Protein 5MAW (pdb70)

Solvent-accessible surface area: 17876 Å² total; per-residue (Å²): 88,137,68,128,69,107,144,72,141,46,89,28,127,18,41,45,106,2,6,81,39,0,2,38,2,0,0,10,0,13,27,0,34,45,17,0,64,82,1,30,46,7,0,89,86,0,80,97,3,0,78,91,0,30,86,47,83,100,46,73,90,83,82,57,0,76,71,12,19,84,70,2,46,61,28,7,93,77,0,36,14,13,4,79,154,18,75,24,109,59,94,85,0,0,47,4,50,20,85,74,22,116,100,53,98,103,95,54,119,62,6,91,18,63,22,12,66,100,86,119,75,79,11,70,6,38,0,59,39,7,3,0,93,24,0,0,26,95,79,122,117,45,55,42,38,88,75,28,5,2,81,50,11,40,0,15,57,7,44,100,43,69,47,119,43,78,56,39,0,41,78,20,6,31,110,1,0,43,56,0,22,90,27,0,43,51,9,71,68,130,1,19,63,28,28,84,135,0,30,125,23,0,64,101,23,14,46,50,17,19,125,46,43,88,23,92,33,119,0,145,72,60,117,73,0,92,111,31,0,88,104,0,58,70,26,0,70,88,77,26,83,60,0,46,98,0,0,16,66,18,110,48,110,56,0,29,106,27,37,170,204,87,94,95,61,2,93,109,21,69,82,7,75,7,0,27,47,0,1,61,6,0,1,98,4,2,114,84,0,26,98,5,19,117,97,122,50,20,32,109,0,4,63,9,0,15,58,0,4,65,0,2,32,27,0,16,85,27,13,54,138,140,26,154,12,0,68,18,0,3,3,0,0,6,8,1,24,34,54,0,3,54,0,0,4,106,47,49,43,48,23,1,61,28,0,45,29,6,0,30,27,0,48,69,2,0,114,124,5,45,87,129

Nearest PDB structures (foldseek):
  5maw-assembly1_D  TM=1.004E+00  e=8.189E-40  Bacillus subtilis
  6gow-assembly1_D  TM=9.187E-01  e=3.419E-33  Bacillus subtilis
  5wjv-assembly1_A  TM=7.417E-01  e=8.433E-28  Bacillus subtilis
  5wju-assembly1_A  TM=7.381E-01  e=2.405E-27  Bacillus subtilis
  5wjw-assembly1_A  TM=7.424E-01  e=2.814E-27  Bacillus subtilis

Structure (mmCIF, N/CA/C/O backbone):
data_5MAW
#
_entry.id   5MAW
#
_cell.length_a   52.138
_cell.length_b   62.353
_cell.length_c   65.078
_cell.angle_alpha   90.00
_cell.angle_beta   111.33
_cell.angle_gamma   90.00
#
_symmetry.space_group_name_H-M   'P 1 21 1'
#
loop_
_entity.id
_entity.type
_entity.pdbx_description
1 polymer Flagellin
2 polymer 'Flagellar protein FliS'
3 water water
#
loop_
_atom_site.group_PDB
_atom_site.id
_atom_site.type_symbol
_atom_site.label_atom_id
_atom_site.label_alt_id
_atom_site.label_comp_id
_atom_site.label_asym_id
_atom_site.label_entity_id
_atom_site.label_seq_id
_atom_site.pdbx_PDB_ins_code
_atom_site.Cartn_x
_atom_site.Cartn_y
_atom_site.Cartn_z
_atom_site.occupancy
_atom_site.B_iso_or_equiv
_atom_site.auth_seq_id
_atom_site.auth_comp_id
_atom_site.auth_asym_id
_atom_site.auth_atom_id
_atom_site.pdbx_PDB_model_num
ATOM 1 N N . GLY A 1 52 ? -20.447 -0.857 12.638 1.00 50.68 45 GLY D N 1
ATOM 2 C CA . GLY A 1 52 ? -19.687 -1.090 13.854 1.00 59.31 45 GLY D CA 1
ATOM 3 C C . GLY A 1 52 ? -18.954 -2.415 13.808 1.00 75.57 45 GLY D C 1
ATOM 4 O O . GLY A 1 52 ? -17.763 -2.500 14.117 1.00 66.27 45 GLY D O 1
ATOM 5 N N . LEU A 1 53 ? -19.687 -3.463 13.421 1.00 77.40 46 LEU D N 1
ATOM 6 C CA . LEU A 1 53 ? -19.066 -4.765 13.198 1.00 71.87 46 LEU D CA 1
ATOM 7 C C . LEU A 1 53 ? -18.106 -4.718 12.014 1.00 64.23 46 LEU D C 1
ATOM 8 O O . LEU A 1 53 ? -17.027 -5.322 12.057 1.00 53.21 46 LEU D O 1
ATOM 13 N N . ALA A 1 54 ? -18.468 -3.986 10.956 1.00 51.06 47 ALA D N 1
ATOM 14 C CA . ALA A 1 54 ? -17.598 -3.896 9.789 1.00 61.13 47 ALA D CA 1
ATOM 15 C C . ALA A 1 54 ? -16.307 -3.151 10.104 1.00 75.03 47 ALA D C 1
ATOM 16 O O . ALA A 1 54 ? -15.253 -3.475 9.542 1.00 54.66 47 ALA D O 1
ATOM 18 N N . ILE A 1 55 ? -16.369 -2.157 10.993 1.00 71.77 48 ILE D N 1
ATOM 19 C CA . ILE A 1 55 ? -15.167 -1.416 11.368 1.00 69.93 48 ILE D CA 1
ATOM 20 C C . ILE A 1 55 ? -14.263 -2.276 12.246 1.00 60.43 48 ILE D C 1
ATOM 21 O O . ILE A 1 55 ? -13.042 -2.322 12.044 1.00 41.22 48 ILE D O 1
ATOM 26 N N . SER A 1 56 ? -14.843 -2.983 13.222 1.00 56.89 49 SER D N 1
ATOM 27 C CA . SER A 1 56 ? -14.031 -3.813 14.105 1.00 45.76 49 SER D CA 1
ATOM 28 C C . SER A 1 56 ? -13.408 -4.978 13.348 1.00 56.32 49 SER D C 1
ATOM 29 O O . SER A 1 56 ? -12.253 -5.341 13.602 1.00 38.62 49 SER D O 1
ATOM 32 N N . GLU A 1 57 ? -14.154 -5.574 12.414 1.00 46.98 50 GLU D N 1
ATOM 33 C CA . GLU A 1 57 ? -13.596 -6.647 11.596 1.00 39.51 50 GLU D CA 1
ATOM 34 C C . GLU A 1 57 ? -12.477 -6.143 10.703 1.00 44.98 50 GLU D C 1
ATOM 35 O O . GLU A 1 57 ? -11.461 -6.827 10.534 1.00 29.46 50 GLU D O 1
ATOM 41 N N . LYS A 1 58 ? -12.665 -4.977 10.080 1.00 35.10 51 LYS D N 1
ATOM 42 C CA . LYS A 1 58 ? -11.602 -4.439 9.244 1.00 44.42 51 LYS D CA 1
ATOM 43 C C . LYS A 1 58 ? -10.368 -4.153 10.078 1.00 37.61 51 LYS D C 1
ATOM 44 O O . LYS A 1 58 ? -9.248 -4.474 9.663 1.00 30.42 51 LYS D O 1
ATOM 50 N N . MET A 1 59 ? -10.557 -3.589 11.277 1.00 30.33 52 MET D N 1
ATOM 51 C CA . MET A 1 59 ? -9.414 -3.253 12.126 1.00 42.69 52 MET D CA 1
ATOM 52 C C . MET A 1 59 ? -8.715 -4.503 12.645 1.00 37.67 52 MET D C 1
ATOM 53 O O . MET A 1 59 ? -7.482 -4.571 12.676 1.00 25.51 52 MET D O 1
ATOM 58 N N . ARG A 1 60 ? -9.468 -5.504 13.073 1.00 29.04 53 ARG D N 1
ATOM 59 C CA . ARG A 1 60 ? -8.801 -6.704 13.552 1.00 38.03 53 ARG D CA 1
ATOM 60 C C . ARG A 1 60 ? -8.020 -7.374 12.428 1.00 29.63 53 ARG D C 1
ATOM 61 O O . ARG A 1 60 ? -6.895 -7.832 12.650 1.00 25.23 53 ARG D O 1
ATOM 69 N N . GLY A 1 61 ? -8.554 -7.372 11.205 1.00 23.43 54 GLY D N 1
ATOM 70 C CA . GLY A 1 61 ? -7.829 -7.966 10.092 1.00 21.83 54 GLY D CA 1
ATOM 71 C C . GLY A 1 61 ? -6.572 -7.197 9.733 1.00 35.29 54 GLY D C 1
ATOM 72 O O . GLY A 1 61 ? -5.551 -7.794 9.363 1.00 24.87 54 GLY D O 1
ATOM 73 N N . GLN A 1 62 ? -6.628 -5.861 9.822 1.00 31.46 55 GLN D N 1
ATOM 74 C CA . GLN A 1 62 ? -5.441 -5.041 9.579 1.00 39.55 55 GLN D CA 1
ATOM 75 C C . GLN A 1 62 ? -4.359 -5.324 10.611 1.00 20.36 55 GLN D C 1
ATOM 76 O O . GLN A 1 62 ? -3.184 -5.517 10.254 1.00 22.76 55 GLN D O 1
ATOM 82 N N . ILE A 1 63 ? -4.736 -5.341 11.894 1.00 22.47 56 ILE D N 1
ATOM 83 C CA . ILE A 1 63 ? -3.784 -5.554 12.986 1.00 28.27 56 ILE D CA 1
ATOM 84 C C . ILE A 1 63 ? -3.115 -6.909 12.840 1.00 26.73 56 ILE D C 1
ATOM 85 O O . ILE A 1 63 ? -1.889 -7.039 12.940 1.00 20.82 56 ILE D O 1
ATOM 90 N N . ARG A 1 64 ? -3.913 -7.940 12.603 1.00 21.27 57 ARG D N 1
ATOM 91 C CA . ARG A 1 64 ? -3.356 -9.281 12.512 1.00 19.86 57 ARG D CA 1
ATOM 92 C C . ARG A 1 64 ? -2.483 -9.457 11.287 1.00 19.17 57 ARG D C 1
ATOM 93 O O . ARG A 1 64 ? -1.514 -10.238 11.326 1.00 21.48 57 ARG D O 1
ATOM 101 N N . GLY A 1 65 ? -2.819 -8.782 10.192 1.00 20.35 58 GLY D N 1
ATOM 102 C CA . GLY A 1 65 ? -1.952 -8.777 9.026 1.00 21.94 58 GLY D CA 1
ATOM 103 C C . GLY A 1 65 ? -0.617 -8.137 9.320 1.00 20.97 58 GLY D C 1
ATOM 104 O O . GLY A 1 65 ? 0.422 -8.668 8.903 1.00 20.80 58 GLY D O 1
ATOM 105 N N . LEU A 1 66 ? -0.626 -6.992 10.027 1.00 18.62 59 LEU D N 1
ATOM 106 C CA . LEU A 1 66 ? 0.624 -6.332 10.404 1.00 16.71 59 LEU D CA 1
ATOM 107 C C . LEU A 1 66 ? 1.421 -7.227 11.330 1.00 17.17 59 LEU D C 1
ATOM 108 O O . LEU A 1 66 ? 2.654 -7.343 11.177 1.00 16.16 59 LEU D O 1
ATOM 113 N N . GLU A 1 67 ? 0.747 -7.885 12.280 1.00 16.96 60 GLU D N 1
ATOM 114 C CA . GLU A 1 67 ? 1.451 -8.750 13.225 1.00 18.00 60 GLU D CA 1
ATOM 115 C C . GLU A 1 67 ? 2.110 -9.923 12.511 1.00 14.80 60 GLU D C 1
ATOM 116 O O . GLU A 1 67 ? 3.259 -10.260 12.810 1.00 16.25 60 GLU D O 1
ATOM 122 N N . MET A 1 68 ? 1.435 -10.521 11.527 1.00 16.05 61 MET D N 1
ATOM 123 C CA . MET A 1 68 ? 2.062 -11.657 10.848 1.00 14.54 61 MET D CA 1
ATOM 124 C C . MET A 1 68 ? 3.208 -11.223 9.950 1.00 15.59 61 MET D C 1
ATOM 125 O O . MET A 1 68 ? 4.216 -11.928 9.870 1.00 15.95 61 MET D O 1
ATOM 130 N N . ALA A 1 69 ? 3.051 -10.094 9.250 1.00 13.07 62 ALA D N 1
ATOM 131 C CA . ALA A 1 69 ? 4.142 -9.525 8.458 1.00 12.82 62 ALA D CA 1
ATOM 132 C C . ALA A 1 69 ? 5.345 -9.230 9.339 1.00 13.32 62 ALA D C 1
ATOM 133 O O . ALA A 1 69 ? 6.493 -9.448 8.922 1.00 12.78 62 ALA D O 1
ATOM 135 N N . SER A 1 70 ? 5.120 -8.731 10.553 1.00 13.55 63 SER D N 1
ATOM 136 C CA . SER A 1 70 ? 6.229 -8.436 11.455 1.00 13.21 63 SER D CA 1
ATOM 137 C C . SER A 1 70 ? 6.901 -9.705 11.954 1.00 12.93 63 SER D C 1
ATOM 138 O O . SER A 1 70 ? 8.138 -9.774 11.981 1.00 14.11 63 SER D O 1
ATOM 141 N N . LYS A 1 71 ? 6.113 -10.727 12.328 1.00 14.82 64 LYS D N 1
ATOM 142 C CA . LYS A 1 71 ? 6.683 -12.032 12.672 1.00 12.72 64 LYS D CA 1
ATOM 143 C C . LYS A 1 71 ? 7.502 -12.568 11.512 1.00 13.83 64 LYS D C 1
ATOM 144 O O . LYS A 1 71 ? 8.658 -12.990 11.704 1.00 12.98 64 LYS D O 1
ATOM 150 N N . ASN A 1 72 ? 6.958 -12.520 10.296 1.00 13.33 65 ASN D N 1
ATOM 151 C CA . ASN A 1 72 ? 7.693 -13.032 9.123 1.00 13.91 65 ASN D CA 1
ATOM 152 C C . ASN A 1 72 ? 9.011 -12.300 8.938 1.00 12.94 65 ASN D C 1
ATOM 153 O O . ASN A 1 72 ? 10.040 -12.915 8.624 1.00 13.94 65 ASN D O 1
ATOM 158 N N . SER A 1 73 ? 8.979 -10.976 9.090 1.00 12.04 66 SER D N 1
ATOM 159 C CA . SER A 1 73 ? 10.174 -10.188 8.846 1.00 12.52 66 SER D CA 1
ATOM 160 C C . SER A 1 73 ? 11.204 -10.388 9.941 1.00 12.28 66 SER D C 1
ATOM 161 O O . SER A 1 73 ? 12.414 -10.323 9.661 1.00 12.33 66 SER D O 1
ATOM 164 N N . GLN A 1 74 ? 10.776 -10.523 11.193 1.00 14.10 67 GLN D N 1
ATOM 165 C CA . GLN A 1 74 ? 11.713 -10.821 12.275 1.00 11.76 67 GLN D CA 1
ATOM 166 C C . GLN A 1 74 ? 12.273 -12.218 12.117 1.00 13.07 67 GLN D C 1
ATOM 167 O O . GLN A 1 74 ? 13.481 -12.418 12.308 1.00 13.29 67 GLN D O 1
ATOM 173 N N . ASP A 1 75 ? 11.457 -13.197 11.732 1.00 15.58 68 ASP D N 1
ATOM 174 C CA . ASP A 1 75 ? 12.004 -14.521 11.419 1.00 16.63 68 ASP D CA 1
ATOM 175 C C . ASP A 1 75 ? 13.054 -14.405 10.326 1.00 13.91 68 ASP D C 1
ATOM 176 O O . ASP A 1 75 ? 14.141 -15.002 10.424 1.00 14.74 68 ASP D O 1
ATOM 181 N N . GLY A 1 76 ? 12.771 -13.642 9.278 1.00 14.21 69 GLY D N 1
ATOM 182 C CA . GLY A 1 76 ? 13.748 -13.473 8.208 1.00 14.80 69 GLY D CA 1
ATOM 183 C C . GLY A 1 76 ? 15.019 -12.796 8.669 1.00 15.50 69 GLY D C 1
ATOM 184 O O . GLY A 1 76 ? 16.119 -13.196 8.259 1.00 15.25 69 GLY D O 1
ATOM 185 N N . ILE A 1 77 ? 14.905 -11.787 9.538 1.00 12.84 70 ILE D N 1
ATOM 186 C CA . ILE A 1 77 ? 16.126 -11.113 9.958 1.00 13.01 70 ILE D CA 1
ATOM 187 C C . ILE A 1 77 ? 16.946 -12.075 10.823 1.00 15.53 70 ILE D C 1
ATOM 188 O O . ILE A 1 77 ? 18.189 -12.037 10.777 1.00 16.13 70 ILE D O 1
ATOM 193 N N A SER A 1 78 ? 16.311 -13.011 11.534 0.66 14.45 71 SER D N 1
ATOM 194 N N B SER A 1 78 ? 16.274 -12.927 11.605 0.34 14.37 71 SER D N 1
ATOM 195 C CA A SER A 1 78 ? 17.036 -13.945 12.389 0.66 14.27 71 SER D CA 1
ATOM 196 C CA B SER A 1 78 ? 16.940 -13.969 12.372 0.34 14.21 71 SER D CA 1
ATOM 197 C C A SER A 1 78 ? 17.714 -15.046 11.563 0.66 14.72 71 SER D C 1
ATOM 198 C C B SER A 1 78 ? 17.770 -14.856 11.456 0.34 15.02 71 SER D C 1
ATOM 199 O O A SER A 1 78 ? 18.807 -15.562 11.947 0.66 13.65 71 SER D O 1
ATOM 200 O O B SER A 1 78 ? 18.960 -15.087 11.704 0.34 9.93 71 SER D O 1
ATOM 205 N N . LEU A 1 79 ? 17.167 -15.358 10.380 1.00 13.77 72 LEU D N 1
ATOM 206 C CA . LEU A 1 79 ? 17.887 -16.207 9.436 1.00 16.20 72 LEU D CA 1
ATOM 207 C C . LEU A 1 79 ? 19.086 -15.469 8.868 1.00 15.22 72 LEU D C 1
ATOM 208 O O . LEU A 1 79 ? 20.184 -16.041 8.788 1.00 14.65 72 LEU D O 1
ATOM 213 N N . ILE A 1 80 ? 18.898 -14.214 8.438 1.00 13.79 73 ILE D N 1
ATOM 214 C CA . ILE A 1 80 ? 20.028 -13.447 7.902 1.00 14.45 73 ILE D CA 1
ATOM 215 C C . ILE A 1 80 ? 21.126 -13.302 8.944 1.00 16.28 73 ILE D C 1
ATOM 216 O O . ILE A 1 80 ? 22.331 -13.419 8.612 1.00 15.87 73 ILE D O 1
ATOM 221 N N . GLN A 1 81 ? 20.767 -13.025 10.207 1.00 15.74 74 GLN D N 1
ATOM 222 C CA . GLN A 1 81 ? 21.774 -12.914 11.274 1.00 14.61 74 GLN D CA 1
ATOM 223 C C . GLN A 1 81 ? 22.523 -14.225 11.461 1.00 17.07 74 GLN D C 1
ATOM 224 O O . GLN A 1 81 ? 23.733 -14.208 11.748 1.00 17.58 74 GLN D O 1
ATOM 230 N N . THR A 1 82 ? 21.857 -15.371 11.278 1.00 14.94 75 THR D N 1
ATOM 231 C CA . THR A 1 82 ? 22.506 -16.665 11.401 1.00 16.44 75 THR D CA 1
ATOM 232 C C . THR A 1 82 ? 23.583 -16.800 10.336 1.00 16.46 75 THR D C 1
ATOM 233 O O . THR A 1 82 ? 24.741 -17.180 10.631 1.00 16.78 75 THR D O 1
ATOM 237 N N . ALA A 1 83 ? 23.247 -16.420 9.104 1.00 14.44 76 ALA D N 1
ATOM 238 C CA . ALA A 1 83 ? 24.236 -16.470 8.017 1.00 15.55 76 ALA D CA 1
ATOM 239 C C . ALA A 1 83 ? 25.360 -15.473 8.261 1.00 15.23 76 ALA D C 1
ATOM 240 O O . ALA A 1 83 ? 26.546 -15.779 8.010 1.00 16.32 76 ALA D O 1
ATOM 242 N N . GLU A 1 84 ? 25.020 -14.278 8.736 1.00 14.95 77 GLU D N 1
ATOM 243 C CA . GLU A 1 84 ? 26.043 -13.250 8.945 1.00 15.19 77 GLU D CA 1
ATOM 244 C C . GLU A 1 84 ? 27.030 -13.680 10.010 1.00 18.10 77 GLU D C 1
ATOM 245 O O . GLU A 1 84 ? 28.252 -13.446 9.868 1.00 18.09 77 GLU D O 1
ATOM 251 N N . GLY A 1 85 ? 26.545 -14.283 11.087 1.00 17.16 78 GLY D N 1
ATOM 252 C CA . GLY A 1 85 ? 27.431 -14.686 12.170 1.00 18.28 78 GLY D CA 1
ATOM 253 C C . GLY A 1 85 ? 28.380 -15.777 11.724 1.00 18.39 78 GLY D C 1
ATOM 254 O O . GLY A 1 85 ? 29.579 -15.752 12.043 1.00 18.64 78 GLY D O 1
ATOM 255 N N . ALA A 1 86 ? 27.891 -16.701 10.917 1.00 14.57 79 ALA D N 1
ATOM 256 C CA . ALA A 1 86 ? 28.714 -17.789 10.410 1.00 16.89 79 ALA D CA 1
ATOM 257 C C . ALA A 1 86 ? 29.776 -17.241 9.471 1.00 16.88 79 ALA D C 1
ATOM 258 O O . ALA A 1 86 ? 30.951 -17.669 9.531 1.00 16.71 79 ALA D O 1
ATOM 260 N N . LEU A 1 87 ? 29.421 -16.280 8.620 1.00 16.88 80 LEU D N 1
ATOM 261 C CA . LEU A 1 87 ? 30.391 -15.722 7.675 1.00 16.40 80 LEU D CA 1
ATOM 262 C C . LEU A 1 87 ? 31.421 -14.857 8.378 1.00 18.42 80 LEU D C 1
ATOM 263 O O . LEU A 1 87 ? 32.570 -14.738 7.890 1.00 16.24 80 LEU D O 1
ATOM 268 N N . THR A 1 88 ? 31.062 -14.233 9.495 1.00 16.83 81 THR D N 1
ATOM 269 C CA . THR A 1 88 ? 32.074 -13.548 10.307 1.00 14.92 81 THR D CA 1
ATOM 270 C C . THR A 1 88 ? 33.139 -14.534 10.780 1.00 16.63 81 THR D C 1
ATOM 271 O O . THR A 1 88 ? 34.353 -14.214 10.762 1.00 17.12 81 THR D O 1
ATOM 275 N N . GLU A 1 89 ? 32.744 -15.749 11.165 1.00 15.18 82 GLU D N 1
ATOM 276 C CA . GLU A 1 89 ? 33.704 -16.778 11.555 1.00 19.29 82 GLU D CA 1
ATOM 277 C C . GLU A 1 89 ? 34.538 -17.239 10.362 1.00 17.80 82 GLU D C 1
ATOM 278 O O . GLU A 1 89 ? 35.782 -17.338 10.456 1.00 16.42 82 GLU D O 1
ATOM 284 N N . THR A 1 90 ? 33.911 -17.460 9.214 1.00 14.38 83 THR D N 1
ATOM 285 C CA . THR A 1 90 ? 34.668 -17.827 8.010 1.00 14.57 83 THR D CA 1
ATOM 286 C C . THR A 1 90 ? 35.689 -16.755 7.690 1.00 15.44 83 THR D C 1
ATOM 287 O O . THR A 1 90 ? 36.853 -17.058 7.341 1.00 14.98 83 THR D O 1
ATOM 291 N N . HIS A 1 91 ? 35.296 -15.493 7.786 1.00 14.44 84 HIS D N 1
ATOM 292 C CA . HIS A 1 91 ? 36.216 -14.394 7.486 1.00 13.95 84 HIS D CA 1
ATOM 293 C C . HIS A 1 91 ? 37.403 -14.412 8.438 1.00 15.97 84 HIS D C 1
ATOM 294 O O . HIS A 1 91 ? 38.559 -14.247 8.012 1.00 15.92 84 HIS D O 1
ATOM 301 N N . ALA A 1 92 ? 37.156 -14.657 9.720 1.00 15.34 85 ALA D N 1
ATOM 302 C CA . ALA A 1 92 ? 38.235 -14.698 10.702 1.00 16.43 85 ALA D CA 1
ATOM 303 C C . ALA A 1 92 ? 39.178 -15.865 10.429 1.00 16.10 85 ALA D C 1
ATOM 304 O O . ALA A 1 92 ? 40.419 -15.728 10.564 1.00 15.39 85 ALA D O 1
ATOM 306 N N . ILE A 1 93 ? 38.633 -17.02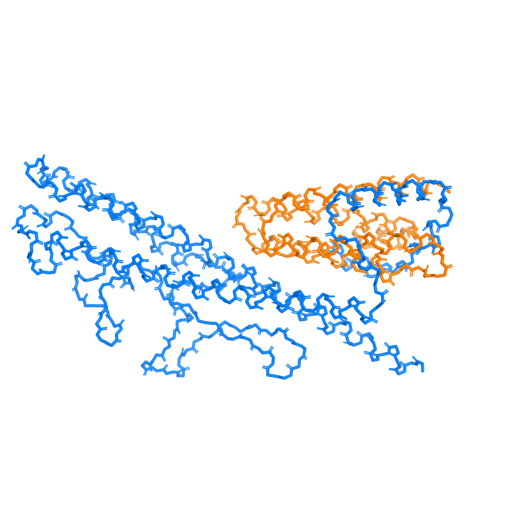3 10.062 1.00 15.86 86 ILE D N 1
ATOM 307 C CA . ILE A 1 93 ? 39.468 -18.172 9.691 1.00 14.11 86 ILE D CA 1
ATOM 308 C C . ILE A 1 93 ? 40.331 -17.829 8.487 1.00 12.67 86 ILE D C 1
ATOM 309 O O . ILE A 1 93 ? 41.544 -18.135 8.460 1.00 13.39 86 ILE D O 1
ATOM 314 N N . LEU A 1 94 ? 39.741 -17.199 7.474 1.00 15.29 87 LEU D N 1
ATOM 315 C CA . LEU A 1 94 ? 40.514 -16.817 6.290 1.00 13.02 87 LEU D CA 1
ATOM 316 C C . LEU A 1 94 ? 41.630 -15.840 6.648 1.00 14.38 87 LEU D C 1
ATOM 317 O O . LEU A 1 94 ? 42.717 -15.900 6.059 1.00 14.55 87 LEU D O 1
ATOM 322 N N . GLN A 1 95 ? 41.390 -14.926 7.586 1.00 13.92 88 GLN D N 1
ATOM 323 C CA . GLN A 1 95 ? 42.460 -14.011 7.992 1.00 14.75 88 GLN D CA 1
ATOM 324 C C . GLN A 1 95 ? 43.603 -14.764 8.660 1.00 14.62 88 GLN D C 1
ATOM 325 O O . GLN A 1 95 ? 44.786 -14.404 8.451 1.00 14.87 88 GLN D O 1
ATOM 331 N N . ARG A 1 96 ? 43.296 -15.795 9.447 1.00 14.29 89 ARG D N 1
ATOM 332 C CA . ARG A 1 96 ? 44.315 -16.634 10.053 1.00 14.44 89 ARG D CA 1
ATOM 333 C C . ARG A 1 96 ? 45.076 -17.419 8.984 1.00 13.52 89 ARG D C 1
ATOM 334 O O . ARG A 1 96 ? 46.332 -17.496 9.020 1.00 13.97 89 ARG D O 1
ATOM 342 N N . VAL A 1 97 ? 44.365 -17.993 8.013 1.00 14.28 90 VAL D N 1
ATOM 343 C CA . VAL A 1 97 ? 45.027 -18.650 6.884 1.00 11.62 90 VAL D CA 1
ATOM 344 C C . VAL A 1 97 ? 45.981 -17.698 6.206 1.00 14.11 90 VAL D C 1
ATOM 345 O O . VAL A 1 97 ? 47.100 -18.087 5.838 1.00 14.14 90 VAL D O 1
ATOM 349 N N . ARG A 1 98 ? 45.559 -16.447 5.995 1.00 13.16 91 ARG D N 1
ATOM 350 C CA . ARG A 1 98 ? 46.418 -15.458 5.369 1.00 11.86 91 ARG D CA 1
ATOM 351 C C . ARG A 1 98 ? 47.709 -15.272 6.159 1.00 12.76 91 ARG D C 1
ATOM 352 O O . ARG A 1 98 ? 48.794 -15.236 5.558 1.00 12.55 91 ARG D O 1
ATOM 360 N N . GLU A 1 99 ? 47.616 -15.177 7.492 1.00 13.22 92 GLU D N 1
ATOM 361 C CA . GLU A 1 99 ? 48.819 -15.023 8.333 1.00 13.62 92 GLU D CA 1
ATOM 362 C C . GLU A 1 99 ? 49.749 -16.200 8.132 1.00 13.94 92 GLU D C 1
ATOM 363 O O . GLU A 1 99 ? 50.983 -16.032 8.063 1.00 13.10 92 GLU D O 1
ATOM 369 N N . LEU A 1 100 ? 49.173 -17.401 8.037 1.00 13.67 93 LEU D N 1
ATOM 370 C CA . LEU A 1 100 ? 49.976 -18.611 7.903 1.00 12.01 93 LEU D CA 1
ATOM 371 C C . LEU A 1 100 ? 50.641 -18.659 6.545 1.00 13.44 93 LEU D C 1
ATOM 372 O O . LEU A 1 100 ? 51.774 -19.145 6.434 1.00 12.84 93 LEU D O 1
ATOM 377 N N . VAL A 1 101 ? 49.982 -18.170 5.503 1.00 13.02 94 VAL D N 1
ATOM 378 C CA . VAL A 1 101 ? 50.599 -18.103 4.195 1.00 11.57 94 VAL D CA 1
ATOM 379 C C . VAL A 1 101 ? 51.779 -17.125 4.225 1.00 11.64 94 VAL D C 1
ATOM 380 O O . VAL A 1 101 ? 52.876 -17.431 3.728 1.00 12.11 94 VAL D O 1
ATOM 384 N N . VAL A 1 102 ? 51.603 -15.957 4.849 1.00 13.21 95 VAL D N 1
ATOM 385 C CA . VAL A 1 102 ? 52.712 -15.002 4.991 1.00 11.93 95 VAL D CA 1
ATOM 386 C C . VAL A 1 102 ? 53.879 -15.644 5.730 1.00 10.96 95 VAL D C 1
ATOM 387 O O . VAL A 1 102 ? 55.053 -15.470 5.334 1.00 12.20 95 VAL D O 1
ATOM 391 N N . GLN A 1 103 ? 53.588 -16.373 6.808 1.00 12.64 96 GLN D N 1
ATOM 392 C CA . GLN A 1 103 ? 54.638 -17.069 7.564 1.00 12.31 96 GLN D CA 1
ATOM 393 C C . GLN A 1 103 ? 55.370 -18.059 6.671 1.00 12.63 96 GLN D C 1
ATOM 394 O O . GLN A 1 103 ? 56.616 -18.149 6.708 1.00 13.34 96 GLN D O 1
ATOM 400 N N . ALA A 1 104 ? 54.622 -18.866 5.897 1.00 12.51 97 ALA D N 1
ATOM 401 C CA . ALA A 1 104 ? 55.242 -19.885 5.062 1.00 11.55 97 ALA D CA 1
ATOM 402 C C . ALA A 1 104 ?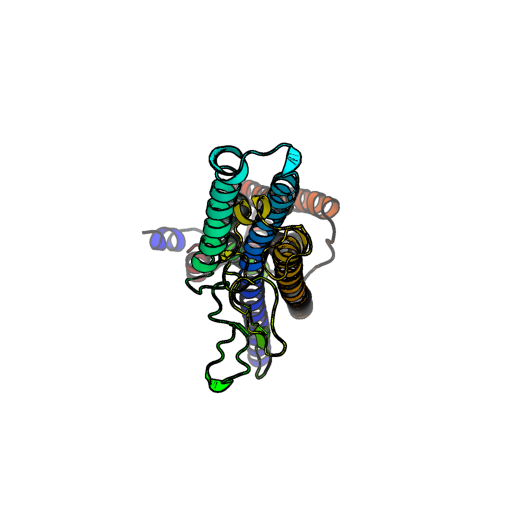 56.058 -19.282 3.925 1.00 12.62 97 ALA D C 1
ATOM 403 O O . ALA A 1 104 ? 56.957 -19.941 3.388 1.00 14.55 97 ALA D O 1
ATOM 405 N N . GLY A 1 105 ? 55.788 -18.024 3.557 1.00 12.56 98 GLY D N 1
ATOM 406 C CA . GLY A 1 105 ? 56.524 -17.377 2.496 1.00 13.08 98 GLY D CA 1
ATOM 407 C C . GLY A 1 105 ? 57.972 -17.134 2.843 1.00 13.44 98 GLY D C 1
ATOM 408 O O . GLY A 1 105 ? 58.773 -16.867 1.940 1.00 14.12 98 GLY D O 1
ATOM 409 N N . ASN A 1 106 ? 58.319 -17.196 4.133 1.00 13.53 99 ASN D N 1
ATOM 410 C CA . ASN A 1 106 ? 59.740 -17.010 4.540 1.00 12.58 99 ASN D CA 1
ATOM 411 C C . ASN A 1 106 ? 60.523 -18.305 4.348 1.00 16.01 99 ASN D C 1
ATOM 412 O O . ASN A 1 106 ? 61.036 -18.909 5.302 1.00 15.80 99 ASN D O 1
ATOM 417 N N . THR A 1 107 ? 60.610 -18.739 3.085 1.00 13.87 100 THR D N 1
ATOM 418 C CA . THR A 1 107 ? 61.188 -20.060 2.871 1.00 14.87 100 THR D CA 1
ATOM 419 C C . THR A 1 107 ? 62.680 -20.094 3.181 1.00 15.31 100 THR D C 1
ATOM 420 O O . THR A 1 107 ? 63.184 -21.165 3.502 1.00 15.97 100 THR D O 1
ATOM 424 N N . GLY A 1 108 ? 63.338 -18.944 3.228 1.00 13.48 101 GLY D N 1
ATOM 425 C CA . GLY A 1 108 ? 64.758 -18.964 3.571 1.00 15.16 101 GLY D CA 1
ATOM 426 C C . GLY A 1 108 ? 65.025 -19.464 4.980 1.00 17.15 101 GLY D C 1
ATOM 427 O O . GLY A 1 108 ? 66.115 -19.972 5.269 1.00 19.11 101 GLY D O 1
ATOM 428 N N . THR A 1 109 ? 64.075 -19.334 5.882 1.00 15.49 102 THR D N 1
ATOM 429 C CA . THR A 1 109 ? 64.269 -19.768 7.251 1.00 14.71 102 THR D CA 1
ATOM 430 C C . THR A 1 109 ? 63.436 -20.979 7.613 1.00 26.39 102 THR D C 1
ATOM 431 O O . THR A 1 109 ? 63.607 -21.507 8.717 1.00 24.30 102 THR D O 1
ATOM 435 N N . GLN A 1 110 ? 62.513 -21.384 6.738 1.00 23.20 103 GLN D N 1
ATOM 436 C CA . GLN A 1 110 ? 61.590 -22.487 7.001 1.00 25.89 103 GLN D CA 1
ATOM 437 C C . GLN A 1 110 ? 62.050 -23.760 6.300 1.00 19.12 103 GLN D C 1
ATOM 438 O O . GLN A 1 110 ? 62.482 -23.746 5.145 1.00 26.94 103 GLN D O 1
ATOM 444 N N . ASP A 1 111 ? 61.969 -24.876 7.018 1.00 24.07 104 ASP D N 1
ATOM 445 C CA . ASP A 1 111 ? 62.233 -26.187 6.452 1.00 18.43 104 ASP D CA 1
ATOM 446 C C . ASP A 1 111 ? 60.947 -26.794 5.876 1.00 20.40 104 ASP D C 1
ATOM 447 O O . ASP A 1 111 ? 59.920 -26.810 6.554 1.00 23.83 104 ASP D O 1
ATOM 452 N N . LYS A 1 112 ? 61.014 -27.302 4.644 1.00 18.62 105 LYS D N 1
ATOM 453 C CA . LYS A 1 112 ? 59.786 -27.800 3.985 1.00 19.96 105 LYS D CA 1
ATOM 454 C C . LYS A 1 112 ? 59.130 -28.952 4.742 1.00 20.17 105 LYS D C 1
ATOM 455 O O . LYS A 1 112 ? 57.912 -28.942 4.985 1.00 19.92 105 LYS D O 1
ATOM 461 N N . ALA A 1 113 ? 59.892 -29.990 5.071 1.00 23.65 106 ALA D N 1
ATOM 462 C CA . ALA A 1 113 ? 59.255 -31.201 5.583 1.00 22.14 106 ALA D CA 1
ATOM 463 C C . ALA A 1 113 ? 58.806 -31.087 7.026 1.00 20.15 106 ALA D C 1
ATOM 464 O O . ALA A 1 113 ? 57.994 -31.916 7.467 1.00 25.74 106 ALA D O 1
ATOM 466 N N . THR A 1 114 ? 59.297 -30.116 7.781 1.00 19.87 107 THR D N 1
ATOM 467 C CA . THR A 1 114 ? 58.874 -29.879 9.153 1.00 19.98 107 THR D CA 1
ATOM 468 C C . THR A 1 114 ? 58.050 -28.607 9.233 1.00 28.94 107 THR D C 1
ATOM 469 O O . THR A 1 114 ? 56.827 -28.675 9.341 1.00 23.70 107 THR D O 1
ATOM 473 N N . ASP A 1 115 ? 58.672 -27.440 9.104 1.00 22.29 108 ASP D N 1
ATOM 474 C CA . ASP A 1 115 ? 57.981 -26.172 9.291 1.00 19.51 108 ASP D CA 1
ATOM 475 C C . ASP A 1 115 ? 56.862 -25.970 8.274 1.00 17.96 108 ASP D C 1
ATOM 476 O O . ASP A 1 115 ? 55.718 -25.650 8.655 1.00 17.44 108 ASP D O 1
ATOM 481 N N . LEU A 1 116 ? 57.162 -26.113 6.980 1.00 17.44 109 LEU D N 1
ATOM 482 C CA . LEU A 1 116 ? 56.111 -25.812 5.993 1.00 15.47 109 LEU D CA 1
ATOM 483 C C . LEU A 1 116 ? 55.015 -26.858 6.040 1.00 16.58 109 LEU D C 1
ATOM 484 O O . LEU A 1 116 ? 53.833 -26.519 5.898 1.00 17.05 109 LEU D O 1
ATOM 489 N N . GLN A 1 117 ? 55.361 -28.112 6.300 1.00 16.07 110 GLN D N 1
ATOM 490 C CA . GLN A 1 117 ? 54.296 -29.109 6.402 1.00 16.36 110 GLN D CA 1
ATOM 491 C C . GLN A 1 117 ? 53.419 -28.854 7.624 1.00 18.84 110 GLN D C 1
ATOM 492 O O . GLN A 1 117 ? 52.195 -29.077 7.577 1.00 17.99 110 GLN D O 1
ATOM 498 N N A SER A 1 118 ? 54.009 -28.411 8.737 0.49 16.95 111 SER D N 1
ATOM 499 N N B SER A 1 118 ? 54.016 -28.405 8.723 0.51 16.95 111 SER D N 1
ATOM 500 C CA A SER A 1 118 ? 53.243 -28.099 9.936 0.49 17.00 111 SER D CA 1
ATOM 501 C CA B SER A 1 118 ? 53.283 -28.089 9.936 0.51 16.93 111 SER D CA 1
ATOM 502 C C A SER A 1 118 ? 52.309 -26.927 9.693 0.49 19.68 111 SER D C 1
ATOM 503 C C B SER A 1 118 ? 52.330 -26.926 9.708 0.51 19.70 111 SER D C 1
ATOM 504 O O A SER A 1 118 ? 51.143 -26.959 10.108 0.49 19.41 111 SER D O 1
ATOM 505 O O B SER A 1 118 ? 51.169 -26.971 10.139 0.51 19.47 111 SER D O 1
ATOM 510 N N . ILE A 1 119 ? 52.799 -25.887 9.020 1.00 15.49 112 ILE D N 1
ATOM 511 C CA . ILE A 1 119 ? 51.917 -24.775 8.643 1.00 15.81 112 ILE D CA 1
ATOM 512 C C . ILE A 1 119 ? 50.804 -25.276 7.743 1.00 15.84 112 ILE D C 1
ATOM 513 O O . ILE A 1 119 ? 49.634 -24.904 7.927 1.00 15.55 112 ILE D O 1
ATOM 518 N N . GLN A 1 120 ? 51.134 -26.110 6.758 1.00 16.01 113 GLN D N 1
ATOM 519 C CA . GLN A 1 120 ? 50.111 -26.610 5.848 1.00 13.77 113 GLN D CA 1
ATOM 520 C C . GLN A 1 120 ? 49.084 -27.447 6.589 1.00 16.76 113 GLN D C 1
ATOM 521 O O . GLN A 1 120 ? 47.880 -27.356 6.300 1.00 16.76 113 GLN D O 1
ATOM 527 N N . ASP A 1 121 ? 49.523 -28.247 7.569 1.00 18.92 114 ASP D N 1
ATOM 528 C CA . ASP A 1 121 ? 48.581 -29.038 8.358 1.00 17.58 114 ASP D CA 1
ATOM 529 C C . ASP A 1 121 ? 47.602 -28.137 9.098 1.00 18.68 114 ASP D C 1
ATOM 530 O O . ASP A 1 121 ? 46.400 -28.448 9.179 1.00 19.54 114 ASP D O 1
ATOM 535 N N . GLU A 1 122 ? 48.076 -27.007 9.627 1.00 16.51 115 GLU D N 1
ATOM 536 C CA . GLU A 1 122 ? 47.182 -26.053 10.279 1.00 17.28 115 GLU D CA 1
ATOM 537 C C . GLU A 1 122 ? 46.241 -25.386 9.274 1.00 17.85 115 GLU D C 1
ATOM 538 O O . GLU A 1 122 ? 45.032 -25.229 9.557 1.00 16.31 115 GLU D O 1
ATOM 544 N N . ILE A 1 123 ? 46.746 -25.030 8.088 1.00 15.69 116 ILE D N 1
ATOM 545 C CA . ILE A 1 123 ? 45.881 -24.438 7.070 1.00 14.23 116 ILE D CA 1
ATOM 546 C C . ILE A 1 123 ? 44.801 -25.417 6.668 1.00 16.95 116 ILE D C 1
ATOM 547 O O . ILE A 1 123 ? 43.628 -25.024 6.539 1.00 16.09 116 ILE D O 1
ATOM 552 N N . SER A 1 124 ? 45.163 -26.697 6.480 1.00 15.80 117 SER D N 1
ATOM 553 C CA . SER A 1 124 ? 44.169 -27.702 6.081 1.00 15.07 117 SER D CA 1
ATOM 554 C C . SER A 1 124 ? 43.119 -27.892 7.156 1.00 18.37 117 SER D C 1
ATOM 555 O O . SER A 1 124 ? 41.927 -28.037 6.840 1.00 17.52 117 SER D O 1
ATOM 558 N N . ALA A 1 125 ? 43.503 -27.819 8.431 1.00 16.67 118 ALA D N 1
ATOM 559 C CA . ALA A 1 125 ? 42.485 -27.914 9.488 1.00 17.22 118 ALA D CA 1
ATOM 560 C C . ALA A 1 125 ? 41.560 -26.706 9.469 1.00 17.15 118 ALA D C 1
ATOM 561 O O . ALA A 1 125 ? 40.337 -26.827 9.733 1.00 17.91 118 ALA D O 1
ATOM 563 N N . LEU A 1 126 ? 42.094 -25.535 9.168 1.00 15.37 119 LEU D N 1
ATOM 564 C CA . LEU A 1 126 ? 41.284 -24.320 9.106 1.00 15.56 119 LEU D CA 1
ATOM 565 C C . LEU A 1 126 ? 40.349 -24.352 7.912 1.00 15.89 119 LEU D C 1
ATOM 566 O O . LEU A 1 126 ? 39.178 -23.942 8.024 1.00 14.40 119 LEU D O 1
ATOM 571 N N . THR A 1 127 ? 40.821 -24.837 6.752 1.00 16.22 120 THR D N 1
ATOM 572 C CA . THR A 1 127 ? 39.896 -24.897 5.626 1.00 16.07 120 THR D CA 1
ATOM 573 C C . THR A 1 127 ? 38.874 -26.004 5.815 1.00 17.96 120 THR D C 1
ATOM 574 O O . THR A 1 127 ? 37.736 -25.870 5.332 1.00 16.68 120 THR D O 1
ATOM 578 N N . ASP A 1 128 ? 39.196 -27.055 6.573 1.00 16.95 121 ASP D N 1
ATOM 579 C CA . ASP A 1 128 ? 38.164 -28.028 6.946 1.00 17.29 121 ASP D CA 1
ATOM 580 C C . ASP A 1 128 ? 37.080 -27.351 7.778 1.00 18.25 121 ASP D C 1
ATOM 581 O O . ASP A 1 128 ? 35.890 -27.675 7.640 1.00 20.36 121 ASP D O 1
ATOM 586 N N . GLU A 1 129 ? 37.474 -26.410 8.643 1.00 16.99 122 GLU D N 1
ATOM 587 C CA . GLU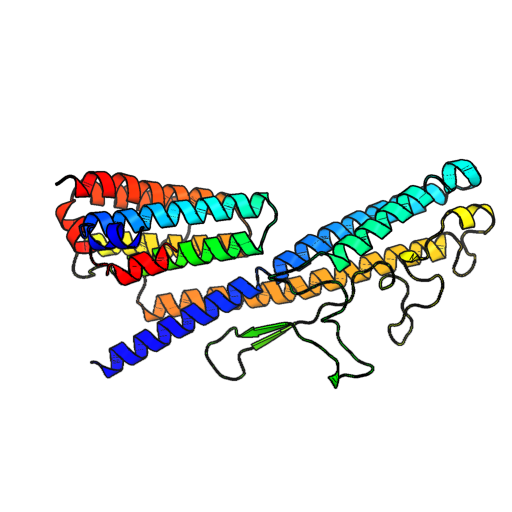 A 1 129 ? 36.511 -25.676 9.457 1.00 17.59 122 GLU D CA 1
ATOM 588 C C . GLU A 1 129 ? 35.662 -24.765 8.584 1.00 17.51 122 GLU D C 1
ATOM 589 O O . GLU A 1 129 ? 34.454 -24.620 8.826 1.00 17.81 122 GLU D O 1
ATOM 595 N N . ILE A 1 130 ? 36.250 -24.160 7.547 1.00 15.92 123 ILE D N 1
ATOM 596 C CA . ILE A 1 130 ? 35.445 -23.378 6.606 1.00 14.41 123 ILE D CA 1
ATOM 597 C C . ILE A 1 130 ? 34.383 -24.267 5.963 1.00 16.09 123 ILE D C 1
ATOM 598 O O . ILE A 1 130 ? 33.202 -23.881 5.857 1.00 14.88 123 ILE D O 1
ATOM 603 N N . ASP A 1 131 ? 34.776 -25.458 5.532 1.00 17.06 124 ASP D N 1
ATOM 604 C CA . ASP A 1 131 ? 33.849 -26.411 4.941 1.00 16.55 124 ASP D CA 1
ATOM 605 C C . ASP A 1 131 ? 32.785 -26.796 5.951 1.00 16.59 124 ASP D C 1
ATOM 606 O O . ASP A 1 131 ? 31.593 -26.875 5.611 1.00 17.70 124 ASP D O 1
ATOM 611 N N . GLY A 1 132 ? 33.184 -26.979 7.208 1.00 15.61 125 GLY D N 1
ATOM 612 C CA . GLY A 1 132 ? 32.236 -27.344 8.259 1.00 14.72 125 GLY D CA 1
ATOM 613 C C . GLY A 1 132 ? 31.180 -26.280 8.466 1.00 15.66 125 GLY D C 1
ATOM 614 O O . GLY A 1 132 ? 29.978 -26.583 8.580 1.00 18.39 125 GLY D O 1
ATOM 615 N N . ILE A 1 133 ? 31.603 -25.014 8.507 1.00 16.47 126 ILE D N 1
ATOM 616 C CA . ILE A 1 133 ? 30.666 -23.903 8.638 1.00 14.25 126 ILE D CA 1
ATOM 617 C C . ILE A 1 133 ? 29.724 -23.884 7.455 1.00 17.51 126 ILE D C 1
ATOM 618 O O . ILE A 1 133 ? 28.506 -23.712 7.623 1.00 15.69 126 ILE D O 1
ATOM 623 N N . SER A 1 134 ? 30.230 -24.134 6.256 1.00 15.37 127 SER D N 1
ATOM 624 C CA . SER A 1 134 ? 29.390 -24.038 5.066 1.00 14.95 127 SER D CA 1
ATOM 625 C C . SER A 1 134 ? 28.365 -25.158 5.046 1.00 15.84 127 SER D C 1
ATOM 626 O O . SER A 1 134 ? 27.263 -24.971 4.482 1.00 17.10 127 SER D O 1
ATOM 629 N N . ASN A 1 135 ? 28.698 -26.297 5.659 1.00 17.02 128 ASN D N 1
ATOM 630 C CA . ASN A 1 135 ? 27.805 -27.449 5.621 1.00 19.07 128 ASN D CA 1
ATOM 631 C C . ASN A 1 135 ? 26.862 -27.499 6.793 1.00 18.82 128 ASN D C 1
ATOM 632 O O . ASN A 1 135 ? 25.742 -28.010 6.628 1.00 24.73 128 ASN D O 1
ATOM 637 N N . ARG A 1 136 ? 27.241 -26.968 7.949 1.00 17.72 129 ARG D N 1
ATOM 638 C CA . ARG A 1 136 ? 26.428 -27.088 9.160 1.00 16.86 129 ARG D CA 1
ATOM 639 C C . ARG A 1 136 ? 25.535 -25.887 9.429 1.00 21.71 129 ARG D C 1
ATOM 640 O O . ARG A 1 136 ? 24.538 -26.039 10.150 1.00 21.07 129 ARG D O 1
ATOM 648 N N . THR A 1 137 ? 25.834 -24.712 8.898 1.00 17.95 130 THR D N 1
ATOM 649 C CA . THR A 1 137 ? 25.062 -23.525 9.251 1.00 14.41 130 THR D CA 1
ATOM 650 C C . THR A 1 137 ? 23.623 -23.677 8.741 1.00 16.39 130 THR D C 1
ATOM 651 O O . THR A 1 137 ? 23.400 -23.845 7.540 1.00 16.42 130 THR D O 1
ATOM 655 N N . GLU A 1 138 ? 22.660 -23.593 9.644 1.00 19.08 131 GLU D N 1
ATOM 656 C CA . GLU A 1 138 ? 21.285 -23.829 9.240 1.00 18.91 131 GLU D CA 1
ATOM 657 C C . GLU A 1 138 ? 20.358 -22.925 10.015 1.00 18.32 131 GLU D C 1
ATOM 658 O O . GLU A 1 138 ? 20.640 -22.524 11.145 1.00 18.93 131 GLU D O 1
ATOM 664 N N . PHE A 1 139 ? 19.191 -22.683 9.407 1.00 19.12 132 PHE D N 1
ATOM 665 C CA . PHE A 1 139 ? 18.079 -22.041 10.076 1.00 16.63 132 PHE D CA 1
ATOM 666 C C . PHE A 1 139 ? 16.870 -22.921 9.813 1.00 17.91 132 PHE D C 1
ATOM 667 O O . PHE A 1 139 ? 16.486 -23.091 8.654 1.00 19.23 132 PHE D O 1
ATOM 675 N N . ASN A 1 140 ? 16.295 -23.469 10.887 1.00 19.46 133 ASN D N 1
ATOM 676 C CA . ASN A 1 140 ? 15.137 -24.370 10.788 1.00 20.38 133 ASN D CA 1
ATOM 677 C C . ASN A 1 140 ? 15.364 -25.429 9.713 1.00 27.76 133 ASN D C 1
ATOM 678 O O . ASN A 1 140 ? 14.500 -25.698 8.873 1.00 24.51 133 ASN D O 1
ATOM 683 N N . GLY A 1 141 ? 16.595 -25.975 9.689 1.00 23.83 134 GLY D N 1
ATOM 684 C CA . GLY A 1 141 ? 16.956 -27.070 8.811 1.00 33.91 134 GLY D CA 1
ATOM 685 C C . GLY A 1 141 ? 17.426 -26.693 7.419 1.00 25.82 134 GLY D C 1
ATOM 686 O O . GLY A 1 141 ? 17.869 -27.579 6.675 1.00 34.51 134 GLY D O 1
ATOM 687 N N . LYS A 1 142 ? 17.313 -25.436 7.024 1.00 21.42 135 LYS D N 1
ATOM 688 C CA . LYS A 1 142 ? 17.732 -25.005 5.703 1.00 25.80 135 LYS D CA 1
ATOM 689 C C . LYS A 1 142 ? 19.218 -24.696 5.773 1.00 23.42 135 LYS D C 1
ATOM 690 O O . LYS A 1 142 ? 19.649 -23.908 6.619 1.00 22.24 135 LYS D O 1
ATOM 696 N N . LYS A 1 143 ? 19.989 -25.361 4.911 1.00 23.68 136 LYS D N 1
ATOM 697 C CA . LYS A 1 143 ? 21.427 -25.119 4.793 1.00 20.29 136 LYS D CA 1
ATOM 698 C C . LYS A 1 143 ? 21.650 -23.805 4.072 1.00 23.71 136 LYS D C 1
ATOM 699 O O . LYS A 1 143 ? 21.420 -23.694 2.865 1.00 33.59 136 LYS D O 1
ATOM 705 N N . LEU A 1 144 ? 22.163 -22.815 4.784 1.00 16.92 137 LEU D N 1
ATOM 706 C CA . LEU A 1 144 ? 22.207 -21.483 4.226 1.00 18.78 137 LEU D CA 1
ATOM 707 C C . LEU A 1 144 ? 23.434 -21.247 3.382 1.00 16.71 137 LEU D C 1
ATOM 708 O O . LEU A 1 144 ? 23.400 -20.402 2.481 1.00 18.90 137 LEU D O 1
ATOM 713 N N . LEU A 1 145 ? 24.542 -21.943 3.702 1.00 16.65 138 LEU D N 1
ATOM 714 C CA . LEU A 1 145 ? 25.844 -21.520 3.188 1.00 17.71 138 LEU D CA 1
ATOM 715 C C . LEU A 1 145 ? 26.480 -22.545 2.264 1.00 16.16 138 LEU D C 1
ATOM 716 O O . LEU A 1 145 ? 27.688 -22.401 1.935 1.00 16.61 138 LEU D O 1
ATOM 721 N N . ASP A 1 146 ? 25.773 -23.598 1.871 1.00 16.21 139 ASP D N 1
ATOM 722 C CA . ASP A 1 146 ? 26.439 -24.636 1.086 1.00 18.10 139 ASP D CA 1
ATOM 723 C C . ASP A 1 146 ? 26.159 -24.536 -0.397 1.00 17.58 139 ASP D C 1
ATOM 724 O O . ASP A 1 146 ? 26.568 -25.445 -1.151 1.00 20.03 139 ASP D O 1
ATOM 729 N N . GLY A 1 147 ? 25.518 -23.455 -0.841 1.00 17.47 140 GLY D N 1
ATOM 730 C CA . GLY A 1 147 ? 25.210 -23.234 -2.230 1.00 18.36 140 GLY D CA 1
ATOM 731 C C . GLY A 1 147 ? 23.797 -23.625 -2.623 1.00 17.87 140 GLY D C 1
ATOM 732 O O . GLY A 1 147 ? 23.401 -23.365 -3.769 1.00 18.83 140 GLY D O 1
ATOM 733 N N . THR A 1 148 ? 23.052 -24.235 -1.706 1.00 16.81 141 THR D N 1
ATOM 734 C CA . THR A 1 148 ? 21.656 -24.560 -1.982 1.00 14.74 141 THR D CA 1
ATOM 735 C C . THR A 1 148 ? 20.914 -23.378 -2.558 1.00 20.65 141 THR D C 1
ATOM 736 O O . THR A 1 148 ? 20.131 -23.530 -3.508 1.00 19.65 141 THR D O 1
ATOM 740 N N . TYR A 1 149 ? 21.146 -22.183 -2.001 1.00 19.37 142 TYR D N 1
ATOM 741 C CA . TYR A 1 149 ? 20.414 -20.985 -2.353 1.00 17.38 142 TYR D CA 1
ATOM 742 C C . TYR A 1 149 ? 21.226 -20.032 -3.220 1.00 16.08 142 TYR D C 1
ATOM 743 O O . TYR A 1 149 ? 20.968 -18.835 -3.270 1.00 17.51 142 TYR D O 1
ATOM 752 N N . LYS A 1 150 ? 22.238 -20.554 -3.934 1.00 18.12 143 LYS D N 1
ATOM 753 C CA . LYS A 1 150 ? 23.042 -19.677 -4.764 1.00 19.52 143 LYS D CA 1
ATOM 754 C C . LYS A 1 150 ? 22.271 -19.226 -6.000 1.00 20.90 143 LYS D C 1
ATOM 755 O O . LYS A 1 150 ? 21.259 -19.817 -6.394 1.00 22.48 143 LYS D O 1
ATOM 761 N N . VAL A 1 151 ? 22.761 -18.153 -6.618 1.00 22.88 144 VAL D N 1
ATOM 762 C CA . VAL A 1 151 ? 22.214 -17.752 -7.907 1.00 27.54 144 VAL D CA 1
ATOM 763 C C . VAL A 1 151 ? 22.640 -18.782 -8.941 1.00 32.52 144 VAL D C 1
ATOM 764 O O . VAL A 1 151 ? 23.784 -19.250 -8.934 1.00 30.48 144 VAL D O 1
ATOM 768 N N . ASP A 1 152 ? 21.706 -19.201 -9.786 1.00 31.49 145 ASP D N 1
ATOM 769 C CA . ASP A 1 152 ? 22.008 -20.205 -10.804 1.00 38.63 145 ASP D CA 1
ATOM 770 C C . ASP A 1 152 ? 21.920 -19.537 -12.174 1.00 45.68 145 ASP D C 1
ATOM 771 O O . ASP A 1 152 ? 20.847 -19.440 -12.773 1.00 52.59 145 ASP D O 1
ATOM 776 N N . THR A 1 153 ? 23.075 -19.081 -12.661 1.00 58.17 146 THR D N 1
ATOM 777 C CA . THR A 1 153 ? 23.176 -18.550 -14.015 1.00 52.68 146 THR D CA 1
ATOM 778 C C . THR A 1 153 ? 22.965 -19.645 -15.053 1.00 61.36 146 THR D C 1
ATOM 779 O O . THR A 1 153 ? 22.105 -19.523 -15.933 1.00 58.75 146 THR D O 1
ATOM 783 N N . ALA A 1 154 ? 23.743 -20.730 -14.956 1.00 58.02 147 ALA D N 1
ATOM 784 C CA . ALA A 1 154 ? 23.780 -21.730 -16.021 1.00 58.06 147 ALA D CA 1
ATOM 785 C C . ALA A 1 154 ? 22.427 -22.394 -16.248 1.00 65.95 147 ALA D C 1
ATOM 786 O O . ALA A 1 154 ? 22.100 -22.754 -17.384 1.00 77.63 147 ALA D O 1
ATOM 788 N N . THR A 1 155 ? 21.630 -22.571 -15.197 1.00 61.93 148 THR D N 1
ATOM 789 C CA . THR A 1 155 ? 20.308 -23.184 -15.326 1.00 64.23 148 THR D CA 1
ATOM 790 C C . THR A 1 155 ? 19.353 -22.522 -14.341 1.00 63.24 148 THR D C 1
ATOM 791 O O . THR A 1 155 ? 19.181 -22.983 -13.206 1.00 57.32 148 THR D O 1
ATOM 795 N N . PRO A 1 156 ? 18.703 -21.429 -14.755 1.00 61.68 149 PRO D N 1
ATOM 796 C CA . PRO A 1 156 ? 17.946 -20.616 -13.789 1.00 58.07 149 PRO D CA 1
ATOM 797 C C . PRO A 1 156 ? 16.737 -21.312 -13.201 1.00 52.18 149 PRO D C 1
ATOM 798 O O . PRO A 1 156 ? 16.294 -20.926 -12.112 1.00 53.48 149 PRO D O 1
ATOM 802 N N . ALA A 1 157 ? 16.176 -22.313 -13.878 1.00 48.73 150 ALA D N 1
ATOM 803 C CA . ALA A 1 157 ? 15.049 -23.028 -13.293 1.00 56.00 150 ALA D CA 1
ATOM 804 C C . ALA A 1 157 ? 15.451 -23.813 -12.052 1.00 49.24 150 ALA D C 1
ATOM 805 O O . ALA A 1 157 ? 14.593 -24.104 -11.213 1.00 56.07 150 ALA D O 1
ATOM 807 N N . ASN A 1 158 ? 16.732 -24.143 -11.909 1.00 47.06 151 ASN D N 1
ATOM 808 C CA . ASN A 1 158 ? 17.235 -24.878 -10.756 1.00 52.63 151 ASN D CA 1
ATOM 809 C C . ASN A 1 158 ? 17.476 -23.998 -9.540 1.00 35.86 151 ASN D C 1
ATOM 810 O O . ASN A 1 158 ? 17.841 -24.523 -8.484 1.00 39.92 151 ASN D O 1
ATOM 815 N N . GLN A 1 159 ? 17.323 -22.689 -9.672 1.00 34.30 152 GLN D N 1
ATOM 816 C CA . GLN A 1 159 ? 17.675 -21.785 -8.590 1.00 27.59 152 GLN D CA 1
ATOM 817 C C . GLN A 1 159 ? 16.667 -21.897 -7.452 1.00 26.45 152 GLN D C 1
ATOM 818 O O . GLN A 1 159 ? 15.447 -21.870 -7.683 1.00 30.79 152 GLN D O 1
ATOM 824 N N . LYS A 1 160 ? 17.179 -22.039 -6.226 1.00 23.15 153 LYS D N 1
ATOM 825 C CA . LYS A 1 160 ? 16.370 -21.990 -5.017 1.00 20.04 153 LYS D CA 1
ATOM 826 C C . LYS A 1 160 ? 16.599 -20.662 -4.320 1.00 22.70 153 LYS D C 1
ATOM 827 O O . LYS A 1 160 ? 17.728 -20.202 -4.189 1.00 21.16 153 LYS D O 1
ATOM 833 N N . ASN A 1 161 ? 15.514 -20.056 -3.856 1.00 18.67 154 ASN D N 1
ATOM 834 C CA . ASN A 1 161 ? 15.524 -18.760 -3.211 1.00 17.53 154 ASN D CA 1
ATOM 835 C C . ASN A 1 161 ? 14.979 -18.861 -1.798 1.00 17.63 154 ASN D C 1
ATOM 836 O O . ASN A 1 161 ? 14.094 -19.681 -1.507 1.00 19.69 154 ASN D O 1
ATOM 841 N N . LEU A 1 162 ? 15.497 -17.987 -0.932 1.00 15.72 155 LEU D N 1
ATOM 842 C CA . LEU A 1 162 ? 14.974 -17.788 0.414 1.00 15.48 155 LEU D CA 1
ATOM 843 C C . LEU A 1 162 ? 13.972 -16.640 0.340 1.00 14.14 155 LEU D C 1
ATOM 844 O O . LEU A 1 162 ? 14.345 -15.504 0.045 1.00 17.22 155 LEU D O 1
ATOM 849 N N . VAL A 1 163 ? 12.676 -16.941 0.570 1.00 13.95 156 VAL D N 1
ATOM 850 C CA . VAL A 1 163 ? 11.612 -15.957 0.333 1.00 14.57 156 VAL D CA 1
ATOM 851 C C . VAL A 1 163 ? 11.030 -15.507 1.659 1.00 14.24 156 VAL D C 1
ATOM 852 O O . VAL A 1 163 ? 10.646 -16.334 2.494 1.00 14.98 156 VAL D O 1
ATOM 856 N N . PHE A 1 164 ? 10.982 -14.187 1.861 1.00 14.30 157 PHE D N 1
ATOM 857 C CA . PHE A 1 164 ? 10.335 -13.609 3.033 1.00 13.23 157 PHE D CA 1
ATOM 858 C C . PHE A 1 164 ? 9.092 -12.846 2.579 1.00 14.28 157 PHE D C 1
ATOM 859 O O . PHE A 1 164 ? 9.170 -11.999 1.678 1.00 14.12 157 PHE D O 1
ATOM 867 N N . GLN A 1 165 ? 7.960 -13.155 3.204 1.00 12.53 158 GLN D N 1
ATOM 868 C CA . GLN A 1 165 ? 6.678 -12.509 2.938 1.00 12.10 158 GLN D CA 1
ATOM 869 C C . GLN A 1 165 ? 6.546 -11.364 3.929 1.00 11.30 158 GLN D C 1
ATOM 870 O O . GLN A 1 165 ? 6.132 -11.543 5.074 1.00 13.09 158 GLN D O 1
ATOM 876 N N . ILE A 1 166 ? 7.002 -10.166 3.513 1.00 13.35 159 ILE D N 1
ATOM 877 C CA . ILE A 1 166 ? 7.227 -9.056 4.451 1.00 12.99 159 ILE D CA 1
ATOM 878 C C . ILE A 1 166 ? 6.050 -8.113 4.549 1.00 14.12 159 ILE D C 1
ATOM 879 O O . ILE A 1 166 ? 6.073 -7.173 5.367 1.00 14.08 159 ILE D O 1
ATOM 884 N N . GLY A 1 167 ? 5.013 -8.346 3.753 1.00 13.73 160 GLY D N 1
ATOM 885 C CA . GLY A 1 167 ? 3.751 -7.655 3.885 1.00 11.68 160 GLY D CA 1
ATOM 886 C C . GLY A 1 167 ? 2.619 -8.659 3.842 1.00 13.04 160 GLY D C 1
ATOM 887 O O . GLY A 1 167 ? 2.833 -9.835 3.584 1.00 15.77 160 GLY D O 1
ATOM 888 N N . ALA A 1 168 ? 1.404 -8.166 4.082 1.00 13.57 161 ALA D N 1
ATOM 889 C CA . ALA A 1 168 ? 0.268 -9.071 4.090 1.00 13.54 161 ALA D CA 1
ATOM 890 C C . ALA A 1 168 ? -0.376 -9.234 2.730 1.00 14.80 161 ALA D C 1
ATOM 891 O O . ALA A 1 168 ? -1.375 -9.933 2.649 1.00 17.27 161 ALA D O 1
ATOM 893 N N . ASN A 1 169 ? 0.164 -8.678 1.660 1.00 13.36 162 ASN D N 1
ATOM 894 C CA . ASN A 1 169 ? -0.513 -8.655 0.376 1.00 15.98 162 ASN D CA 1
ATOM 895 C C . ASN A 1 169 ? 0.342 -9.252 -0.727 1.00 12.61 162 ASN D C 1
ATOM 896 O O . ASN A 1 169 ? 1.549 -9.516 -0.568 1.00 14.01 162 ASN D O 1
ATOM 901 N N . ALA A 1 170 ? -0.287 -9.430 -1.893 1.00 14.57 163 ALA D N 1
ATOM 902 C CA . ALA A 1 170 ? 0.380 -9.982 -3.063 1.00 14.34 163 ALA D CA 1
ATOM 903 C C . ALA A 1 170 ? 1.599 -9.155 -3.429 1.00 15.19 163 ALA D C 1
ATOM 904 O O . ALA A 1 170 ? 1.603 -7.924 -3.314 1.00 15.94 163 ALA D O 1
ATOM 906 N N . THR A 1 171 ? 2.632 -9.854 -3.865 1.00 14.96 164 THR D N 1
ATOM 907 C CA . THR A 1 171 ? 3.906 -9.332 -4.373 1.00 17.93 164 THR D CA 1
ATOM 908 C C . THR A 1 171 ? 4.797 -8.787 -3.275 1.00 15.63 164 THR D C 1
ATOM 909 O O . THR A 1 171 ? 5.929 -8.380 -3.584 1.00 18.31 164 THR D O 1
ATOM 913 N N . GLN A 1 172 ? 4.371 -8.825 -2.009 1.00 15.07 165 GLN D N 1
ATOM 914 C CA . GLN A 1 172 ? 5.146 -8.190 -0.932 1.00 14.89 165 GLN D CA 1
ATOM 915 C C . GLN A 1 172 ? 6.158 -9.180 -0.354 1.00 13.58 165 GLN D C 1
ATOM 916 O O . GLN A 1 172 ? 6.109 -9.566 0.818 1.00 14.16 165 GLN D O 1
ATOM 922 N N . GLN A 1 173 ? 7.108 -9.579 -1.214 1.00 15.79 166 GLN D N 1
ATOM 923 C CA . GLN A 1 173 ? 8.163 -10.520 -0.846 1.00 13.73 166 GLN D CA 1
ATOM 924 C C . GLN A 1 173 ? 9.533 -9.907 -1.085 1.00 15.32 166 GLN D C 1
ATOM 925 O O . GLN A 1 173 ? 9.688 -9.033 -1.930 1.00 18.83 166 GLN D O 1
ATOM 931 N N . ILE A 1 174 ? 10.514 -10.438 -0.361 1.00 16.39 167 ILE D N 1
ATOM 932 C CA . ILE A 1 174 ? 11.929 -10.279 -0.661 1.00 17.54 167 ILE D CA 1
ATOM 933 C C . ILE A 1 174 ? 12.451 -11.667 -0.964 1.00 16.73 167 ILE D C 1
ATOM 934 O O . ILE A 1 174 ? 12.127 -12.624 -0.250 1.00 17.95 167 ILE D O 1
ATOM 939 N N . SER A 1 175 ? 13.254 -11.781 -2.020 1.00 16.17 168 SER D N 1
ATOM 940 C CA . SER A 1 175 ? 13.884 -13.040 -2.415 1.00 17.37 168 SER D CA 1
ATOM 941 C C . SER A 1 175 ? 15.392 -12.924 -2.242 1.00 17.93 168 SER D C 1
ATOM 942 O O . SER A 1 175 ? 16.007 -12.002 -2.791 1.00 22.77 168 SER D O 1
ATOM 945 N N . VAL A 1 176 ? 15.961 -13.850 -1.475 1.00 15.36 169 VAL D N 1
ATOM 946 C CA . VAL A 1 176 ? 17.376 -13.801 -1.085 1.00 17.16 169 VAL D CA 1
ATOM 947 C C . VAL A 1 176 ? 18.116 -15.027 -1.608 1.00 17.28 169 VAL D C 1
ATOM 948 O O . VAL A 1 176 ? 17.639 -16.165 -1.527 1.00 16.51 169 VAL D O 1
ATOM 952 N N . ASN A 1 177 ? 19.323 -14.777 -2.140 1.00 17.24 170 ASN D N 1
ATOM 953 C CA . ASN A 1 177 ? 20.231 -15.852 -2.495 1.00 17.59 170 ASN D CA 1
ATOM 954 C C . ASN A 1 177 ? 21.516 -15.730 -1.688 1.00 16.00 170 ASN D C 1
ATOM 955 O O . ASN A 1 177 ? 21.905 -14.638 -1.276 1.00 18.15 170 ASN D O 1
ATOM 960 N N . ILE A 1 178 ? 22.129 -16.883 -1.414 1.00 16.24 171 ILE D N 1
ATOM 961 C CA . ILE A 1 178 ? 23.426 -16.905 -0.743 1.00 17.91 171 ILE D CA 1
ATOM 962 C C . ILE A 1 178 ? 24.327 -17.847 -1.514 1.00 17.01 171 ILE D C 1
ATOM 963 O O . ILE A 1 178 ? 23.938 -18.987 -1.798 1.00 17.66 171 ILE D O 1
ATOM 968 N N . GLU A 1 179 ? 25.557 -17.396 -1.762 1.00 17.65 172 GLU D N 1
ATOM 969 C CA . GLU A 1 179 ? 26.469 -18.227 -2.532 1.00 19.35 172 GLU D CA 1
ATOM 970 C C . GLU A 1 179 ? 27.089 -19.305 -1.658 1.00 16.06 172 GLU D C 1
ATOM 971 O O . GLU A 1 179 ? 27.060 -19.247 -0.427 1.00 16.85 172 GLU D O 1
ATOM 977 N N . ASP A 1 180 ? 27.691 -20.300 -2.319 1.00 17.93 173 ASP D N 1
ATOM 978 C CA . ASP A 1 180 ? 28.429 -21.342 -1.623 1.00 17.27 173 ASP D CA 1
ATOM 979 C C . ASP A 1 180 ? 29.665 -20.747 -0.954 1.00 17.73 173 ASP D C 1
ATOM 980 O O . ASP A 1 180 ? 30.467 -20.068 -1.610 1.00 17.57 173 ASP D O 1
ATOM 985 N N . MET A 1 181 ? 29.776 -20.972 0.351 1.00 14.87 174 MET D N 1
ATOM 986 C CA . MET A 1 181 ? 30.874 -20.426 1.142 1.00 15.94 174 MET D CA 1
ATOM 987 C C . MET A 1 181 ? 31.825 -21.523 1.579 1.00 16.52 174 MET D C 1
ATOM 988 O O . MET A 1 181 ? 32.602 -21.334 2.518 1.00 19.81 174 MET D O 1
ATOM 993 N N . GLY A 1 182 ? 31.769 -22.681 0.919 1.00 16.00 175 GLY D N 1
ATOM 994 C CA . GLY A 1 182 ? 32.755 -23.729 1.156 1.00 15.17 175 GLY D CA 1
ATOM 995 C C . GLY A 1 182 ? 34.118 -23.384 0.576 1.00 13.18 175 GLY D C 1
ATOM 996 O O . GLY A 1 182 ? 34.252 -22.560 -0.312 1.00 15.48 175 GLY D O 1
ATOM 997 N N . ALA A 1 183 ? 35.121 -24.118 1.064 1.00 15.16 176 ALA D N 1
ATOM 998 C CA . ALA A 1 183 ? 36.491 -23.777 0.678 1.00 13.56 176 ALA D CA 1
ATOM 999 C C . ALA A 1 183 ? 36.747 -24.019 -0.810 1.00 17.72 176 ALA D C 1
ATOM 1000 O O . ALA A 1 183 ? 37.620 -23.353 -1.404 1.00 17.24 176 ALA D O 1
ATOM 1002 N N . ASP A 1 184 ? 36.032 -24.968 -1.429 1.00 17.01 177 ASP D N 1
ATOM 1003 C CA . ASP A 1 184 ? 36.230 -25.190 -2.853 1.00 18.44 177 ASP D CA 1
ATOM 1004 C C . ASP A 1 184 ? 35.514 -24.159 -3.708 1.00 17.14 177 ASP D C 1
ATOM 1005 O O . ASP A 1 184 ? 35.762 -24.091 -4.918 1.00 18.61 177 ASP D O 1
ATOM 1010 N N . ALA A 1 185 ? 34.699 -23.292 -3.096 1.00 14.54 178 ALA D N 1
ATOM 1011 C CA . ALA A 1 185 ? 33.982 -22.267 -3.828 1.00 12.79 178 ALA D CA 1
ATOM 1012 C C . ALA A 1 185 ? 34.513 -20.865 -3.616 1.00 15.33 178 ALA D C 1
ATOM 1013 O O . ALA A 1 185 ? 33.949 -19.915 -4.153 1.00 17.56 178 ALA D O 1
ATOM 1015 N N . LEU A 1 186 ? 35.668 -20.720 -2.957 1.00 14.93 179 LEU D N 1
ATOM 1016 C CA . LEU A 1 186 ? 36.246 -19.4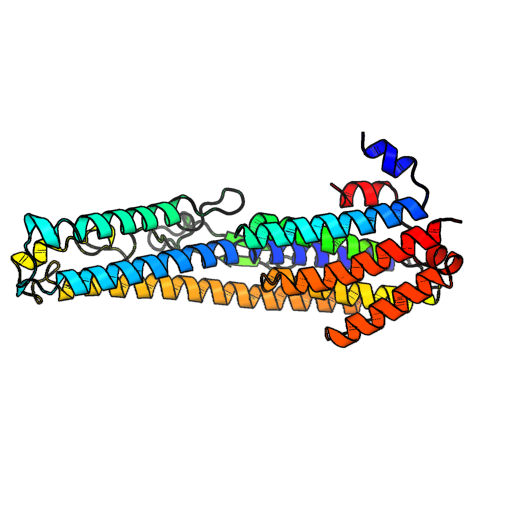24 -2.636 1.00 14.69 179 LEU D CA 1
ATOM 1017 C C . LEU A 1 186 ? 37.640 -19.392 -3.225 1.00 15.00 179 LEU D C 1
ATOM 1018 O O . LEU A 1 186 ? 38.367 -20.379 -3.088 1.00 17.22 179 LEU D O 1
ATOM 1023 N N . GLY A 1 187 ? 37.994 -18.319 -3.887 1.00 14.46 180 GLY D N 1
ATOM 1024 C CA . GLY A 1 187 ? 39.330 -18.192 -4.488 1.00 14.05 180 GLY D CA 1
ATOM 1025 C C . GLY A 1 187 ? 39.257 -17.449 -5.816 1.00 16.85 180 GLY D C 1
ATOM 1026 O O . GLY A 1 187 ? 38.373 -16.614 -6.035 1.00 18.77 180 GLY D O 1
ATOM 1027 N N . ILE A 1 188 ? 40.222 -17.721 -6.689 1.00 17.00 181 ILE D N 1
ATOM 1028 C CA . ILE A 1 188 ? 40.309 -16.990 -7.946 1.00 20.10 181 ILE D CA 1
ATOM 1029 C C . ILE A 1 188 ? 39.258 -17.518 -8.908 1.00 23.19 181 ILE D C 1
ATOM 1030 O O . ILE A 1 188 ? 39.278 -18.696 -9.277 1.00 20.21 181 ILE D O 1
ATOM 1035 N N . LYS A 1 189 ? 38.352 -16.641 -9.341 1.00 23.65 182 LYS D N 1
ATOM 1036 C CA . LYS A 1 189 ? 37.247 -17.052 -10.194 1.00 25.09 182 LYS D CA 1
ATOM 1037 C C . LYS A 1 189 ? 37.538 -16.751 -11.651 1.00 26.62 182 LYS D C 1
ATOM 1038 O O . LYS A 1 189 ? 38.213 -15.776 -11.989 1.00 29.33 182 LYS D O 1
ATOM 1044 N N . GLU A 1 190 ? 37.040 -17.633 -12.514 1.00 34.00 183 GLU D N 1
ATOM 1045 C CA . GLU A 1 190 ? 37.136 -17.431 -13.948 1.00 34.31 183 GLU D CA 1
ATOM 1046 C C . GLU A 1 190 ? 36.076 -16.430 -14.391 1.00 41.92 183 GLU D C 1
ATOM 1047 O O . GLU A 1 190 ? 35.213 -16.020 -13.611 1.00 36.25 183 GLU D O 1
ATOM 1053 N N . ALA A 1 191 ? 36.138 -16.045 -15.669 1.00 45.53 184 ALA D N 1
ATOM 1054 C CA . ALA A 1 191 ? 35.150 -15.101 -16.184 1.00 47.21 184 ALA D CA 1
ATOM 1055 C C . ALA A 1 191 ? 33.726 -15.625 -16.018 1.00 41.68 184 ALA D C 1
ATOM 1056 O O . ALA A 1 191 ? 32.798 -14.833 -15.817 1.00 53.13 184 ALA D O 1
ATOM 1058 N N . ASP A 1 192 ? 33.533 -16.946 -16.064 1.00 44.12 185 ASP D N 1
ATOM 1059 C CA . ASP A 1 192 ? 32.219 -17.559 -15.933 1.00 37.07 185 ASP D CA 1
ATOM 1060 C C . ASP A 1 192 ? 31.856 -17.886 -14.495 1.00 43.13 185 ASP D C 1
ATOM 1061 O O . ASP A 1 192 ? 30.862 -18.583 -14.264 1.00 44.32 185 ASP D O 1
ATOM 1066 N N . GLY A 1 193 ? 32.641 -17.411 -13.522 1.00 40.46 186 GLY D N 1
ATOM 1067 C CA . GLY A 1 193 ? 32.340 -17.628 -12.123 1.00 40.37 186 GLY D CA 1
ATOM 1068 C C . GLY A 1 193 ? 32.803 -18.954 -11.554 1.00 47.06 186 GLY D C 1
ATOM 1069 O O . GLY A 1 193 ? 32.630 -19.188 -10.349 1.00 35.21 186 GLY D O 1
ATOM 1070 N N . SER A 1 194 ? 33.364 -19.838 -12.373 1.00 35.99 187 SER D N 1
ATOM 1071 C CA . SER A 1 194 ? 33.915 -21.069 -11.832 1.00 32.57 187 SER D CA 1
ATOM 1072 C C . SER A 1 194 ? 35.315 -20.814 -11.285 1.00 24.70 187 SER D C 1
ATOM 1073 O O . SER A 1 194 ? 35.937 -19.780 -11.546 1.00 31.91 187 SER D O 1
ATOM 1076 N N . ILE A 1 195 ? 35.817 -21.794 -10.547 1.00 21.91 188 ILE D N 1
ATOM 1077 C CA . ILE A 1 195 ? 37.187 -21.759 -10.021 1.00 17.33 188 ILE D CA 1
ATOM 1078 C C . ILE A 1 195 ? 37.993 -22.892 -10.648 1.00 18.40 188 ILE D C 1
ATOM 1079 O O . ILE A 1 195 ? 37.613 -24.062 -10.528 1.00 22.51 188 ILE D O 1
ATOM 1084 N N . ALA A 1 196 ? 39.118 -22.533 -11.266 1.00 18.70 189 ALA D N 1
ATOM 1085 C CA . ALA A 1 196 ? 39.989 -23.487 -11.960 1.00 17.31 189 ALA D CA 1
ATOM 1086 C C . ALA A 1 196 ? 40.796 -24.340 -10.964 1.00 17.05 189 ALA D C 1
ATOM 1087 O O . ALA A 1 196 ? 40.892 -24.059 -9.762 1.00 15.82 189 ALA D O 1
ATOM 1089 N N . ALA A 1 197 ? 41.382 -25.433 -11.468 1.00 16.07 190 ALA D N 1
ATOM 1090 C CA . ALA A 1 197 ? 42.290 -26.205 -10.635 1.00 15.42 190 ALA D CA 1
ATOM 1091 C C . ALA A 1 197 ? 43.345 -25.307 -9.992 1.00 14.60 190 ALA D C 1
ATOM 1092 O O . ALA A 1 197 ? 43.830 -24.349 -10.600 1.00 14.94 190 ALA D O 1
ATOM 1094 N N . LEU A 1 198 ? 43.674 -25.634 -8.746 1.00 14.84 191 LEU D N 1
ATOM 1095 C CA . LEU A 1 198 ? 44.703 -24.978 -7.937 1.00 15.25 191 LEU D CA 1
ATOM 1096 C C . LEU A 1 198 ? 44.303 -23.588 -7.471 1.00 15.46 191 LEU D C 1
ATOM 1097 O O . LEU A 1 198 ? 45.121 -22.914 -6.831 1.00 16.50 191 LEU D O 1
ATOM 1102 N N . HIS A 1 199 ? 43.061 -23.134 -7.733 1.00 13.62 192 HIS D N 1
ATOM 1103 C CA . HIS A 1 199 ? 42.718 -21.744 -7.488 1.00 14.59 192 HIS D CA 1
ATOM 1104 C C . HIS A 1 199 ? 41.703 -21.555 -6.365 1.00 12.71 192 HIS D C 1
ATOM 1105 O O . HIS A 1 199 ? 41.286 -20.400 -6.145 1.00 14.51 192 HIS D O 1
ATOM 1112 N N . SER A 1 200 ? 41.371 -22.591 -5.621 1.00 13.38 193 SER D N 1
ATOM 1113 C CA . SER A 1 200 ? 40.470 -22.413 -4.481 1.00 13.34 193 SER D CA 1
ATOM 1114 C C . SER A 1 200 ? 41.219 -22.547 -3.162 1.00 16.34 193 SER D C 1
ATOM 1115 O O . SER A 1 200 ? 42.354 -23.030 -3.097 1.00 14.13 193 SER D O 1
ATOM 1118 N N . VAL A 1 201 ? 40.602 -22.060 -2.089 1.00 13.75 194 VAL D N 1
ATOM 1119 C CA . VAL A 1 201 ? 41.205 -22.178 -0.767 1.00 12.37 194 VAL D CA 1
ATOM 1120 C C . VAL A 1 201 ? 41.478 -23.636 -0.406 1.00 14.76 194 VAL D C 1
ATOM 1121 O O . VAL A 1 201 ? 42.459 -23.948 0.282 1.00 15.47 194 VAL D O 1
ATOM 1125 N N . ASN A 1 202 ? 40.627 -24.558 -0.878 1.00 14.46 195 ASN D N 1
ATOM 1126 C CA . ASN A 1 202 ? 40.832 -25.982 -0.677 1.00 16.03 195 ASN D CA 1
ATOM 1127 C C . ASN A 1 202 ? 42.089 -26.507 -1.360 1.00 16.34 195 ASN D C 1
ATOM 1128 O O . ASN A 1 202 ? 42.568 -27.574 -0.963 1.00 18.41 195 ASN D O 1
ATOM 1133 N N . ASP A 1 203 ? 42.635 -25.779 -2.339 1.00 13.56 196 ASP D N 1
ATOM 1134 C CA . ASP A 1 203 ? 43.832 -26.235 -3.062 1.00 13.81 196 ASP D CA 1
ATOM 1135 C C . ASP A 1 203 ? 45.126 -25.693 -2.486 1.00 16.09 196 ASP D C 1
ATOM 1136 O O . ASP A 1 203 ? 46.198 -26.052 -3.008 1.00 16.00 196 ASP D O 1
ATOM 1141 N N . LEU A 1 204 ? 45.078 -24.839 -1.464 1.00 13.19 197 LEU D N 1
ATOM 1142 C CA . LEU A 1 204 ? 46.319 -24.226 -0.956 1.00 14.48 197 LEU D CA 1
ATOM 1143 C C . LEU A 1 204 ? 47.282 -25.314 -0.521 1.00 14.25 197 LEU D C 1
ATOM 1144 O O . LEU A 1 204 ? 46.877 -26.323 0.074 1.00 17.05 197 LEU D O 1
ATOM 1149 N N . ASP A 1 205 ? 48.587 -25.099 -0.809 1.00 13.90 198 ASP D N 1
ATOM 1150 C CA . ASP A 1 205 ? 49.653 -26.011 -0.360 1.00 13.44 198 ASP D CA 1
ATOM 1151 C C . ASP A 1 205 ? 50.939 -25.182 -0.250 1.00 13.60 198 ASP D C 1
ATOM 1152 O O . ASP A 1 205 ? 51.700 -25.047 -1.213 1.00 15.15 198 ASP D O 1
ATOM 1157 N N . VAL A 1 206 ? 51.193 -24.702 0.962 1.00 13.90 199 VAL D N 1
ATOM 1158 C CA . VAL A 1 206 ? 52.346 -23.812 1.153 1.00 13.23 199 VAL D CA 1
ATOM 1159 C C . VAL A 1 206 ? 53.655 -24.577 1.116 1.00 13.95 199 VAL D C 1
ATOM 1160 O O . VAL A 1 206 ? 54.716 -23.937 1.029 1.00 15.72 199 VAL D O 1
ATOM 1164 N N . THR A 1 207 ? 53.635 -25.913 1.122 1.00 13.37 200 THR D N 1
ATOM 1165 C CA . THR A 1 207 ? 54.922 -26.608 0.943 1.00 14.16 200 THR D CA 1
ATOM 1166 C C . THR A 1 207 ? 55.496 -26.380 -0.447 1.00 15.33 200 THR D C 1
ATOM 1167 O O . THR A 1 207 ? 56.728 -26.539 -0.646 1.00 15.07 200 THR D O 1
ATOM 1171 N N . LYS A 1 208 ? 54.682 -25.995 -1.411 1.00 14.32 201 LYS D N 1
ATOM 1172 C CA . LYS A 1 208 ? 55.111 -25.702 -2.757 1.00 13.13 201 LYS D CA 1
ATOM 1173 C C . LYS A 1 208 ? 56.022 -24.476 -2.803 1.00 14.88 201 LYS D C 1
ATOM 1174 O O . LYS A 1 208 ? 56.772 -24.305 -3.764 1.00 17.82 201 LYS D O 1
ATOM 1180 N N . PHE A 1 209 ? 55.973 -23.634 -1.766 1.00 14.85 202 PHE D N 1
ATOM 1181 C CA . PHE A 1 209 ? 56.822 -22.437 -1.761 1.00 12.41 202 PHE D CA 1
ATOM 1182 C C . PHE A 1 209 ? 58.298 -22.799 -1.699 1.00 16.34 202 PHE D C 1
ATOM 1183 O O . PHE A 1 209 ? 59.132 -22.003 -2.141 1.00 16.55 202 PHE D O 1
ATOM 1191 N N . ALA A 1 210 ? 58.616 -23.969 -1.117 1.00 15.02 203 ALA D N 1
ATOM 1192 C CA . ALA A 1 210 ? 60.025 -24.330 -0.911 1.00 17.26 203 ALA D CA 1
ATOM 1193 C C . ALA A 1 210 ? 60.763 -24.431 -2.229 1.00 22.38 203 ALA D C 1
ATOM 1194 O O . ALA A 1 210 ? 61.976 -24.137 -2.291 1.00 24.70 203 ALA D O 1
ATOM 1196 N N . ASP A 1 211 ? 60.073 -24.859 -3.282 1.00 20.34 204 ASP D N 1
ATOM 1197 C CA . ASP A 1 211 ? 60.702 -25.189 -4.559 1.00 28.48 204 ASP D CA 1
ATOM 1198 C C . ASP A 1 211 ? 60.299 -24.263 -5.686 1.00 26.06 204 ASP D C 1
ATOM 1199 O O . ASP A 1 211 ? 60.648 -24.524 -6.833 1.00 28.91 204 ASP D O 1
ATOM 1204 N N . ASN A 1 212 ? 59.535 -23.210 -5.407 1.00 16.56 205 ASN D N 1
ATOM 1205 C CA . ASN A 1 212 ? 59.022 -22.335 -6.444 1.00 16.69 205 ASN D CA 1
ATOM 1206 C C . ASN A 1 212 ? 59.164 -20.892 -6.000 1.00 17.40 205 ASN D C 1
ATOM 1207 O O . ASN A 1 212 ? 58.796 -20.554 -4.867 1.00 17.64 205 ASN D O 1
ATOM 1212 N N . ALA A 1 213 ? 59.687 -20.057 -6.888 1.00 17.05 206 ALA D N 1
ATOM 1213 C CA . ALA A 1 213 ? 59.769 -18.634 -6.636 1.00 14.95 206 ALA D CA 1
ATOM 1214 C C . ALA A 1 213 ? 58.377 -18.042 -6.433 1.00 13.55 206 ALA D C 1
ATOM 1215 O O . ALA A 1 213 ? 57.341 -18.582 -6.881 1.00 16.55 206 ALA D O 1
ATOM 1217 N N . ALA A 1 214 ? 58.365 -16.885 -5.781 1.00 15.85 207 ALA D N 1
ATOM 1218 C CA . ALA A 1 214 ? 57.079 -16.312 -5.376 1.00 14.55 207 ALA D CA 1
ATOM 1219 C C . ALA A 1 214 ? 56.213 -15.926 -6.558 1.00 16.55 207 ALA D C 1
ATOM 1220 O O . ALA A 1 214 ? 54.979 -15.926 -6.428 1.00 17.43 207 ALA D O 1
ATOM 1222 N N . ASP A 1 215 ? 56.790 -15.653 -7.724 1.00 16.78 208 ASP D N 1
ATOM 1223 C CA . ASP A 1 215 ? 56.027 -15.274 -8.899 1.00 18.80 208 ASP D CA 1
ATOM 1224 C C . ASP A 1 215 ? 55.649 -16.463 -9.782 1.00 17.48 208 ASP D C 1
ATOM 1225 O O . ASP A 1 215 ? 55.108 -16.248 -10.872 1.00 22.03 208 ASP D O 1
ATOM 1230 N N . THR A 1 216 ? 55.847 -17.690 -9.298 1.00 15.77 209 THR D N 1
ATOM 1231 C CA . THR A 1 216 ? 55.507 -18.880 -10.079 1.00 17.57 209 THR D CA 1
ATOM 1232 C C . THR A 1 216 ? 54.006 -18.974 -10.278 1.00 19.37 209 THR D C 1
ATOM 1233 O O . THR A 1 216 ? 53.236 -18.873 -9.319 1.00 18.70 209 THR D O 1
ATOM 1237 N N . ALA A 1 217 ? 53.600 -19.198 -11.520 1.00 20.90 210 ALA D N 1
ATOM 1238 C CA . ALA A 1 217 ? 52.174 -19.264 -11.813 1.00 21.88 210 ALA D CA 1
ATOM 1239 C C . ALA A 1 217 ? 51.492 -20.312 -10.953 1.00 18.67 210 ALA D C 1
ATOM 1240 O O . ALA A 1 217 ? 52.020 -21.404 -10.731 1.00 20.15 210 ALA D O 1
ATOM 1242 N N . ASP A 1 218 ? 50.316 -19.932 -10.437 1.00 19.01 211 ASP D N 1
ATOM 1243 C CA . ASP A 1 218 ? 49.365 -20.774 -9.703 1.00 18.65 211 ASP D CA 1
ATOM 1244 C C . ASP A 1 218 ? 49.817 -21.205 -8.308 1.00 18.45 211 ASP D C 1
ATOM 1245 O O . ASP A 1 218 ? 48.989 -21.194 -7.381 1.00 17.42 211 ASP D O 1
ATOM 1250 N N . ILE A 1 219 ? 51.088 -21.580 -8.128 1.00 16.20 212 ILE D N 1
ATOM 1251 C CA . ILE A 1 219 ? 51.541 -22.196 -6.883 1.00 14.84 212 ILE D CA 1
ATOM 1252 C C . ILE A 1 219 ? 52.609 -21.405 -6.139 1.00 12.73 212 ILE D C 1
ATOM 1253 O O . ILE A 1 219 ? 52.897 -21.737 -4.981 1.00 13.92 212 ILE D O 1
ATOM 1258 N N . GLY A 1 220 ? 53.177 -20.373 -6.749 1.00 15.17 213 GLY D N 1
ATOM 1259 C CA . GLY A 1 220 ? 54.058 -19.491 -6.016 1.00 14.31 213 GLY D CA 1
ATOM 1260 C C . GLY A 1 220 ? 53.345 -18.732 -4.920 1.00 14.80 213 GLY D C 1
ATOM 1261 O O . GLY A 1 220 ? 52.113 -18.625 -4.912 1.00 13.73 213 GLY D O 1
ATOM 1262 N N . PHE A 1 221 ? 54.128 -18.186 -3.988 1.00 13.71 214 PHE D N 1
ATOM 1263 C CA . PHE A 1 221 ? 53.568 -17.399 -2.879 1.00 11.82 214 PHE D CA 1
ATOM 1264 C C . PHE A 1 221 ? 52.566 -16.360 -3.355 1.00 13.33 214 PHE D C 1
ATOM 1265 O O . PHE A 1 221 ? 51.458 -16.264 -2.794 1.00 12.26 214 PHE D O 1
ATOM 1273 N N . ASP A 1 222 ? 52.903 -15.589 -4.378 1.00 12.95 215 ASP D N 1
ATOM 1274 C CA . ASP A 1 222 ? 52.019 -14.494 -4.786 1.00 14.64 215 ASP D CA 1
ATOM 1275 C C . ASP A 1 222 ? 50.669 -15.041 -5.232 1.00 14.31 215 ASP D C 1
ATOM 1276 O O . ASP A 1 222 ? 49.622 -14.511 -4.841 1.00 13.52 215 ASP D O 1
ATOM 1281 N N . ALA A 1 223 ? 50.683 -16.160 -5.975 1.00 13.37 216 ALA D N 1
ATOM 1282 C CA . ALA A 1 223 ? 49.442 -16.726 -6.503 1.00 11.93 216 ALA D CA 1
ATOM 1283 C C . ALA A 1 223 ? 48.609 -17.359 -5.400 1.00 15.18 216 ALA D C 1
ATOM 1284 O O . ALA A 1 223 ? 47.367 -17.233 -5.395 1.00 14.24 216 ALA D O 1
ATOM 1286 N N . GLN A 1 224 ? 49.247 -18.053 -4.453 1.00 13.77 217 GLN D N 1
ATOM 1287 C CA . GLN A 1 224 ? 48.448 -18.648 -3.375 1.00 12.40 217 GLN D CA 1
ATOM 1288 C C . GLN A 1 224 ? 47.905 -17.572 -2.442 1.00 13.62 217 GLN D C 1
ATOM 1289 O O . GLN A 1 224 ? 46.756 -17.691 -1.965 1.00 12.07 217 GLN D O 1
ATOM 1295 N N . LEU A 1 225 ? 48.678 -16.499 -2.185 1.00 12.59 218 LEU D N 1
ATOM 1296 C CA . LEU A 1 225 ? 48.142 -15.380 -1.402 1.00 12.83 218 LEU D CA 1
ATOM 1297 C C . LEU A 1 225 ? 46.949 -14.763 -2.102 1.00 12.76 218 LEU D C 1
ATOM 1298 O O . LEU A 1 225 ? 45.966 -14.408 -1.446 1.00 14.34 218 LEU D O 1
ATOM 1303 N N . LYS A 1 226 ? 46.999 -14.677 -3.435 1.00 12.02 219 LYS D N 1
ATOM 1304 C CA . LYS A 1 226 ? 45.881 -14.107 -4.184 1.00 12.69 219 LYS D CA 1
ATOM 1305 C C . LYS A 1 226 ? 44.632 -14.949 -4.011 1.00 15.21 219 LYS D C 1
ATOM 1306 O O . LYS A 1 226 ? 43.525 -14.406 -3.913 1.00 14.16 219 LYS D O 1
ATOM 1312 N N . VAL A 1 227 ? 44.782 -16.277 -3.939 1.00 11.72 220 VAL D N 1
ATOM 1313 C CA . VAL A 1 227 ? 43.619 -17.139 -3.670 1.00 12.81 220 VAL D CA 1
ATOM 1314 C C . VAL A 1 227 ? 42.963 -16.739 -2.348 1.00 13.42 220 VAL D C 1
ATOM 1315 O O . VAL A 1 227 ? 41.727 -16.621 -2.247 1.00 13.22 220 VAL D O 1
ATOM 1319 N N . VAL A 1 228 ? 43.770 -16.551 -1.306 1.00 11.97 221 VAL D N 1
ATOM 1320 C CA . VAL A 1 228 ? 43.238 -16.202 0.005 1.00 12.70 221 VAL D CA 1
ATOM 1321 C C . VAL A 1 228 ? 42.587 -14.834 -0.040 1.00 13.92 221 VAL D C 1
ATOM 1322 O O . VAL A 1 228 ? 41.494 -14.653 0.502 1.00 14.19 221 VAL D O 1
ATOM 1326 N N . ASP A 1 229 ? 43.250 -13.842 -0.645 1.00 12.92 222 ASP D N 1
ATOM 1327 C CA . ASP A 1 229 ? 42.673 -12.499 -0.697 1.00 13.66 222 ASP D CA 1
ATOM 1328 C C . ASP A 1 229 ? 41.383 -12.463 -1.512 1.00 16.92 222 ASP D C 1
ATOM 1329 O O . ASP A 1 229 ? 40.450 -11.743 -1.142 1.00 14.74 222 ASP D O 1
ATOM 1334 N N . GLU A 1 230 ? 41.298 -13.228 -2.604 1.00 13.66 223 GLU D N 1
ATOM 1335 C CA . GLU A 1 230 ? 40.031 -13.258 -3.351 1.00 12.71 223 GLU D CA 1
ATOM 1336 C C . GLU A 1 230 ? 38.951 -13.894 -2.506 1.00 16.04 223 GLU D C 1
ATOM 1337 O O . GLU A 1 230 ? 37.787 -13.440 -2.528 1.00 13.94 223 GLU D O 1
ATOM 1343 N N . ALA A 1 231 ? 39.297 -14.946 -1.764 1.00 13.55 224 ALA D N 1
ATOM 1344 C CA . ALA A 1 231 ? 38.317 -15.594 -0.872 1.00 13.57 224 ALA D CA 1
ATOM 1345 C C . ALA A 1 231 ? 37.835 -14.628 0.192 1.00 15.27 224 ALA D C 1
ATOM 1346 O O . ALA A 1 231 ? 36.632 -14.553 0.470 1.00 13.86 224 ALA D O 1
ATOM 1348 N N . ILE A 1 232 ? 38.746 -13.853 0.778 1.00 14.50 225 ILE D N 1
ATOM 1349 C CA . ILE A 1 232 ? 38.353 -12.871 1.780 1.00 13.53 225 ILE D CA 1
ATOM 1350 C C . ILE A 1 232 ? 37.403 -11.850 1.177 1.00 16.41 225 ILE D C 1
ATOM 1351 O O . ILE A 1 232 ? 36.360 -11.534 1.778 1.00 15.84 225 ILE D O 1
ATOM 1356 N N . ASN A 1 233 ? 37.683 -11.400 -0.046 1.00 14.59 226 ASN D N 1
ATOM 1357 C CA . ASN A 1 233 ? 36.800 -10.425 -0.690 1.00 15.97 226 ASN D CA 1
ATOM 1358 C C . ASN A 1 233 ? 35.453 -11.044 -0.971 1.00 17.58 226 ASN D C 1
ATOM 1359 O O . ASN A 1 233 ? 34.425 -10.368 -0.828 1.00 18.01 226 ASN D O 1
ATOM 1364 N N . GLN A 1 234 ? 35.420 -12.328 -1.339 1.00 14.39 227 GLN D N 1
ATOM 1365 C CA . GLN A 1 234 ? 34.128 -12.951 -1.652 1.00 16.92 227 GLN D CA 1
ATOM 1366 C C . GLN A 1 234 ? 33.270 -13.117 -0.405 1.00 14.92 227 GLN D C 1
ATOM 1367 O O . GLN A 1 234 ? 32.028 -12.918 -0.450 1.00 14.93 227 GLN D O 1
ATOM 1373 N N . VAL A 1 235 ? 33.870 -13.525 0.712 1.00 14.55 228 VAL D N 1
ATOM 1374 C CA . VAL A 1 235 ? 33.140 -13.628 1.973 1.00 13.29 228 VAL D CA 1
ATOM 1375 C C . VAL A 1 235 ? 32.709 -12.247 2.422 1.00 16.04 228 VAL D C 1
ATOM 1376 O O . VAL A 1 235 ? 31.568 -12.074 2.848 1.00 16.07 228 VAL D O 1
ATOM 1380 N N . SER A 1 236 ? 33.587 -11.241 2.331 1.00 15.97 229 SER D N 1
ATOM 1381 C CA . SER A 1 236 ? 33.179 -9.872 2.685 1.00 15.27 229 SER D CA 1
ATOM 1382 C C . SER A 1 236 ? 32.013 -9.400 1.834 1.00 18.08 229 SER D C 1
ATOM 1383 O O . SER A 1 236 ? 31.075 -8.764 2.348 1.00 19.45 229 SER D O 1
ATOM 1386 N N . SER A 1 237 ? 32.053 -9.672 0.536 1.00 15.42 230 SER D N 1
ATOM 1387 C CA . SER A 1 237 ? 30.965 -9.251 -0.345 1.00 16.76 230 SER D CA 1
ATOM 1388 C C . SER A 1 237 ? 29.665 -9.926 0.044 1.00 16.67 230 SER D C 1
ATOM 1389 O O . SER A 1 237 ? 28.604 -9.269 0.099 1.00 16.27 230 SER D O 1
ATOM 1392 N N . GLN A 1 238 ? 29.723 -11.214 0.354 1.00 15.11 231 GLN D N 1
ATOM 1393 C CA . GLN A 1 238 ? 28.513 -11.939 0.736 1.00 15.41 231 GLN D CA 1
ATOM 1394 C C . GLN A 1 238 ? 27.958 -11.396 2.045 1.00 17.50 231 GLN D C 1
ATOM 1395 O O . GLN A 1 238 ? 26.724 -11.227 2.186 1.00 15.59 231 GLN D O 1
ATOM 1401 N N . ARG A 1 239 ? 28.827 -11.070 3.001 1.00 16.52 232 ARG D N 1
ATOM 1402 C CA . ARG A 1 239 ? 28.386 -10.484 4.269 1.00 17.69 232 ARG D CA 1
ATOM 1403 C C . ARG A 1 239 ? 27.719 -9.145 4.028 1.00 18.97 232 ARG D C 1
ATOM 1404 O O . ARG A 1 239 ? 26.683 -8.839 4.645 1.00 19.41 232 ARG D O 1
ATOM 1412 N N . ALA A 1 240 ? 28.280 -8.340 3.131 1.00 17.39 233 ALA D N 1
ATOM 1413 C CA . ALA A 1 240 ? 27.728 -7.009 2.873 1.00 19.32 233 ALA D CA 1
ATOM 1414 C C . ALA A 1 240 ? 26.366 -7.126 2.217 1.00 20.40 233 ALA D C 1
ATOM 1415 O O . ALA A 1 240 ? 25.421 -6.403 2.584 1.00 20.86 233 ALA D O 1
ATOM 1417 N N . LYS A 1 241 ? 26.222 -8.057 1.278 1.00 16.97 234 LYS D N 1
ATOM 1418 C CA . LYS A 1 241 ? 24.925 -8.270 0.632 1.00 17.50 234 LYS D CA 1
ATOM 1419 C C . LYS A 1 241 ? 23.875 -8.687 1.650 1.00 19.23 234 LYS D C 1
ATOM 1420 O O . LYS A 1 241 ? 22.714 -8.213 1.596 1.00 18.18 234 LYS D O 1
ATOM 1426 N N . LEU A 1 242 ? 24.235 -9.573 2.581 1.00 17.26 235 LEU D N 1
ATOM 1427 C CA . LEU A 1 242 ? 23.271 -9.967 3.617 1.00 17.15 235 LEU D CA 1
ATOM 1428 C C . LEU A 1 242 ? 22.971 -8.801 4.540 1.00 18.13 235 LEU D C 1
ATOM 1429 O O . LEU A 1 242 ? 21.826 -8.646 4.988 1.00 17.35 235 LEU D O 1
ATOM 1434 N N . GLY A 1 243 ? 23.965 -7.953 4.813 1.00 18.88 236 GLY D N 1
ATOM 1435 C CA . GLY A 1 243 ? 23.718 -6.789 5.646 1.00 19.63 236 GLY D CA 1
ATOM 1436 C C . GLY A 1 243 ? 22.731 -5.832 5.012 1.00 18.69 236 GLY D C 1
ATOM 1437 O O . GLY A 1 243 ? 21.933 -5.203 5.715 1.00 18.93 236 GLY D O 1
ATOM 1438 N N . ALA A 1 244 ? 22.772 -5.705 3.689 1.00 19.07 237 ALA D N 1
ATOM 1439 C CA . ALA A 1 244 ? 21.815 -4.855 2.993 1.00 17.99 237 ALA D CA 1
ATOM 1440 C C . ALA A 1 244 ? 20.409 -5.428 3.142 1.00 15.16 237 ALA D C 1
ATOM 1441 O O . ALA A 1 244 ? 19.438 -4.671 3.324 1.00 19.18 237 ALA D O 1
ATOM 1443 N N . VAL A 1 245 ? 20.277 -6.750 3.095 1.00 15.64 238 VAL D N 1
ATOM 1444 C CA . VAL A 1 245 ? 18.966 -7.368 3.310 1.00 17.05 238 VAL D CA 1
ATOM 1445 C C . VAL A 1 245 ? 18.517 -7.113 4.737 1.00 15.41 238 VAL D C 1
ATOM 1446 O O . VAL A 1 245 ? 17.343 -6.782 4.990 1.00 15.21 238 VAL D O 1
ATOM 1450 N N . GLN A 1 246 ? 19.430 -7.250 5.695 1.00 18.20 239 GLN D N 1
ATOM 1451 C CA . GLN A 1 246 ? 19.061 -7.019 7.088 1.00 15.11 239 GLN D CA 1
ATOM 1452 C C . GLN A 1 246 ? 18.592 -5.586 7.278 1.00 16.24 239 GLN D C 1
ATOM 1453 O O . GLN A 1 246 ? 17.569 -5.354 7.940 1.00 16.74 239 GLN D O 1
ATOM 1459 N N . ASN A 1 247 ? 19.252 -4.624 6.619 1.00 17.56 240 ASN D N 1
ATOM 1460 C CA . ASN A 1 247 ? 18.854 -3.224 6.743 1.00 18.74 240 ASN D CA 1
ATOM 1461 C C . ASN A 1 247 ? 17.455 -3.013 6.165 1.00 18.32 240 ASN D C 1
ATOM 1462 O O . ASN A 1 247 ? 16.624 -2.296 6.758 1.00 17.17 240 ASN D O 1
ATOM 1467 N N . ARG A 1 248 ? 17.148 -3.661 5.039 1.00 18.15 241 ARG D N 1
ATOM 1468 C CA . ARG A 1 248 ? 15.809 -3.531 4.456 1.00 16.39 241 ARG D CA 1
ATOM 1469 C C . ARG A 1 248 ? 14.757 -4.129 5.387 1.00 16.94 241 ARG D C 1
ATOM 1470 O O . ARG A 1 248 ? 13.657 -3.559 5.569 1.00 17.33 241 ARG D O 1
ATOM 1478 N N . LEU A 1 249 ? 15.061 -5.277 5.989 1.00 14.99 242 LEU D N 1
ATOM 1479 C CA . LEU A 1 249 ? 14.119 -5.897 6.912 1.00 15.09 242 LEU D CA 1
ATOM 1480 C C . LEU A 1 249 ? 13.916 -5.029 8.156 1.00 15.67 242 LEU D C 1
ATOM 1481 O O . LEU A 1 249 ? 12.791 -4.942 8.678 1.00 14.58 242 LEU D O 1
ATOM 1486 N N . GLU A 1 250 ? 14.989 -4.445 8.687 1.00 15.92 243 GLU D N 1
ATOM 1487 C CA . GLU A 1 250 ? 14.878 -3.555 9.831 1.00 13.91 243 GLU D CA 1
ATOM 1488 C C . GLU A 1 250 ? 13.920 -2.417 9.507 1.00 14.68 243 GLU D C 1
ATOM 1489 O O . GLU A 1 250 ? 13.010 -2.123 10.297 1.00 16.38 243 GLU D O 1
ATOM 1495 N N . HIS A 1 251 ? 14.075 -1.793 8.332 1.00 15.44 244 HIS D N 1
ATOM 1496 C CA . HIS A 1 251 ? 13.193 -0.676 7.983 1.00 15.89 244 HIS D CA 1
ATOM 1497 C C . HIS A 1 251 ? 11.752 -1.165 7.866 1.00 13.88 244 HIS D C 1
ATOM 1498 O O . HIS A 1 251 ? 10.806 -0.488 8.310 1.00 14.18 244 HIS D O 1
ATOM 1505 N N . THR A 1 252 ? 11.569 -2.346 7.280 1.00 13.71 245 THR D N 1
ATOM 1506 C CA . THR A 1 252 ? 10.235 -2.944 7.137 1.00 12.06 245 THR D CA 1
ATOM 1507 C C . THR A 1 252 ? 9.587 -3.170 8.500 1.00 13.22 245 THR D C 1
ATOM 1508 O O . THR A 1 252 ? 8.411 -2.811 8.723 1.00 12.41 245 THR D O 1
ATOM 1512 N N . ILE A 1 253 ? 10.326 -3.762 9.426 1.00 12.72 246 ILE D N 1
ATOM 1513 C CA . ILE A 1 253 ? 9.804 -4.058 10.749 1.00 12.59 246 ILE D CA 1
ATOM 1514 C C . ILE A 1 253 ? 9.435 -2.772 11.478 1.00 13.56 246 ILE D C 1
ATOM 1515 O O . ILE A 1 253 ? 8.345 -2.662 12.070 1.00 13.63 246 ILE D O 1
ATOM 1520 N N . ASN A 1 254 ? 10.330 -1.762 11.425 1.00 13.23 247 ASN D N 1
ATOM 1521 C CA . ASN A 1 254 ? 10.027 -0.509 12.115 1.00 12.27 247 ASN D CA 1
ATOM 1522 C C . ASN A 1 254 ? 8.809 0.180 11.513 1.00 14.14 247 ASN D C 1
ATOM 1523 O O . ASN A 1 254 ? 7.993 0.735 12.254 1.00 14.71 247 ASN D O 1
ATOM 1528 N N . ASN A 1 255 ? 8.649 0.124 10.187 1.00 12.56 248 ASN D N 1
ATOM 1529 C CA . ASN A 1 255 ? 7.433 0.667 9.572 1.00 13.15 248 ASN D CA 1
ATOM 1530 C C . ASN A 1 255 ? 6.180 -0.087 10.024 1.00 14.15 248 ASN D C 1
ATOM 1531 O O . ASN A 1 255 ? 5.131 0.535 10.236 1.00 15.67 248 ASN D O 1
ATOM 1536 N N . LEU A 1 256 ? 6.258 -1.425 10.123 1.00 13.19 249 LEU D N 1
ATOM 1537 C CA . LEU A 1 256 ? 5.108 -2.199 10.596 1.00 12.80 249 LEU D CA 1
ATOM 1538 C C . LEU A 1 256 ? 4.750 -1.840 12.029 1.00 13.95 249 LEU D C 1
ATOM 1539 O O . LEU A 1 256 ? 3.558 -1.692 12.356 1.00 14.59 249 LEU D O 1
ATOM 1544 N N . SER A 1 257 ? 5.753 -1.692 12.896 1.00 15.15 250 SER D N 1
ATOM 1545 C CA . SER A 1 257 ? 5.482 -1.298 14.280 1.00 15.41 250 SER D CA 1
ATOM 1546 C C . SER A 1 257 ? 4.802 0.047 14.324 1.00 16.29 250 SER D C 1
ATOM 1547 O O . SER A 1 257 ? 3.761 0.206 14.982 1.00 17.10 250 SER D O 1
ATOM 1550 N N . ALA A 1 258 ? 5.342 1.010 13.584 1.00 14.84 251 ALA D N 1
ATOM 1551 C CA . ALA A 1 258 ? 4.735 2.340 13.536 1.00 18.47 251 ALA D CA 1
ATOM 1552 C C . ALA A 1 258 ? 3.330 2.301 12.976 1.00 16.82 251 ALA D C 1
ATOM 1553 O O . ALA A 1 258 ? 2.459 3.063 13.435 1.00 19.94 251 ALA D O 1
ATOM 1555 N N . SER A 1 259 ? 3.070 1.438 11.997 1.00 16.75 252 SER D N 1
ATOM 1556 C CA . SER A 1 259 ? 1.718 1.368 11.428 1.00 14.01 252 SER D CA 1
ATOM 1557 C C . SER A 1 259 ? 0.730 0.816 12.431 1.00 19.42 252 SER D C 1
ATOM 1558 O O . SER A 1 259 ? -0.418 1.291 12.511 1.00 19.95 252 SER D O 1
ATOM 1561 N N . GLY A 1 260 ? 1.143 -0.178 13.207 1.00 19.36 253 GLY D N 1
ATOM 1562 C CA . GLY A 1 260 ? 0.216 -0.725 14.188 1.00 19.47 253 GLY D CA 1
ATOM 1563 C C . GLY A 1 260 ? -0.048 0.271 15.295 1.00 23.75 253 GLY D C 1
ATOM 1564 O O . GLY A 1 260 ? -1.172 0.370 15.789 1.00 23.70 253 GLY D O 1
ATOM 1565 N N . GLU A 1 261 ? 0.972 1.042 15.672 1.00 21.40 254 GLU D N 1
ATOM 1566 C CA . GLU A 1 261 ? 0.821 2.076 16.686 1.00 27.36 254 GLU D CA 1
ATOM 1567 C C . GLU A 1 261 ? -0.151 3.146 16.230 1.00 36.80 254 GLU D C 1
ATOM 1568 O O . GLU A 1 261 ? -1.008 3.584 17.002 1.00 26.39 254 GLU D O 1
ATOM 1574 N N . ASN A 1 262 ? -0.044 3.577 14.980 1.00 24.98 255 ASN D N 1
ATOM 1575 C CA . ASN A 1 262 ? -0.993 4.582 14.512 1.00 32.64 255 ASN D CA 1
ATOM 1576 C C . ASN A 1 262 ? -2.401 4.003 14.428 1.00 36.76 255 ASN D C 1
ATOM 1577 O O . ASN A 1 262 ? -3.370 4.651 14.847 1.00 31.80 255 ASN D O 1
ATOM 1582 N N . LEU A 1 263 ? -2.522 2.764 13.946 1.00 24.14 256 LEU D N 1
ATOM 1583 C CA . LEU A 1 263 ? -3.830 2.126 13.804 1.00 23.21 256 LEU D CA 1
ATOM 1584 C C . LEU A 1 263 ? -4.540 2.010 15.148 1.00 25.43 256 LEU D C 1
ATOM 1585 O O . LEU A 1 263 ? -5.751 2.280 15.250 1.00 29.35 256 LEU D O 1
ATOM 1590 N N . THR A 1 264 ? -3.804 1.639 16.195 1.00 24.05 257 THR D N 1
ATOM 1591 C CA . THR A 1 264 ? -4.383 1.388 17.519 1.00 26.61 257 THR D CA 1
ATOM 1592 C C . THR A 1 264 ? -4.343 2.598 18.433 1.00 27.96 257 THR D C 1
ATOM 1593 O O . THR A 1 264 ? -4.748 2.485 19.600 1.00 30.99 257 THR D O 1
ATOM 1597 N N . ALA A 1 265 ? -3.873 3.740 17.940 1.00 33.73 258 ALA D N 1
ATOM 1598 C CA . ALA A 1 265 ? -3.685 4.939 18.753 1.00 27.16 258 ALA D CA 1
ATOM 1599 C C . ALA A 1 265 ? -2.870 4.613 19.995 1.00 34.89 258 ALA D C 1
ATOM 1600 O O . ALA A 1 265 ? -3.262 4.903 21.129 1.00 33.07 258 ALA D O 1
ATOM 1602 N N . ALA A 1 266 ? -1.729 3.964 19.774 1.00 25.21 259 ALA D N 1
ATOM 1603 C CA . ALA A 1 266 ? -0.845 3.662 20.881 1.00 31.63 259 ALA D CA 1
ATOM 1604 C C . ALA A 1 266 ? -0.233 4.953 21.401 1.00 34.31 259 ALA D C 1
ATOM 1605 O O . ALA A 1 266 ? -0.111 5.941 20.679 1.00 33.61 259 ALA D O 1
ATOM 1607 N N . GLU A 1 267 ? 0.102 4.965 22.681 1.00 37.71 260 GLU D N 1
ATOM 1608 C CA . GLU A 1 267 ? 0.876 6.072 23.224 1.00 38.50 260 GLU D CA 1
ATOM 1609 C C . GLU A 1 267 ? 2.331 5.677 23.065 1.00 37.86 260 GLU D C 1
ATOM 1610 O O . GLU A 1 267 ? 2.841 4.834 23.806 1.00 31.00 260 GLU D O 1
ATOM 1616 N N . SER A 1 268 ? 2.991 6.254 22.067 1.00 36.74 261 SER D N 1
ATOM 1617 C CA . SER A 1 268 ? 4.344 5.858 21.719 1.00 36.52 261 SER D CA 1
ATOM 1618 C C . SER A 1 268 ? 5.355 6.930 22.095 1.00 36.01 261 SER D C 1
ATOM 1619 O O . SER A 1 268 ? 6.442 6.989 21.517 1.00 32.03 261 SER D O 1
ATOM 1622 N N . ARG A 1 269 ? 5.014 7.778 23.069 1.00 29.58 262 ARG D N 1
ATOM 1623 C CA . ARG A 1 269 ? 5.879 8.911 23.361 1.00 31.43 262 ARG D CA 1
ATOM 1624 C C . ARG A 1 269 ? 7.109 8.528 24.166 1.00 31.02 262 ARG D C 1
ATOM 1625 O O . ARG A 1 269 ? 8.088 9.285 24.167 1.00 34.57 262 ARG D O 1
ATOM 1633 N N . ILE A 1 270 ? 7.110 7.381 24.843 1.00 27.85 263 ILE D N 1
ATOM 1634 C CA . ILE A 1 270 ? 8.327 7.014 25.564 1.00 23.56 263 ILE D CA 1
ATOM 1635 C C . ILE A 1 270 ? 9.359 6.553 24.544 1.00 27.99 263 ILE D C 1
ATOM 1636 O O . ILE A 1 270 ? 9.177 5.536 23.869 1.00 27.35 263 ILE D O 1
ATOM 1641 N N . ARG A 1 271 ? 10.466 7.268 24.458 1.00 25.66 264 ARG D N 1
ATOM 1642 C CA . ARG A 1 271 ? 11.392 7.058 23.357 1.00 27.72 264 ARG D CA 1
ATOM 1643 C C . ARG A 1 271 ? 12.824 6.878 23.822 1.00 30.82 264 ARG D C 1
ATOM 1644 O O . ARG A 1 271 ? 13.732 6.831 22.984 1.00 33.53 264 ARG D O 1
ATOM 1652 N N . ASP A 1 272 ? 13.052 6.761 25.127 1.00 27.05 265 ASP D N 1
ATOM 1653 C CA . ASP A 1 272 ? 14.392 6.530 25.624 1.00 29.02 265 ASP D CA 1
ATOM 1654 C C . ASP A 1 272 ? 14.351 5.792 26.959 1.00 27.79 265 ASP D C 1
ATOM 1655 O O . ASP A 1 272 ? 13.327 5.771 27.658 1.00 23.82 265 ASP D O 1
ATOM 1660 N N . VAL A 1 273 ? 15.497 5.201 27.295 1.00 23.77 266 VAL D N 1
ATOM 1661 C CA . VAL A 1 273 ? 15.615 4.268 28.414 1.00 21.81 266 VAL D CA 1
ATOM 1662 C C . VAL A 1 273 ? 15.296 4.950 29.737 1.00 24.84 266 VAL D C 1
ATOM 1663 O O . VAL A 1 273 ? 14.559 4.407 30.558 1.00 25.77 266 VAL D O 1
ATOM 1667 N N . ASP A 1 274 ? 15.892 6.122 29.989 1.00 24.87 267 ASP D N 1
ATOM 1668 C CA . ASP A 1 274 ? 15.695 6.746 31.297 1.00 28.41 267 ASP D CA 1
ATOM 1669 C C . ASP A 1 274 ? 14.245 7.167 31.514 1.00 23.22 267 ASP D C 1
ATOM 1670 O O . ASP A 1 274 ? 13.721 7.060 32.629 1.00 24.08 267 ASP D O 1
ATOM 1675 N N . MET A 1 275 ? 13.585 7.639 30.464 1.00 20.20 268 MET D N 1
ATOM 1676 C CA . MET A 1 275 ? 12.178 7.965 30.570 1.00 20.45 268 MET D CA 1
ATOM 1677 C C . MET A 1 275 ? 11.350 6.710 30.834 1.00 22.36 268 MET D C 1
ATOM 1678 O O . MET A 1 275 ? 10.414 6.722 31.648 1.00 22.88 268 MET D O 1
ATOM 1683 N N . ALA A 1 276 ? 11.679 5.615 30.149 1.00 21.35 269 ALA D N 1
ATOM 1684 C CA . ALA A 1 276 ? 10.946 4.373 30.376 1.00 20.68 269 ALA D CA 1
ATOM 1685 C C . ALA A 1 276 ? 11.138 3.888 31.804 1.00 20.17 269 ALA D C 1
ATOM 1686 O O . ALA A 1 276 ? 10.211 3.366 32.422 1.00 22.05 269 ALA D O 1
ATOM 1688 N N . LYS A 1 277 ? 12.350 4.040 32.349 1.00 21.07 270 LYS D N 1
ATOM 1689 C CA . LYS A 1 277 ? 12.580 3.629 33.730 1.00 21.13 270 LYS D CA 1
ATOM 1690 C C . LYS A 1 277 ? 11.719 4.451 34.682 1.00 24.18 270 LYS D C 1
ATOM 1691 O O . LYS A 1 277 ? 11.090 3.913 35.596 1.00 24.65 270 LYS D O 1
ATOM 1697 N N . GLU A 1 278 ? 11.674 5.758 34.470 1.00 24.51 271 GLU D N 1
ATOM 1698 C CA . GLU A 1 278 ? 10.866 6.620 35.325 1.00 29.10 271 GLU D CA 1
ATOM 1699 C C . GLU A 1 278 ? 9.386 6.286 35.216 1.00 24.44 271 GLU D C 1
ATOM 1700 O O . GLU A 1 278 ? 8.670 6.213 36.232 1.00 25.74 271 GLU D O 1
ATOM 1706 N N . MET A 1 279 ? 8.893 6.079 33.989 1.00 21.56 272 MET D N 1
ATOM 1707 C CA . MET A 1 279 ? 7.473 5.781 33.820 1.00 22.71 272 MET D CA 1
ATOM 1708 C C . MET A 1 279 ? 7.123 4.393 34.341 1.00 23.10 272 MET D C 1
ATOM 1709 O O . MET A 1 279 ? 5.993 4.166 34.790 1.00 23.89 272 MET D O 1
ATOM 1714 N N . SER A 1 280 ? 8.074 3.463 34.298 1.00 23.36 273 SER D N 1
ATOM 1715 C CA . SER A 1 280 ? 7.831 2.135 34.853 1.00 23.45 273 SER D CA 1
ATOM 1716 C C . SER A 1 280 ? 7.646 2.186 36.366 1.00 27.57 273 SER D C 1
ATOM 1717 O O . SER A 1 280 ? 6.752 1.526 36.908 1.00 25.92 273 SER D O 1
ATOM 1720 N N . GLU A 1 281 ? 8.474 2.970 37.061 1.00 25.06 274 GLU D N 1
ATOM 1721 C CA . GLU A 1 281 ? 8.315 3.136 38.506 1.00 25.50 274 GLU D CA 1
ATOM 1722 C C 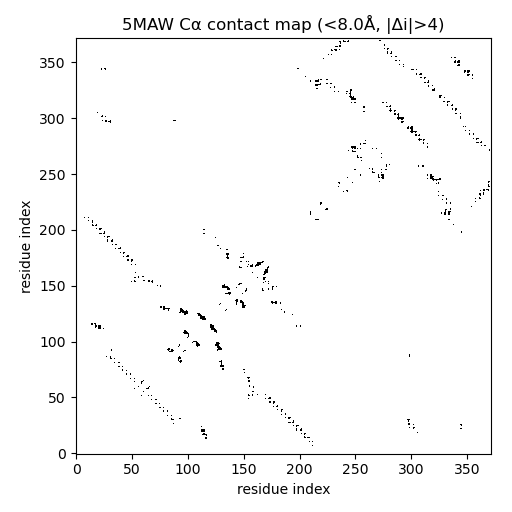. GLU A 1 281 ? 6.978 3.785 38.836 1.00 30.06 274 GLU D C 1
ATOM 1723 O O . GLU A 1 281 ? 6.272 3.343 39.755 1.00 28.85 274 GLU D O 1
ATOM 1729 N N . PHE A 1 282 ? 6.588 4.803 38.062 1.00 25.66 275 PHE D N 1
ATOM 1730 C CA . PHE A 1 282 ? 5.283 5.437 38.233 1.00 27.50 275 PHE D CA 1
ATOM 1731 C C . PHE A 1 282 ? 4.157 4.427 38.081 1.00 30.45 275 PHE D C 1
ATOM 1732 O O . PHE A 1 282 ? 3.205 4.413 38.872 1.00 26.47 275 PHE D O 1
ATOM 1740 N N . THR A 1 283 ? 4.240 3.580 37.059 1.00 25.97 276 THR D N 1
ATOM 1741 C CA . THR A 1 283 ? 3.157 2.645 36.801 1.00 27.63 276 THR D CA 1
ATOM 1742 C C . THR A 1 283 ? 3.102 1.578 37.877 1.00 24.86 276 THR D C 1
ATOM 1743 O O . THR A 1 283 ? 2.012 1.246 38.362 1.00 26.08 276 THR D O 1
ATOM 1747 N N . LYS A 1 284 ? 4.264 1.042 38.258 1.00 25.92 277 LYS D N 1
ATOM 1748 C CA . LYS A 1 284 ? 4.338 0.093 39.367 1.00 29.72 277 LYS D CA 1
ATOM 1749 C C . LYS A 1 284 ? 3.672 0.651 40.621 1.00 35.27 277 LYS D C 1
ATOM 1750 O O . LYS A 1 284 ? 2.821 -0.010 41.232 1.00 32.50 277 LYS D O 1
ATOM 1756 N N . ASN A 1 285 ? 4.033 1.880 41.006 1.00 31.67 278 ASN D N 1
ATOM 1757 C CA . ASN A 1 285 ? 3.446 2.482 42.203 1.00 38.06 278 ASN D CA 1
ATOM 1758 C C . ASN A 1 285 ? 1.936 2.613 42.080 1.00 42.16 278 ASN D C 1
ATOM 1759 O O . ASN A 1 285 ? 1.212 2.433 43.065 1.00 35.46 278 ASN D O 1
ATOM 1764 N N . ASN A 1 286 ? 1.435 2.924 40.885 1.00 29.40 279 ASN D N 1
ATOM 1765 C CA . ASN A 1 286 ? -0.007 3.076 40.748 1.00 30.31 279 ASN D CA 1
ATOM 1766 C C . ASN A 1 286 ? -0.733 1.739 40.731 1.00 31.32 279 ASN D C 1
ATOM 1767 O O . ASN A 1 286 ? -1.887 1.663 41.167 1.00 31.44 279 ASN D O 1
ATOM 1772 N N . ILE A 1 287 ? -0.087 0.680 40.255 1.00 29.29 280 ILE D N 1
ATOM 1773 C CA . ILE A 1 287 ? -0.667 -0.649 40.433 1.00 30.46 280 ILE D CA 1
ATOM 1774 C C . ILE A 1 287 ? -0.793 -0.973 41.918 1.00 31.52 280 ILE D C 1
ATOM 1775 O O . ILE A 1 287 ? -1.802 -1.530 42.366 1.00 36.21 280 ILE D O 1
ATOM 1780 N N . LEU A 1 288 ? 0.223 -0.612 42.702 1.00 37.99 281 LEU D N 1
ATOM 1781 C CA . LEU A 1 288 ? 0.197 -0.868 44.138 1.00 38.61 281 LEU D CA 1
ATOM 1782 C C . LEU A 1 288 ? -0.868 -0.028 44.833 1.00 45.64 281 LEU D C 1
ATOM 1783 O O . LEU A 1 288 ? -1.643 -0.542 45.650 1.00 53.92 281 LEU D O 1
ATOM 1788 N N . SER A 1 289 ? -0.929 1.268 44.523 1.00 34.49 282 SER D N 1
ATOM 1789 C CA . SER A 1 289 ? -1.772 2.169 45.298 1.00 40.32 282 SER D CA 1
ATOM 1790 C C . SER A 1 289 ? -3.235 2.111 44.893 1.00 46.58 282 SER D C 1
ATOM 1791 O O . SER A 1 289 ? -4.090 2.517 45.683 1.00 43.30 282 SER D O 1
ATOM 1794 N N . GLN A 1 290 ? -3.548 1.623 43.689 1.00 43.97 283 GLN D N 1
ATOM 1795 C CA . GLN A 1 290 ? -4.923 1.543 43.194 1.00 32.83 283 GLN D CA 1
ATOM 1796 C C . GLN A 1 290 ? -5.167 0.126 42.678 1.00 39.94 283 GLN D C 1
ATOM 1797 O O . GLN A 1 290 ? -5.417 -0.079 41.489 1.00 36.43 283 GLN D O 1
ATOM 1803 N N . ALA A 1 291 ? -5.096 -0.851 43.582 1.00 36.81 284 ALA D N 1
ATOM 1804 C CA . ALA A 1 291 ? -5.204 -2.245 43.167 1.00 36.69 284 ALA D CA 1
ATOM 1805 C C . ALA A 1 291 ? -6.530 -2.522 42.465 1.00 39.15 284 ALA D C 1
ATOM 1806 O O . ALA A 1 291 ? -6.557 -3.180 41.420 1.00 31.56 284 ALA D O 1
ATOM 1808 N N . SER A 1 292 ? -7.644 -2.027 43.008 1.00 34.10 285 SER D N 1
ATOM 1809 C CA . SER A 1 292 ? -8.928 -2.312 42.373 1.00 38.36 285 SER D CA 1
ATOM 1810 C C . SER A 1 292 ? -8.997 -1.698 40.976 1.00 36.93 285 SER D C 1
ATOM 1811 O O . SER A 1 292 ? -9.525 -2.318 40.043 1.00 33.01 285 SER D O 1
ATOM 1814 N N . GLN A 1 293 ? -8.441 -0.492 40.808 1.00 37.60 286 GLN D N 1
ATOM 1815 C CA . GLN A 1 293 ? -8.369 0.114 39.483 1.00 33.51 286 GLN D CA 1
ATOM 1816 C C . GLN A 1 293 ? -7.460 -0.694 38.561 1.00 30.79 286 GLN D C 1
ATOM 1817 O O . GLN A 1 293 ? -7.754 -0.850 37.370 1.00 33.54 286 GLN D O 1
ATOM 1823 N N . ALA A 1 294 ? -6.368 -1.233 39.100 1.00 26.80 287 ALA D N 1
ATOM 1824 C CA . ALA A 1 294 ? -5.472 -2.042 38.276 1.00 29.54 287 ALA D CA 1
ATOM 1825 C C . ALA A 1 294 ? -6.172 -3.298 37.770 1.00 30.83 287 ALA D C 1
ATOM 1826 O O . ALA A 1 294 ? -6.003 -3.685 36.607 1.00 26.57 287 ALA D O 1
ATOM 1828 N N . MET A 1 295 ? -6.950 -3.966 38.625 1.00 30.84 288 MET D N 1
ATOM 1829 C CA . MET A 1 295 ? -7.705 -5.129 38.166 1.00 28.86 288 MET D CA 1
ATOM 1830 C C . MET A 1 295 ? -8.680 -4.754 37.054 1.00 26.57 288 MET D C 1
ATOM 1831 O O . MET A 1 295 ? -8.800 -5.465 36.048 1.00 26.11 288 MET D O 1
ATOM 1836 N N . LEU A 1 296 ? -9.415 -3.652 37.227 1.00 27.32 289 LEU D N 1
ATOM 1837 C CA . LEU A 1 296 ? -10.351 -3.243 36.185 1.00 26.13 289 LEU D CA 1
ATOM 1838 C C . LEU A 1 296 ? -9.619 -2.916 34.887 1.00 25.52 289 LEU D C 1
ATOM 1839 O O . LEU A 1 296 ? -10.113 -3.211 33.791 1.00 26.35 289 LEU D O 1
ATOM 1844 N N . ALA A 1 297 ? -8.444 -2.303 35.000 1.00 23.65 290 ALA D N 1
ATOM 1845 C CA . ALA A 1 297 ? -7.728 -1.874 33.807 1.00 29.66 290 ALA D CA 1
ATOM 1846 C C . ALA A 1 297 ? -7.224 -3.064 33.005 1.00 23.78 290 ALA D C 1
ATOM 1847 O O . ALA A 1 297 ? -7.318 -3.059 31.775 1.00 23.52 290 ALA D O 1
ATOM 1849 N N . GLN A 1 298 ? -6.689 -4.073 33.673 1.00 23.49 291 GLN D N 1
ATOM 1850 C CA . GLN A 1 298 ? -5.888 -5.071 32.982 1.00 22.62 291 GLN D CA 1
ATOM 1851 C C . GLN A 1 298 ? -6.420 -6.507 33.054 1.00 23.13 291 GLN D C 1
ATOM 1852 O O . GLN A 1 298 ? -6.057 -7.319 32.199 1.00 26.09 291 GLN D O 1
ATOM 1858 N N . ALA A 1 299 ? -7.251 -6.865 34.040 1.00 24.92 292 ALA D N 1
ATOM 1859 C CA . ALA A 1 299 ? -7.571 -8.280 34.272 1.00 29.01 292 ALA D CA 1
ATOM 1860 C C . ALA A 1 299 ? -8.723 -8.741 33.375 1.00 30.69 292 ALA D C 1
ATOM 1861 O O . ALA A 1 299 ? -9.789 -9.181 33.823 1.00 30.39 292 ALA D O 1
ATOM 1863 N N . ASN A 1 300 ? -8.468 -8.693 32.066 1.00 25.09 293 ASN D N 1
ATOM 1864 C CA . ASN A 1 300 ? -9.503 -8.856 31.052 1.00 22.50 293 ASN D CA 1
ATOM 1865 C C . ASN A 1 300 ? -9.111 -9.878 29.988 1.00 24.36 293 ASN D C 1
ATOM 1866 O O . ASN A 1 300 ? -9.598 -9.800 28.858 1.00 29.23 293 ASN D O 1
ATOM 1871 N N . GLN A 1 301 ? -8.255 -10.843 30.312 1.00 26.79 294 GLN D N 1
ATOM 1872 C CA . GLN A 1 301 ? -7.884 -11.808 29.284 1.00 28.34 294 GLN D CA 1
ATOM 1873 C C . GLN A 1 301 ? -8.845 -12.987 29.251 1.00 32.80 294 GLN D C 1
ATOM 1874 O O . GLN A 1 301 ? -9.591 -13.251 30.199 1.00 33.99 294 GLN D O 1
ATOM 1880 N N . GLN A 1 302 ? -8.811 -13.695 28.130 1.00 31.51 295 GLN D N 1
ATOM 1881 C CA . GLN A 1 302 ? -9.509 -14.963 27.988 1.00 39.19 295 GLN D CA 1
ATOM 1882 C C . GLN A 1 302 ? -8.553 -16.126 28.214 1.00 34.38 295 GLN D C 1
ATOM 1883 O O . GLN A 1 302 ? -7.431 -16.120 27.690 1.00 29.34 295 GLN D O 1
ATOM 1889 N N . PRO A 1 303 ? -8.995 -17.127 28.980 1.00 29.68 296 PRO D N 1
ATOM 1890 C CA . PRO A 1 303 ? -8.110 -18.259 29.298 1.00 25.69 296 PRO D CA 1
ATOM 1891 C C . PRO A 1 303 ? -7.495 -18.922 28.079 1.00 27.44 296 PRO D C 1
ATOM 1892 O O . PRO A 1 303 ? -6.323 -19.323 28.125 1.00 30.69 296 PRO D O 1
ATOM 1896 N N . GLN A 1 304 ? -8.253 -19.049 26.986 1.00 31.76 297 GLN D N 1
ATOM 1897 C CA . GLN A 1 304 ? -7.732 -19.751 25.818 1.00 34.33 297 GLN D CA 1
ATOM 1898 C C . GLN A 1 304 ? -6.614 -18.959 25.148 1.00 28.39 297 GLN D C 1
ATOM 1899 O O . GLN A 1 304 ? -5.637 -19.543 24.663 1.00 28.29 297 GLN D O 1
ATOM 1905 N N . ASN A 1 305 ? -6.731 -17.629 25.135 1.00 29.36 298 ASN D N 1
ATOM 1906 C CA . ASN A 1 305 ? -5.634 -16.797 24.639 1.00 23.33 298 ASN D CA 1
ATOM 1907 C C . ASN A 1 305 ? -4.401 -16.928 25.519 1.00 23.28 298 ASN D C 1
ATOM 1908 O O . ASN A 1 305 ? -3.280 -17.008 25.014 1.00 23.88 298 ASN D O 1
ATOM 1913 N N . VAL A 1 306 ? -4.584 -16.964 26.840 1.00 27.01 299 VAL D N 1
ATOM 1914 C CA . VAL A 1 306 ? -3.439 -17.098 27.729 1.00 22.64 299 VAL D CA 1
ATOM 1915 C C . VAL A 1 306 ? -2.728 -18.429 27.510 1.00 23.87 299 VAL D C 1
ATOM 1916 O O . VAL A 1 306 ? -1.494 -18.496 27.440 1.00 24.99 299 VAL D O 1
ATOM 1920 N N . LEU A 1 307 ? -3.498 -19.514 27.369 1.00 26.75 300 LEU D N 1
ATOM 1921 C CA . LEU A 1 307 ? -2.882 -20.809 27.126 1.00 26.61 300 LEU D CA 1
ATOM 1922 C C . LEU A 1 307 ? -2.034 -20.783 25.855 1.00 25.23 300 LEU D C 1
ATOM 1923 O O . LEU A 1 307 ? -0.891 -21.242 25.851 1.00 28.25 300 LEU D O 1
ATOM 1928 N N . GLN A 1 308 ? -2.585 -20.223 24.772 1.00 28.88 301 GLN D N 1
ATOM 1929 C CA . GLN A 1 308 ? -1.867 -20.146 23.505 1.00 25.91 301 GLN D CA 1
ATOM 1930 C C . GLN A 1 308 ? -0.573 -19.352 23.656 1.00 24.93 301 GLN D C 1
ATOM 1931 O O . GLN A 1 308 ? 0.481 -19.744 23.136 1.00 28.82 301 GLN D O 1
ATOM 1937 N N . LEU A 1 309 ? -0.636 -18.240 24.391 1.00 25.93 302 LEU D N 1
ATOM 1938 C CA . LEU A 1 309 ? 0.528 -17.369 24.530 1.00 22.83 302 LEU D CA 1
ATOM 1939 C C . LEU A 1 309 ? 1.614 -17.952 25.417 1.00 22.65 302 LEU D C 1
ATOM 1940 O O . LEU A 1 309 ? 2.773 -17.536 25.315 1.00 25.21 302 LEU D O 1
ATOM 1945 N N . LEU A 1 310 ? 1.274 -18.880 26.304 1.00 23.21 303 LEU D N 1
ATOM 1946 C CA . LEU A 1 310 ? 2.278 -19.440 27.178 1.00 24.41 303 LEU D CA 1
ATOM 1947 C C . LEU A 1 310 ? 2.904 -20.708 26.618 1.00 34.24 303 LEU D C 1
ATOM 1948 O O . LEU A 1 310 ? 3.851 -21.219 27.212 1.00 34.42 303 LEU D O 1
ATOM 1953 N N . ARG A 1 311 ? 2.429 -21.207 25.483 1.00 27.61 304 ARG D N 1
ATOM 1954 C CA . ARG A 1 311 ? 3.035 -22.406 24.877 1.00 36.16 304 ARG D CA 1
ATOM 1955 C C . ARG A 1 311 ? 4.521 -22.220 24.582 1.00 36.46 304 ARG D C 1
ATOM 1956 O O . ARG A 1 311 ? 4.926 -21.240 23.945 1.00 35.22 304 ARG D O 1
ATOM 1964 N N . TYR B 2 10 ? -3.327 -30.526 32.146 1.00 67.03 10 TYR E N 1
ATOM 1965 C CA . TYR B 2 10 ? -1.984 -30.526 32.721 1.00 75.51 10 TYR E CA 1
ATOM 1966 C C . TYR B 2 10 ? -1.608 -29.099 33.141 1.00 76.53 10 TYR E C 1
ATOM 1967 O O . TYR B 2 10 ? -1.448 -28.815 34.326 1.00 83.13 10 TYR E O 1
ATOM 1976 N N . GLN B 2 11 ? -1.455 -28.212 32.155 1.00 84.23 11 GLN E N 1
ATOM 1977 C CA . GLN B 2 11 ? -1.443 -26.771 32.368 1.00 72.74 11 GLN E CA 1
ATOM 1978 C C . GLN B 2 11 ? -2.747 -26.126 31.928 1.00 73.14 11 GLN E C 1
ATOM 1979 O O . GLN B 2 11 ? -3.054 -25.007 32.355 1.00 64.10 11 GLN E O 1
ATOM 1985 N N . GLN B 2 12 ? -3.494 -26.815 31.067 1.00 60.38 12 GLN E N 1
ATOM 1986 C CA . GLN B 2 12 ? -4.846 -26.425 30.704 1.00 55.62 12 GLN E CA 1
ATOM 1987 C C . GLN B 2 12 ? -5.705 -26.148 31.933 1.00 59.43 12 GLN E C 1
ATOM 1988 O O . GLN B 2 12 ? -6.460 -25.169 31.967 1.00 58.89 12 GLN E O 1
ATOM 1994 N N . ASN B 2 13 ? -5.608 -27.005 32.954 1.00 63.68 13 ASN E N 1
ATOM 1995 C CA . ASN B 2 13 ? -6.430 -26.817 34.145 1.00 62.72 13 ASN E CA 1
ATOM 1996 C C . ASN B 2 13 ? -6.090 -25.507 34.846 1.00 64.66 13 ASN E C 1
ATOM 1997 O O . ASN B 2 13 ? -6.978 -24.828 35.374 1.00 59.67 13 ASN E O 1
ATOM 2002 N N . SER B 2 14 ? -4.810 -25.122 34.842 1.00 59.35 14 SER E N 1
ATOM 2003 C CA . SER B 2 14 ? -4.392 -23.956 35.614 1.00 52.57 14 SER E CA 1
ATOM 2004 C C . SER B 2 14 ? -4.945 -22.665 35.023 1.00 48.40 14 SER E C 1
ATOM 2005 O O . SER B 2 14 ? -5.401 -21.789 35.766 1.00 46.80 14 SER E O 1
ATOM 2008 N N . VAL B 2 15 ? -4.917 -22.525 33.694 1.00 48.63 15 VAL E N 1
ATOM 2009 C CA . VAL B 2 15 ? -5.523 -21.351 33.074 1.00 42.73 15 VAL E CA 1
ATOM 2010 C C . VAL B 2 15 ? -7.027 -21.308 33.304 1.00 40.72 15 VAL E C 1
ATOM 2011 O O . VAL B 2 15 ? -7.599 -20.227 33.454 1.00 41.33 15 VAL E O 1
ATOM 2013 N N . ASN B 2 16 ? -7.687 -22.466 33.330 1.00 44.53 16 ASN E N 1
ATOM 2014 C CA . ASN B 2 16 ? -9.138 -22.477 33.460 1.00 41.04 16 ASN E CA 1
ATOM 2015 C C . ASN B 2 16 ? -9.608 -22.292 34.896 1.00 45.86 16 ASN E C 1
ATOM 2016 O O . ASN B 2 16 ? -10.742 -21.847 35.110 1.00 50.07 16 ASN E O 1
ATOM 2021 N N . THR B 2 17 ? -8.770 -22.606 35.880 1.00 42.96 17 THR E N 1
ATOM 2022 C CA . THR B 2 17 ? -9.110 -22.387 37.278 1.00 46.48 17 THR E CA 1
ATOM 2023 C C . THR B 2 17 ? -8.578 -21.067 37.819 1.00 47.62 17 THR E C 1
ATOM 2024 O O . THR B 2 17 ? -8.863 -20.725 38.968 1.00 36.04 17 THR E O 1
ATOM 2028 N N . ALA B 2 18 ? -7.810 -20.323 37.028 1.00 38.54 18 ALA E N 1
ATOM 2029 C CA . ALA B 2 18 ? -7.243 -19.064 37.490 1.00 37.13 18 ALA E CA 1
ATOM 2030 C C . ALA B 2 18 ? -8.295 -17.966 37.524 1.00 30.69 18 ALA E C 1
ATOM 2031 O O . ALA B 2 18 ? -9.145 -17.874 36.636 1.00 34.56 18 ALA E O 1
ATOM 2033 N N . THR B 2 19 ? -8.218 -17.117 38.548 1.00 30.29 19 THR E N 1
ATOM 2034 C CA . THR B 2 19 ? -8.997 -15.890 38.592 1.00 27.39 19 THR E CA 1
ATOM 2035 C C . THR B 2 19 ? -8.487 -14.952 37.493 1.00 29.15 19 THR E C 1
ATOM 2036 O O . THR B 2 19 ? -7.411 -15.179 36.935 1.00 29.70 19 THR E O 1
ATOM 2040 N N . PRO B 2 20 ? -9.242 -13.897 37.147 1.00 35.25 20 PRO E N 1
ATOM 2041 C CA . PRO B 2 20 ? -8.703 -12.937 36.163 1.00 31.60 20 PRO E CA 1
ATOM 2042 C C . PRO B 2 20 ? -7.367 -12.350 36.585 1.00 33.67 20 PRO E C 1
ATOM 2043 O O . PRO B 2 20 ? -6.462 -12.198 35.750 1.00 26.96 20 PRO E O 1
ATOM 2047 N N . GLY B 2 21 ? -7.202 -12.026 37.867 1.00 28.62 21 GLY E N 1
ATOM 2048 C CA . GLY B 2 21 ? -5.916 -11.527 38.319 1.00 26.16 21 GLY E CA 1
ATOM 2049 C C . GLY B 2 21 ? -4.795 -12.528 38.113 1.00 30.25 21 GLY E C 1
ATOM 2050 O O . GLY B 2 21 ? -3.688 -12.165 37.706 1.00 28.51 21 GLY E O 1
ATOM 2051 N N . GLU B 2 22 ? -5.058 -13.804 38.386 1.00 25.89 22 GLU E N 1
ATOM 2052 C CA . GLU B 2 22 ? -4.024 -14.820 38.194 1.00 29.18 22 GLU E CA 1
ATOM 2053 C C . GLU B 2 22 ? -3.668 -15.013 36.722 1.00 24.86 22 GLU E C 1
ATOM 2054 O O . GLU B 2 22 ? -2.505 -15.309 36.405 1.00 27.32 22 GLU E O 1
ATOM 2060 N N . LEU B 2 23 ? -4.645 -14.864 35.821 1.00 26.50 23 LEU E N 1
ATOM 2061 C CA . LEU B 2 23 ? -4.367 -15.004 34.392 1.00 27.24 23 LEU E CA 1
ATOM 2062 C C . LEU B 2 23 ? -3.368 -13.951 33.941 1.00 23.56 23 LEU E C 1
ATOM 2063 O O . LEU B 2 23 ? -2.397 -14.252 33.237 1.00 26.52 23 LEU E O 1
ATOM 2068 N N . THR B 2 24 ? -3.606 -12.703 34.335 1.00 25.51 24 THR E N 1
ATOM 2069 C CA . THR B 2 24 ? -2.657 -11.639 34.018 1.00 22.57 24 THR E CA 1
ATOM 2070 C C . THR B 2 24 ? -1.279 -11.922 34.603 1.00 22.63 24 THR E C 1
ATOM 2071 O O . THR B 2 24 ? -0.246 -11.709 33.937 1.00 23.79 24 THR E O 1
ATOM 2075 N N . LEU B 2 25 ? -1.231 -12.425 35.846 1.00 22.21 25 LEU E N 1
ATOM 2076 C CA . LEU B 2 25 ? 0.050 -12.733 36.465 1.00 21.18 25 LEU E CA 1
ATOM 2077 C C . LEU B 2 25 ? 0.777 -13.823 35.689 1.00 24.34 25 LEU E C 1
ATOM 2078 O O . LEU B 2 25 ? 1.999 -13.771 35.527 1.00 26.71 25 LEU E O 1
ATOM 2083 N N . MET B 2 26 ? 0.038 -14.802 35.176 1.00 24.62 26 MET E N 1
ATOM 2084 C CA . MET B 2 26 ? 0.651 -15.829 34.344 1.00 25.77 26 MET E CA 1
ATOM 2085 C C . MET B 2 26 ? 1.324 -15.208 33.134 1.00 23.87 26 MET E C 1
ATOM 2086 O O . MET B 2 26 ? 2.399 -15.656 32.719 1.00 25.13 26 MET E O 1
ATOM 2091 N N . LEU B 2 27 ? 0.681 -14.193 32.550 1.00 24.02 27 LEU E N 1
ATOM 2092 C CA . LEU B 2 27 ? 1.242 -13.525 31.379 1.00 18.96 27 LEU E CA 1
ATOM 2093 C C . LEU B 2 27 ? 2.507 -12.779 31.738 1.00 21.12 27 LEU E C 1
ATOM 2094 O O . LEU B 2 27 ? 3.494 -12.860 31.008 1.00 20.79 27 LEU E O 1
ATOM 2099 N N . TYR B 2 28 ? 2.510 -12.042 32.853 1.00 20.31 28 TYR E N 1
ATOM 2100 C CA . TYR B 2 28 ? 3.746 -11.360 33.240 1.00 20.85 28 TYR E CA 1
ATOM 2101 C C . TYR B 2 28 ? 4.877 -12.359 33.443 1.00 23.00 28 TYR E C 1
ATOM 2102 O O . TYR B 2 28 ? 5.993 -12.152 32.962 1.00 21.25 28 TYR E O 1
ATOM 2111 N N . ASN B 2 29 ? 4.605 -13.461 34.150 1.00 22.56 29 ASN E N 1
ATOM 2112 C CA . ASN B 2 29 ? 5.652 -14.441 34.396 1.00 26.84 29 ASN E CA 1
ATOM 2113 C C . ASN B 2 29 ? 6.081 -15.108 33.102 1.00 21.97 29 ASN E C 1
ATOM 2114 O O . ASN B 2 29 ? 7.255 -15.417 32.925 1.00 23.70 29 ASN E O 1
ATOM 2119 N N . GLY B 2 30 ? 5.137 -15.328 32.185 1.00 21.86 30 GLY E N 1
ATOM 2120 C CA . GLY B 2 30 ? 5.496 -15.909 30.901 1.00 19.37 30 GLY E CA 1
ATOM 2121 C C . GLY B 2 30 ? 6.384 -14.991 30.088 1.00 20.02 30 GLY E C 1
ATOM 2122 O O . GLY B 2 30 ? 7.378 -15.426 29.497 1.00 22.26 30 GLY E O 1
ATOM 2123 N N . CYS B 2 31 ? 6.048 -13.704 30.065 1.00 21.33 31 CYS E N 1
ATOM 2124 C CA . CYS B 2 31 ? 6.887 -12.742 29.381 1.00 22.25 31 CYS E CA 1
ATOM 2125 C C . CYS B 2 31 ? 8.310 -12.767 29.925 1.00 23.14 31 CYS E C 1
ATOM 2126 O O . CYS B 2 31 ? 9.272 -12.772 29.158 1.00 20.36 31 CYS E O 1
ATOM 2129 N N . LEU B 2 32 ? 8.461 -12.766 31.256 1.00 21.15 32 LEU E N 1
ATOM 2130 C CA . LEU B 2 32 ? 9.792 -12.856 31.850 1.00 20.22 32 LEU E CA 1
ATOM 2131 C C . LEU B 2 32 ? 10.533 -14.111 31.404 1.00 22.78 32 LEU E C 1
ATOM 2132 O O . LEU B 2 32 ? 11.729 -14.059 31.100 1.00 21.46 32 LEU E O 1
ATOM 2137 N N . LYS B 2 33 ? 9.848 -15.255 31.394 1.00 22.63 33 LYS E N 1
ATOM 2138 C CA . LYS B 2 33 ? 10.506 -16.486 30.975 1.00 26.45 33 LYS E CA 1
ATOM 2139 C C . LYS B 2 33 ? 11.015 -16.375 29.541 1.00 22.16 33 LYS E C 1
ATOM 2140 O O . LYS B 2 33 ? 12.164 -16.725 29.247 1.00 21.42 33 LYS E O 1
ATOM 2146 N N . PHE B 2 34 ? 10.181 -15.846 28.636 1.00 20.25 34 PHE E N 1
ATOM 2147 C CA . PHE B 2 34 ? 10.607 -15.770 27.239 1.00 20.17 34 PHE E CA 1
ATOM 2148 C C . PHE B 2 34 ? 11.747 -14.772 27.048 1.00 21.11 34 PHE E C 1
ATOM 2149 O O . PHE B 2 34 ? 12.665 -15.026 26.260 1.00 19.86 34 PHE E O 1
ATOM 2157 N N . ILE B 2 35 ? 11.736 -13.655 27.780 1.00 20.78 35 ILE E N 1
ATOM 2158 C CA . ILE B 2 35 ? 12.859 -12.722 27.675 1.00 20.12 35 ILE E CA 1
ATOM 2159 C C . ILE B 2 35 ? 14.158 -13.384 28.135 1.00 22.60 35 ILE E C 1
ATOM 2160 O O . ILE B 2 35 ? 15.213 -13.246 27.500 1.00 21.33 35 ILE E O 1
ATOM 2165 N N . ARG B 2 36 ? 14.093 -14.120 29.245 1.00 22.60 36 ARG E N 1
ATOM 2166 C CA . ARG B 2 36 ? 15.286 -14.774 29.774 1.00 21.77 36 ARG E CA 1
ATOM 2167 C C . ARG B 2 36 ? 15.781 -15.883 28.852 1.00 21.33 36 ARG E C 1
ATOM 2168 O O . ARG B 2 36 ? 17.000 -16.058 28.681 1.00 22.55 36 ARG E O 1
ATOM 2176 N N . LEU B 2 37 ? 14.851 -16.655 28.270 1.00 21.29 37 LEU E N 1
ATOM 2177 C CA . LEU B 2 37 ? 15.262 -17.638 27.268 1.00 23.03 37 LEU E CA 1
ATOM 2178 C C . LEU B 2 37 ? 15.938 -16.967 26.081 1.00 21.39 37 LEU E C 1
ATOM 2179 O O . LEU B 2 37 ? 16.929 -17.476 25.548 1.00 22.78 37 LEU E O 1
ATOM 2184 N N . ALA B 2 38 ? 15.409 -15.817 25.644 1.00 19.83 38 ALA E N 1
ATOM 2185 C CA . ALA B 2 38 ? 16.013 -15.134 24.507 1.00 20.58 38 ALA E CA 1
ATOM 2186 C C . ALA B 2 38 ? 17.417 -14.617 24.818 1.00 19.30 38 ALA E C 1
ATOM 2187 O O . ALA B 2 38 ? 18.317 -14.665 23.962 1.00 20.36 38 ALA E O 1
ATOM 2189 N N . ALA B 2 39 ? 17.618 -14.084 26.030 1.00 19.88 39 ALA E N 1
ATOM 2190 C CA . ALA B 2 39 ? 18.940 -13.602 26.406 1.00 22.39 39 ALA E CA 1
ATOM 2191 C C . ALA B 2 39 ? 19.948 -14.745 26.422 1.00 22.64 39 ALA E C 1
ATOM 2192 O O . ALA B 2 39 ? 21.074 -14.601 25.928 1.00 24.56 39 ALA E O 1
ATOM 2194 N N . GLN B 2 40 ? 19.549 -15.907 26.943 1.00 22.85 40 GLN E N 1
ATOM 2195 C CA . GLN B 2 40 ? 20.463 -17.049 26.912 1.00 21.61 40 GLN E CA 1
ATOM 2196 C C . GLN B 2 40 ? 20.744 -17.485 25.483 1.00 21.69 40 GLN E C 1
ATOM 2197 O O . GLN B 2 40 ? 21.859 -17.886 25.167 1.00 24.21 40 GLN E O 1
ATOM 2203 N N . ALA B 2 41 ? 19.742 -17.423 24.604 1.00 21.43 41 ALA E N 1
ATOM 2204 C CA . ALA B 2 41 ? 19.980 -17.819 23.220 1.00 22.10 41 ALA E CA 1
ATOM 2205 C C . ALA B 2 41 ? 20.968 -16.878 22.544 1.00 28.40 41 ALA E C 1
ATOM 2206 O O . ALA B 2 41 ? 21.828 -17.316 21.765 1.00 25.33 41 ALA E O 1
ATOM 2208 N N . ILE B 2 42 ? 20.885 -15.576 22.835 1.00 24.48 42 ILE E N 1
ATOM 2209 C CA . ILE B 2 42 ? 21.894 -14.666 22.300 1.00 26.72 42 ILE E CA 1
ATOM 2210 C C . ILE B 2 42 ? 23.284 -15.072 22.776 1.00 26.70 42 ILE E C 1
ATOM 2211 O O . ILE B 2 42 ? 24.236 -15.131 21.988 1.00 31.42 42 ILE E O 1
ATOM 2216 N N . GLU B 2 43 ? 23.421 -15.373 24.068 1.00 25.44 43 GLU E N 1
ATOM 2217 C CA . GLU B 2 43 ? 24.709 -15.839 24.574 1.00 27.54 43 GLU E CA 1
ATOM 2218 C C . GLU B 2 43 ? 25.148 -17.130 23.889 1.00 30.16 43 GLU E C 1
ATOM 2219 O O . GLU B 2 43 ? 26.346 -17.329 23.665 1.00 29.07 43 GLU E O 1
ATOM 2225 N N . ASN B 2 44 ? 24.201 -18.002 23.526 1.00 25.71 44 ASN E N 1
ATOM 2226 C CA . ASN B 2 44 ? 24.508 -19.246 22.818 1.00 26.87 44 ASN E CA 1
ATOM 2227 C C . ASN B 2 44 ? 24.718 -19.038 21.326 1.00 27.03 44 ASN E C 1
ATOM 2228 O O . ASN B 2 44 ? 24.862 -20.028 20.588 1.00 29.93 44 ASN E O 1
ATOM 2233 N N . ASP B 2 45 ? 24.669 -17.787 20.866 1.00 30.20 45 ASP E N 1
ATOM 2234 C CA . ASP B 2 45 ? 24.736 -17.456 19.437 1.00 31.99 45 ASP E CA 1
ATOM 2235 C C . ASP B 2 45 ? 23.701 -18.240 18.632 1.00 31.65 45 ASP E C 1
ATOM 2236 O O . ASP B 2 45 ? 23.957 -18.665 17.503 1.00 40.01 45 ASP E O 1
ATOM 2241 N N . ASP B 2 46 ? 22.507 -18.430 19.211 1.00 28.57 46 ASP E N 1
ATOM 2242 C CA . ASP B 2 46 ? 21.420 -19.184 18.596 1.00 23.04 46 ASP E CA 1
ATOM 2243 C C . ASP B 2 46 ? 20.331 -18.190 18.191 1.00 28.56 46 ASP E C 1
ATOM 2244 O O . ASP B 2 46 ? 19.364 -17.976 18.927 1.00 26.76 46 ASP E O 1
ATOM 2249 N N . MET B 2 47 ? 20.514 -17.580 17.016 1.00 25.20 47 MET E N 1
ATOM 2250 C CA . MET B 2 47 ? 19.580 -16.550 16.556 1.00 28.41 47 MET E CA 1
ATOM 2251 C C . MET B 2 47 ? 18.172 -17.085 16.423 1.00 24.71 47 MET E C 1
ATOM 2252 O O . MET B 2 47 ? 17.181 -16.363 16.667 1.00 25.55 47 MET E O 1
ATOM 2257 N N . GLU B 2 48 ? 18.041 -18.336 16.015 1.00 29.23 48 GLU E N 1
ATOM 2258 C CA . GLU B 2 48 ? 16.729 -18.913 15.788 1.00 25.05 48 GLU E CA 1
ATOM 2259 C C . GLU B 2 48 ? 15.915 -18.984 17.075 1.00 30.31 48 GLU E C 1
ATOM 2260 O O . GLU B 2 48 ? 14.757 -18.559 17.115 1.00 27.54 48 GLU E O 1
ATOM 2266 N N . ARG B 2 49 ? 16.535 -19.444 18.157 1.00 29.67 49 ARG E N 1
ATOM 2267 C CA . ARG B 2 49 ? 15.847 -19.565 19.434 1.00 26.10 49 ARG E CA 1
ATOM 2268 C C . ARG B 2 49 ? 15.623 -18.195 20.070 1.00 24.63 49 ARG E C 1
ATOM 2269 O O . ARG B 2 49 ? 14.593 -17.976 20.728 1.00 23.68 49 ARG E O 1
ATOM 2277 N N . LYS B 2 50 ? 16.574 -17.273 19.878 1.00 25.05 50 LYS E N 1
ATOM 2278 C CA . LYS B 2 50 ? 16.400 -15.891 20.326 1.00 21.73 50 LYS E CA 1
ATOM 2279 C C . LYS B 2 50 ? 15.116 -15.307 19.745 1.00 22.52 50 LYS E C 1
ATOM 2280 O O . LYS B 2 50 ? 14.260 -14.759 20.463 1.00 20.34 50 LYS E O 1
ATOM 2286 N N . ASN B 2 51 ? 14.964 -15.431 18.434 1.00 22.29 51 ASN E N 1
ATOM 2287 C CA . ASN B 2 51 ? 13.832 -14.798 17.769 1.00 18.99 51 ASN E CA 1
ATOM 2288 C C . ASN B 2 51 ? 12.518 -15.414 18.211 1.00 20.03 51 ASN E C 1
ATOM 2289 O O . ASN B 2 51 ? 11.540 -14.713 18.494 1.00 19.09 51 ASN E O 1
ATOM 2294 N N . GLU B 2 52 ? 12.468 -16.738 18.300 1.00 20.92 52 GLU E N 1
ATOM 2295 C CA . GLU B 2 52 ? 11.241 -17.395 18.697 1.00 19.53 52 GLU E CA 1
ATOM 2296 C C . GLU B 2 52 ? 10.750 -16.887 20.044 1.00 18.18 52 GLU E C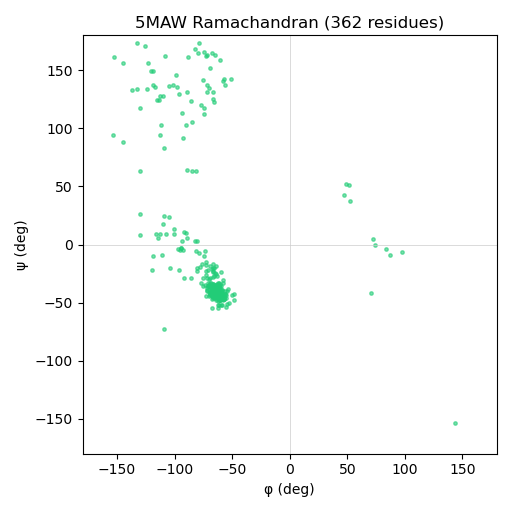 1
ATOM 2297 O O . GLU B 2 52 ? 9.575 -16.568 20.214 1.00 21.09 52 GLU E O 1
ATOM 2303 N N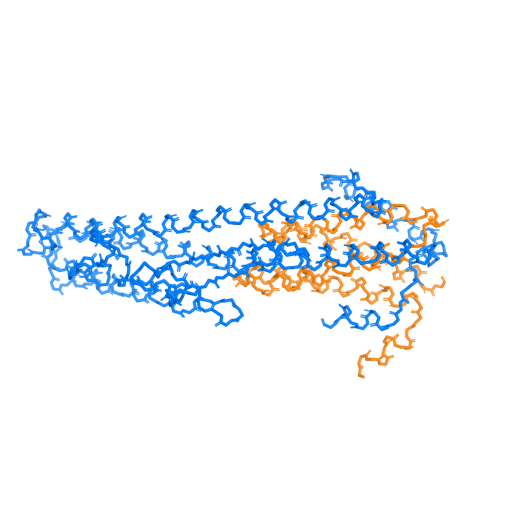 . ASN B 2 53 ? 11.673 -16.718 20.981 1.00 19.03 53 ASN E N 1
ATOM 2304 C CA . ASN B 2 53 ? 11.302 -16.302 22.317 1.00 18.76 53 ASN E CA 1
ATOM 2305 C C . ASN B 2 53 ? 10.995 -14.817 22.382 1.00 18.54 53 ASN E C 1
ATOM 2306 O O . ASN B 2 53 ? 10.077 -14.431 23.096 1.00 18.70 53 ASN E O 1
ATOM 2311 N N . LEU B 2 54 ? 11.678 -13.995 21.582 1.00 17.35 54 LEU E N 1
ATOM 2312 C CA . LEU B 2 54 ? 11.329 -12.577 21.589 1.00 17.39 54 LEU E CA 1
ATOM 2313 C C . LEU B 2 54 ? 9.983 -12.335 20.926 1.00 16.47 54 LEU E C 1
ATOM 2314 O O . LEU B 2 54 ? 9.234 -11.449 21.363 1.00 16.14 54 LEU E O 1
ATOM 2319 N N . ILE B 2 55 ? 9.617 -13.123 19.906 1.00 17.52 55 ILE E N 1
ATOM 2320 C CA . ILE B 2 55 ? 8.278 -12.983 19.337 1.00 15.90 55 ILE E CA 1
ATOM 2321 C C . ILE B 2 55 ? 7.220 -13.374 20.365 1.00 16.76 55 ILE E C 1
ATOM 2322 O O . ILE B 2 55 ? 6.205 -12.694 20.528 1.00 17.53 55 ILE E O 1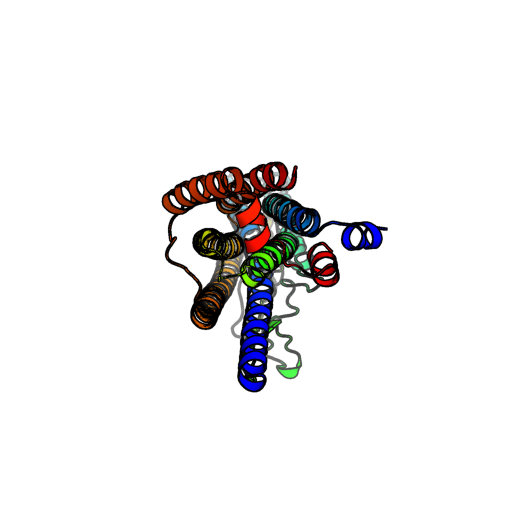
ATOM 2327 N N . LYS B 2 56 ? 7.465 -14.456 21.117 1.00 18.71 56 LYS E N 1
ATOM 2328 C CA . LYS B 2 56 ? 6.509 -14.846 22.144 1.00 16.39 56 LYS E CA 1
ATOM 2329 C C . LYS B 2 56 ? 6.377 -13.770 23.225 1.00 15.00 56 LYS E C 1
ATOM 2330 O O . LYS B 2 56 ? 5.269 -13.498 23.694 1.00 17.70 56 LYS E O 1
ATOM 2336 N N . ALA B 2 57 ? 7.503 -13.145 23.626 1.00 16.45 57 ALA E N 1
ATOM 2337 C CA . ALA B 2 57 ? 7.437 -12.068 24.612 1.00 18.49 57 ALA E CA 1
ATOM 2338 C C . ALA B 2 57 ? 6.662 -10.871 24.060 1.00 17.22 57 ALA E C 1
ATOM 2339 O O . ALA B 2 57 ? 5.806 -10.301 24.745 1.00 17.45 57 ALA E O 1
ATOM 2341 N N . GLN B 2 58 ? 6.946 -10.502 22.809 1.00 16.06 58 GLN E N 1
ATOM 2342 C CA . GLN B 2 58 ? 6.219 -9.423 22.151 1.00 16.21 58 GLN E CA 1
ATOM 2343 C C . GLN B 2 58 ? 4.727 -9.694 22.120 1.00 17.56 58 GLN E C 1
ATOM 2344 O O . GLN B 2 58 ? 3.923 -8.790 22.363 1.00 17.11 58 GLN E O 1
ATOM 2350 N N . ASN B 2 59 ? 4.338 -10.928 21.770 1.00 17.52 59 ASN E N 1
ATOM 2351 C CA . ASN B 2 59 ? 2.923 -11.256 21.665 1.00 16.09 59 ASN E CA 1
ATOM 2352 C C . ASN B 2 59 ? 2.214 -11.134 23.019 1.00 15.17 59 ASN E C 1
ATOM 2353 O O . ASN B 2 59 ? 1.057 -10.730 23.077 1.00 16.99 59 ASN E O 1
ATOM 2358 N N . ILE B 2 60 ? 2.908 -11.450 24.113 1.00 17.35 60 ILE E N 1
ATOM 2359 C CA . ILE B 2 60 ? 2.302 -11.257 25.429 1.00 18.00 60 ILE E CA 1
ATOM 2360 C C . ILE B 2 60 ? 2.120 -9.772 25.727 1.00 17.21 60 ILE E C 1
ATOM 2361 O O . ILE B 2 60 ? 1.065 -9.354 26.225 1.00 16.94 60 ILE E O 1
ATOM 2366 N N . ILE B 2 61 ? 3.143 -8.953 25.432 1.00 17.07 61 ILE E N 1
ATOM 2367 C CA . ILE B 2 61 ? 2.987 -7.506 25.651 1.00 15.38 61 ILE E CA 1
ATOM 2368 C C . ILE B 2 61 ? 1.833 -6.956 24.829 1.00 18.77 61 ILE E C 1
ATOM 2369 O O . ILE B 2 61 ? 1.038 -6.144 25.319 1.00 18.33 61 ILE E O 1
ATOM 2374 N N . GLN B 2 62 ? 1.682 -7.426 23.584 1.00 18.30 62 GLN E N 1
ATOM 2375 C CA . GLN B 2 62 ? 0.572 -6.947 22.765 1.00 16.94 62 GLN E CA 1
ATOM 2376 C C . GLN B 2 62 ? -0.765 -7.382 23.340 1.00 18.70 62 GLN E C 1
ATOM 2377 O O . GLN B 2 62 ? -1.717 -6.605 23.334 1.00 20.12 62 GLN E O 1
ATOM 2383 N N . GLU B 2 63 ? -0.856 -8.615 23.862 1.00 17.09 63 GLU E N 1
ATOM 2384 C CA . GLU B 2 63 ? -2.107 -9.074 24.442 1.00 18.79 63 GLU E CA 1
ATOM 2385 C C . GLU B 2 63 ? -2.472 -8.240 25.660 1.00 17.03 63 GLU E C 1
ATOM 2386 O O . GLU B 2 63 ? -3.639 -7.845 25.825 1.00 19.70 63 GLU E O 1
ATOM 2392 N N . LEU B 2 64 ? -1.484 -7.971 26.520 1.00 17.72 64 LEU E N 1
ATOM 2393 C CA . LEU B 2 64 ? -1.734 -7.116 27.680 1.00 17.84 64 LEU E CA 1
ATOM 2394 C C . LEU B 2 64 ? -2.255 -5.748 27.247 1.00 16.19 64 LEU E C 1
ATOM 2395 O O . LEU B 2 64 ? -3.260 -5.250 27.770 1.00 19.15 64 LEU E O 1
ATOM 2400 N N . ASN B 2 65 ? -1.601 -5.132 26.261 1.00 17.66 65 ASN E N 1
ATOM 2401 C CA . ASN B 2 65 ? -2.011 -3.818 25.762 1.00 17.53 65 ASN E CA 1
ATOM 2402 C C . ASN B 2 65 ? -3.422 -3.852 25.199 1.00 21.13 65 ASN E C 1
ATOM 2403 O O . ASN B 2 65 ? -4.252 -2.983 25.508 1.00 23.23 65 ASN E O 1
ATOM 2408 N N . PHE B 2 66 ? -3.729 -4.874 24.394 1.00 20.57 66 PHE E N 1
ATOM 2409 C CA . PHE B 2 66 ? -5.020 -4.932 23.727 1.00 18.44 66 PHE E CA 1
ATOM 2410 C C . PHE B 2 66 ? -6.149 -5.270 24.675 1.00 22.91 66 PHE E C 1
ATOM 2411 O O . PHE B 2 66 ? -7.308 -5.018 24.336 1.00 27.83 66 PHE E O 1
ATOM 2419 N N . THR B 2 67 ? -5.843 -5.818 25.847 1.00 20.11 67 THR E N 1
ATOM 2420 C CA . THR B 2 67 ? -6.889 -6.117 26.807 1.00 21.50 67 THR E CA 1
ATOM 2421 C C . THR B 2 67 ? -6.974 -5.071 27.904 1.00 26.25 67 THR E C 1
ATOM 2422 O O . THR B 2 67 ? -7.663 -5.289 28.901 1.00 24.04 67 THR E O 1
ATOM 2426 N N . LEU B 2 68 ? -6.327 -3.925 27.734 1.00 22.48 68 LEU E N 1
ATOM 2427 C CA . LEU B 2 68 ? -6.536 -2.828 28.666 1.00 23.81 68 LEU E CA 1
ATOM 2428 C C . LEU B 2 68 ? -7.913 -2.224 28.446 1.00 27.43 68 LEU E C 1
ATOM 2429 O O . LEU B 2 68 ? -8.357 -2.022 27.310 1.00 25.71 68 LEU E O 1
ATOM 2434 N N . ASN B 2 69 ? -8.601 -1.938 29.549 1.00 24.34 69 ASN E N 1
ATOM 2435 C CA . ASN B 2 69 ? -9.866 -1.216 29.491 1.00 26.88 69 ASN E CA 1
ATOM 2436 C C . ASN B 2 69 ? -9.552 0.276 29.465 1.00 26.79 69 ASN E C 1
ATOM 2437 O O . ASN B 2 69 ? -9.149 0.857 30.473 1.00 27.62 69 ASN E O 1
ATOM 2442 N N . ARG B 2 70 ? -9.696 0.903 28.297 1.00 26.17 70 ARG E N 1
ATOM 2443 C CA . ARG B 2 70 ? -9.239 2.282 28.184 1.00 33.82 70 ARG E CA 1
ATOM 2444 C C . ARG B 2 70 ? -10.156 3.259 28.906 1.00 31.16 70 ARG E C 1
ATOM 2445 O O . ARG B 2 70 ? -9.816 4.439 29.003 1.00 35.11 70 ARG E O 1
ATOM 2453 N N . ASN B 2 71 ? -11.287 2.796 29.431 1.00 32.13 71 ASN E N 1
ATOM 2454 C CA . ASN B 2 71 ? -12.110 3.638 30.291 1.00 31.22 71 ASN E CA 1
ATOM 2455 C C . ASN B 2 71 ? -11.496 3.855 31.666 1.00 35.66 71 ASN E C 1
ATOM 2456 O O . ASN B 2 71 ? -11.955 4.734 32.404 1.00 44.71 71 ASN E O 1
ATOM 2461 N N . ILE B 2 72 ? -10.503 3.067 32.037 1.00 26.82 72 ILE E N 1
ATOM 2462 C CA . ILE B 2 72 ? -9.859 3.137 33.339 1.00 25.82 72 ILE E CA 1
ATOM 2463 C C . ILE B 2 72 ? -8.602 3.990 33.199 1.00 33.46 72 ILE E C 1
ATOM 2464 O O . ILE B 2 72 ? -7.771 3.743 32.318 1.00 32.35 72 ILE E O 1
ATOM 2469 N N . GLU B 2 73 ? -8.442 4.979 34.080 1.00 26.36 73 GLU E N 1
ATOM 2470 C CA . GLU B 2 73 ? -7.398 5.984 33.884 1.00 33.31 73 GLU E CA 1
ATOM 2471 C C . GLU B 2 73 ? -6.008 5.361 33.926 1.00 31.94 73 GLU E C 1
ATOM 2472 O O . GLU B 2 73 ? -5.104 5.783 33.187 1.00 36.42 73 GLU E O 1
ATOM 2478 N N . LEU B 2 74 ? -5.817 4.351 34.778 1.00 29.98 74 LEU E N 1
ATOM 2479 C CA . LEU B 2 74 ? -4.510 3.710 34.905 1.00 30.26 74 LEU E CA 1
ATOM 2480 C C . LEU B 2 74 ? -4.044 3.106 33.584 1.00 27.84 74 LEU E C 1
ATOM 2481 O O . LEU B 2 74 ? -2.841 2.912 33.386 1.00 30.57 74 LEU E O 1
ATOM 2486 N N . SER B 2 75 ? -4.978 2.787 32.682 1.00 25.71 75 SER E N 1
ATOM 2487 C CA . SER B 2 75 ? -4.608 2.102 31.440 1.00 21.09 75 SER E CA 1
ATOM 2488 C C . SER B 2 75 ? -3.685 2.945 30.581 1.00 31.08 75 SER E C 1
ATOM 2489 O O . SER B 2 75 ? -2.897 2.404 29.798 1.00 25.20 75 SER E O 1
ATOM 2492 N N . ALA B 2 76 ? -3.766 4.266 30.701 1.00 27.39 76 ALA E N 1
ATOM 2493 C CA . ALA B 2 76 ? -3.010 5.124 29.798 1.00 26.44 76 ALA E CA 1
ATOM 2494 C C . ALA B 2 76 ? -1.523 4.943 30.024 1.00 30.68 76 ALA E C 1
ATOM 2495 O O . ALA B 2 76 ? -0.743 4.797 29.073 1.00 24.99 76 ALA E O 1
ATOM 2497 N N . SER B 2 77 ? -1.112 4.921 31.290 1.00 29.07 77 SER E N 1
ATOM 2498 C CA . SER B 2 77 ? 0.301 4.782 31.595 1.00 28.58 77 SER E CA 1
ATOM 2499 C C . SER B 2 77 ? 0.763 3.350 31.373 1.00 24.04 77 SER E C 1
ATOM 2500 O O . SER B 2 77 ? 1.900 3.117 30.934 1.00 24.22 77 SER E O 1
ATOM 2503 N N . MET B 2 78 ? -0.103 2.372 31.664 1.00 25.73 78 MET E N 1
ATOM 2504 C CA . MET B 2 78 ? 0.278 0.989 31.378 1.00 22.78 78 MET E CA 1
ATOM 2505 C C . MET B 2 78 ? 0.485 0.800 29.881 1.00 20.00 78 MET E C 1
ATOM 2506 O O . MET B 2 78 ? 1.464 0.169 29.460 1.00 19.47 78 MET E O 1
ATOM 2511 N N . GLY B 2 79 ? -0.438 1.330 29.072 1.00 20.61 79 GLY E N 1
ATOM 2512 C CA . GLY B 2 79 ? -0.329 1.204 27.620 1.00 20.04 79 GLY E CA 1
ATOM 2513 C C . GLY B 2 79 ? 0.904 1.882 27.056 1.00 21.18 79 GLY E C 1
ATOM 2514 O O . GLY B 2 79 ? 1.516 1.392 26.100 1.00 19.47 79 GLY E O 1
ATOM 2515 N N . ALA B 2 80 ? 1.285 3.032 27.619 1.00 19.74 80 ALA E N 1
ATOM 2516 C CA . ALA B 2 80 ? 2.498 3.681 27.128 1.00 21.55 80 ALA E CA 1
ATOM 2517 C C . ALA B 2 80 ? 3.733 2.844 27.440 1.00 20.21 80 ALA E C 1
ATOM 2518 O O . ALA B 2 80 ? 4.665 2.746 26.620 1.00 21.02 80 ALA E O 1
ATOM 2520 N N . MET B 2 81 ? 3.771 2.215 28.620 1.00 19.98 81 MET E N 1
ATOM 2521 C CA . MET B 2 81 ? 4.871 1.313 28.941 1.00 21.59 81 MET E CA 1
ATOM 2522 C C . MET B 2 81 ? 4.869 0.091 28.032 1.00 18.28 81 MET E C 1
ATOM 2523 O O . MET B 2 81 ? 5.930 -0.330 27.562 1.00 18.46 81 MET E O 1
ATOM 2528 N N . TYR B 2 82 ? 3.693 -0.492 27.774 1.00 18.00 82 TYR E N 1
ATOM 2529 C CA . TYR B 2 82 ? 3.682 -1.669 26.901 1.00 17.16 82 TYR E CA 1
ATOM 2530 C C . TYR B 2 82 ? 4.143 -1.306 25.501 1.00 17.48 82 TYR E C 1
ATOM 2531 O O . TYR B 2 82 ? 4.872 -2.070 24.851 1.00 17.49 82 TYR E O 1
ATOM 2540 N N . ASP B 2 83 ? 3.746 -0.127 25.017 1.00 17.26 83 ASP E N 1
ATOM 2541 C CA . ASP B 2 83 ? 4.216 0.237 23.691 1.00 17.65 83 ASP E CA 1
ATOM 2542 C C . ASP B 2 83 ? 5.729 0.368 23.668 1.00 19.00 83 ASP E C 1
ATOM 2543 O O . ASP B 2 83 ? 6.396 -0.100 22.731 1.00 17.51 83 ASP E O 1
ATOM 2548 N N . TYR B 2 84 ? 6.316 0.987 24.692 1.00 17.67 84 TYR E N 1
ATOM 2549 C CA . TYR B 2 84 ? 7.765 1.054 24.739 1.00 18.29 84 TYR E CA 1
ATOM 2550 C C . TYR B 2 84 ? 8.385 -0.336 24.834 1.00 16.53 84 TYR E C 1
ATOM 2551 O O . TYR B 2 84 ? 9.357 -0.639 24.144 1.00 17.42 84 TYR E O 1
ATOM 2560 N N . MET B 2 85 ? 7.843 -1.192 25.705 1.00 18.59 85 MET E N 1
ATOM 2561 C CA . MET B 2 85 ? 8.435 -2.511 25.897 1.00 20.51 85 MET E CA 1
ATOM 2562 C C . MET B 2 85 ? 8.386 -3.329 24.612 1.00 15.38 85 MET E C 1
ATOM 2563 O O . MET B 2 85 ? 9.362 -4.024 24.285 1.00 16.87 85 MET E O 1
ATOM 2568 N N . TYR B 2 86 ? 7.260 -3.247 23.893 1.00 17.20 86 TYR E N 1
ATOM 2569 C CA . TYR B 2 86 ? 7.144 -3.921 22.595 1.00 15.98 86 TYR E CA 1
ATOM 2570 C C . TYR B 2 86 ? 8.221 -3.428 21.645 1.00 16.19 86 TYR E C 1
ATOM 2571 O O . TYR B 2 86 ? 8.993 -4.220 21.086 1.00 17.39 86 TYR E O 1
ATOM 2580 N N . ARG B 2 87 ? 8.328 -2.101 21.484 1.00 16.11 87 ARG E N 1
ATOM 2581 C CA . ARG B 2 87 ? 9.348 -1.574 20.576 1.00 16.19 87 ARG E CA 1
ATOM 2582 C C . ARG B 2 87 ? 10.743 -1.958 21.022 1.00 16.79 87 ARG E C 1
ATOM 2583 O O . ARG B 2 87 ? 11.623 -2.239 20.190 1.00 17.24 87 ARG E O 1
ATOM 2591 N N . ARG B 2 88 ? 10.992 -1.955 22.339 1.00 17.09 88 ARG E N 1
ATOM 2592 C CA . ARG B 2 88 ? 12.328 -2.286 22.822 1.00 17.10 88 ARG E CA 1
ATOM 2593 C C . ARG B 2 88 ? 12.666 -3.759 22.603 1.00 15.18 88 ARG E C 1
ATOM 2594 O O . ARG B 2 88 ? 13.831 -4.081 22.327 1.00 16.46 88 ARG E O 1
ATOM 2602 N N . LEU B 2 89 ? 11.667 -4.648 22.692 1.00 17.60 89 LEU E N 1
ATOM 2603 C CA . LEU B 2 89 ? 11.921 -6.064 22.424 1.00 17.51 89 LEU E CA 1
ATOM 2604 C C . LEU B 2 89 ? 12.174 -6.309 20.941 1.00 17.29 89 LEU E C 1
ATOM 2605 O O . LEU B 2 89 ? 13.026 -7.123 20.591 1.00 18.08 89 LEU E O 1
ATOM 2610 N N . VAL B 2 90 ? 11.481 -5.577 20.062 1.00 16.54 90 VAL E N 1
ATOM 2611 C CA . VAL B 2 90 ? 11.761 -5.687 18.631 1.00 15.67 90 VAL E CA 1
ATOM 2612 C C . VAL B 2 90 ? 13.164 -5.182 18.324 1.00 17.31 90 VAL E C 1
ATOM 2613 O O . VAL B 2 90 ? 13.924 -5.816 17.573 1.00 17.70 90 VAL E O 1
ATOM 2617 N N . GLN B 2 91 ? 13.554 -4.038 18.904 1.00 17.80 91 GLN E N 1
ATOM 2618 C CA . GLN B 2 91 ? 14.910 -3.531 18.694 1.00 17.11 91 GLN E CA 1
ATOM 2619 C C . GLN B 2 91 ? 15.952 -4.497 19.251 1.00 16.89 91 GLN E C 1
ATOM 2620 O O . GLN B 2 91 ? 17.005 -4.711 18.632 1.00 18.78 91 GLN E O 1
ATOM 2626 N N . ALA B 2 92 ? 15.663 -5.130 20.388 1.00 17.90 92 ALA E N 1
ATOM 2627 C CA . ALA B 2 92 ? 16.607 -6.092 20.940 1.00 20.27 92 ALA E CA 1
ATOM 2628 C C . ALA B 2 92 ? 16.775 -7.291 20.015 1.00 21.51 92 ALA E C 1
ATOM 2629 O O . ALA B 2 92 ? 17.870 -7.864 19.941 1.00 22.12 92 ALA E O 1
ATOM 2631 N N . ASN B 2 93 ? 15.699 -7.684 19.335 1.00 17.43 93 ASN E N 1
ATOM 2632 C CA . ASN B 2 93 ? 15.762 -8.774 18.358 1.00 20.24 93 ASN E CA 1
ATOM 2633 C C . ASN B 2 93 ? 16.621 -8.380 17.169 1.00 23.85 93 ASN E C 1
ATOM 2634 O O . ASN B 2 93 ? 17.493 -9.146 16.739 1.00 27.48 93 ASN E O 1
ATOM 2639 N N . ILE B 2 94 ? 16.401 -7.167 16.643 1.00 19.18 94 ILE E N 1
ATOM 2640 C CA . ILE B 2 94 ? 17.138 -6.669 15.484 1.00 19.61 94 ILE E CA 1
ATOM 2641 C C . ILE B 2 94 ? 18.619 -6.486 15.804 1.00 21.83 94 ILE E C 1
ATOM 2642 O O . ILE B 2 94 ? 19.491 -6.752 14.964 1.00 22.21 94 ILE E O 1
ATOM 2647 N N . LYS B 2 95 ? 18.934 -5.999 17.005 1.00 19.58 95 LYS E N 1
ATOM 2648 C CA . LYS B 2 95 ? 20.287 -5.640 17.391 1.00 23.64 95 LYS E CA 1
ATOM 2649 C C . LYS B 2 95 ? 21.011 -6.731 18.180 1.00 23.82 95 LYS E C 1
ATOM 2650 O O . LYS B 2 95 ? 22.202 -6.551 18.488 1.00 27.28 95 LYS E O 1
ATOM 2656 N N . ASN B 2 96 ? 20.343 -7.836 18.502 1.00 23.56 96 ASN E N 1
ATOM 2657 C CA . ASN B 2 96 ? 20.888 -8.912 19.344 1.00 24.25 96 ASN E CA 1
ATOM 2658 C C . ASN B 2 96 ? 21.503 -8.338 20.616 1.00 26.52 96 ASN E C 1
ATOM 2659 O O . ASN B 2 96 ? 22.656 -8.608 20.952 1.00 27.90 96 ASN E O 1
ATOM 2664 N N . ASP B 2 97 ? 20.726 -7.516 21.320 1.00 24.65 97 ASP E N 1
ATOM 2665 C CA . ASP B 2 97 ? 21.260 -6.684 22.400 1.00 24.26 97 ASP E CA 1
ATOM 2666 C C . ASP B 2 97 ? 20.707 -7.194 23.730 1.00 24.08 97 ASP E C 1
ATOM 2667 O O . ASP B 2 97 ? 19.554 -6.924 24.073 1.00 22.94 97 ASP E O 1
ATOM 2672 N N . THR B 2 98 ? 21.531 -7.926 24.495 1.00 25.31 98 THR E N 1
ATOM 2673 C CA . THR B 2 98 ? 21.032 -8.447 25.763 1.00 24.47 98 THR E CA 1
ATOM 2674 C C . THR B 2 98 ? 20.826 -7.364 26.811 1.00 21.63 98 THR E C 1
ATOM 2675 O O . THR B 2 98 ? 20.027 -7.576 27.733 1.00 26.11 98 THR E O 1
ATOM 2679 N N . GLY B 2 99 ? 21.497 -6.209 26.682 1.00 26.07 99 GLY E N 1
ATOM 2680 C CA . GLY B 2 99 ? 21.228 -5.103 27.598 1.00 24.15 99 GLY E CA 1
ATOM 2681 C C . GLY B 2 99 ? 19.812 -4.569 27.475 1.00 24.17 99 GLY E C 1
ATOM 2682 O O . GLY B 2 99 ? 19.175 -4.211 28.476 1.00 25.15 99 GLY E O 1
ATOM 2683 N N . MET B 2 100 ? 19.293 -4.511 26.244 1.00 22.29 100 MET E N 1
ATOM 2684 C CA . MET B 2 100 ? 17.900 -4.127 26.046 1.00 24.12 100 MET E CA 1
ATOM 2685 C C . MET B 2 100 ? 16.957 -5.143 26.675 1.00 19.82 100 MET E C 1
ATOM 2686 O O . MET B 2 100 ? 15.921 -4.775 27.228 1.00 20.86 100 MET E O 1
ATOM 2691 N N . LEU B 2 101 ? 17.321 -6.430 26.621 1.00 21.73 101 LEU E N 1
ATOM 2692 C CA . LEU B 2 101 ? 16.516 -7.460 27.261 1.00 19.86 101 LEU E CA 1
ATOM 2693 C C . LEU B 2 101 ? 16.526 -7.308 28.776 1.00 20.68 101 LEU E C 1
ATOM 2694 O O . LEU B 2 101 ? 15.484 -7.440 29.421 1.00 24.36 101 LEU E O 1
ATOM 2699 N N . ALA B 2 102 ? 17.701 -7.020 29.357 1.00 24.55 102 ALA E N 1
ATOM 2700 C CA . ALA B 2 102 ? 17.757 -6.807 30.801 1.00 23.79 102 ALA E CA 1
ATOM 2701 C C . ALA B 2 102 ? 16.941 -5.588 31.197 1.00 23.23 102 ALA E C 1
ATOM 2702 O O . ALA B 2 102 ? 16.272 -5.587 32.234 1.00 24.41 102 ALA E O 1
ATOM 2704 N N . GLU B 2 103 ? 16.941 -4.562 30.348 1.00 22.30 103 GLU E N 1
ATOM 2705 C CA . GLU B 2 103 ? 16.109 -3.388 30.595 1.00 21.78 103 GLU E CA 1
ATOM 2706 C C . GLU B 2 103 ? 14.629 -3.757 30.657 1.00 23.91 103 GLU E C 1
ATOM 2707 O O . GLU B 2 103 ? 13.904 -3.399 31.605 1.00 22.65 103 GLU E O 1
ATOM 2713 N N . VAL B 2 104 ? 14.144 -4.455 29.636 1.00 22.00 104 VAL E N 1
ATOM 2714 C CA . VAL B 2 104 ? 12.722 -4.783 29.608 1.00 23.99 104 VAL E CA 1
ATOM 2715 C C . VAL B 2 104 ? 12.390 -5.796 30.694 1.00 20.56 104 VAL E C 1
ATOM 2716 O O . VAL B 2 104 ? 11.312 -5.744 31.292 1.00 21.94 104 VAL E O 1
ATOM 2720 N N . GLU B 2 105 ? 13.312 -6.731 30.962 1.00 22.05 105 GLU E N 1
ATOM 2721 C CA . GLU B 2 105 ? 13.102 -7.658 32.067 1.00 27.49 105 GLU E CA 1
ATOM 2722 C C . GLU B 2 105 ? 12.835 -6.898 33.354 1.00 27.83 105 GLU E C 1
ATOM 2723 O O . GLU B 2 105 ? 11.975 -7.285 34.147 1.00 27.30 105 GLU E O 1
ATOM 2729 N N . GLY B 2 106 ? 13.564 -5.799 33.568 1.00 25.32 106 GLY E N 1
ATOM 2730 C CA . GLY B 2 106 ? 13.342 -4.997 34.762 1.00 27.22 106 GLY E CA 1
ATOM 2731 C C . GLY B 2 106 ? 11.941 -4.424 34.841 1.00 28.26 106 GLY E C 1
ATOM 2732 O O . GLY B 2 106 ? 11.306 -4.457 35.901 1.00 29.33 106 GLY E O 1
ATOM 2733 N N . TYR B 2 107 ? 11.439 -3.882 33.728 1.00 21.84 107 TYR E N 1
ATOM 2734 C CA . TYR B 2 107 ? 10.101 -3.306 33.742 1.00 24.30 107 TYR E CA 1
ATOM 2735 C C . TYR B 2 107 ? 9.047 -4.371 33.972 1.00 25.27 107 TYR E C 1
ATOM 2736 O O . TYR B 2 107 ? 8.097 -4.144 34.723 1.00 26.80 107 TYR E O 1
ATOM 2745 N N . VAL B 2 108 ? 9.170 -5.519 33.294 1.00 23.97 108 VAL E N 1
ATOM 2746 C CA . VAL B 2 108 ? 8.167 -6.571 33.466 1.00 23.92 108 VAL E CA 1
ATOM 2747 C C . VAL B 2 108 ? 8.172 -7.064 34.907 1.00 22.40 108 VAL E C 1
ATOM 2748 O O . VAL B 2 108 ? 7.115 -7.313 35.493 1.00 26.54 108 VAL E O 1
ATOM 2752 N N . THR B 2 109 ? 9.363 -7.210 35.493 1.00 23.48 109 THR E N 1
ATOM 2753 C CA . THR B 2 109 ? 9.457 -7.596 36.901 1.00 24.01 109 THR E CA 1
ATOM 2754 C C . THR B 2 109 ? 8.740 -6.588 37.797 1.00 27.79 109 THR E C 1
ATOM 2755 O O . THR B 2 109 ? 8.024 -6.981 38.728 1.00 31.01 109 THR E O 1
ATOM 2759 N N . ASP B 2 110 ? 8.897 -5.286 37.516 1.00 30.57 110 ASP E N 1
ATOM 2760 C CA . ASP B 2 110 ? 8.177 -4.249 38.258 1.00 34.61 110 ASP E CA 1
ATOM 2761 C C . ASP B 2 110 ? 6.673 -4.489 38.225 1.00 33.95 110 ASP E C 1
ATOM 2762 O O . ASP B 2 110 ? 6.007 -4.496 39.270 1.00 30.68 110 ASP E O 1
ATOM 2767 N N . PHE B 2 111 ? 6.113 -4.629 37.016 1.00 26.74 111 PHE E N 1
ATOM 2768 C CA . PHE B 2 111 ? 4.686 -4.906 36.852 1.00 32.62 111 PHE E CA 1
ATOM 2769 C C . PHE B 2 111 ? 4.290 -6.189 37.578 1.00 24.62 111 PHE E C 1
ATOM 2770 O O . PHE B 2 111 ? 3.285 -6.228 38.294 1.00 28.51 111 PHE E O 1
ATOM 2778 N N . ARG B 2 112 ? 5.090 -7.241 37.402 1.00 24.31 112 ARG E N 1
ATOM 2779 C CA . ARG B 2 112 ? 4.778 -8.549 37.969 1.00 25.99 112 ARG E CA 1
ATOM 2780 C C . ARG B 2 112 ? 4.731 -8.485 39.486 1.00 28.50 112 ARG E C 1
ATOM 2781 O O . ARG B 2 112 ? 3.740 -8.898 40.109 1.00 29.28 112 ARG E O 1
ATOM 2789 N N . ASP B 2 113 ? 5.816 -8.003 40.094 1.00 30.08 113 ASP E N 1
ATOM 2790 C CA . ASP B 2 113 ? 5.863 -7.847 41.547 1.00 37.41 113 ASP E CA 1
ATOM 2791 C C . ASP B 2 113 ? 4.702 -6.993 42.058 1.00 34.57 113 ASP E C 1
ATOM 2792 O O . ASP B 2 113 ? 4.047 -7.357 43.043 1.00 34.35 113 ASP E O 1
ATOM 2797 N N . ALA B 2 114 ? 4.429 -5.854 41.408 1.00 31.18 114 ALA E N 1
ATOM 2798 C CA . ALA B 2 114 ? 3.331 -4.990 41.834 1.00 29.46 114 ALA E CA 1
ATOM 2799 C C . ALA B 2 114 ? 1.977 -5.662 41.635 1.00 35.52 114 ALA E C 1
ATOM 2800 O O . ALA B 2 114 ? 1.091 -5.551 42.490 1.00 35.30 114 ALA E O 1
ATOM 2802 N N . TRP B 2 115 ? 1.791 -6.344 40.503 1.00 28.58 115 TRP E N 1
ATOM 2803 C CA . TRP B 2 115 ? 0.527 -7.028 40.242 1.00 30.90 115 TRP E CA 1
ATOM 2804 C C . TRP B 2 115 ? 0.275 -8.121 41.274 1.00 31.70 115 TRP E C 1
ATOM 2805 O O . TRP B 2 115 ? -0.859 -8.302 41.731 1.00 29.52 115 TRP E O 1
ATOM 2816 N N . LYS B 2 116 ? 1.325 -8.852 41.646 1.00 32.90 116 LYS E N 1
ATOM 2817 C CA . LYS B 2 116 ? 1.176 -9.924 42.620 1.00 36.21 116 LYS E CA 1
ATOM 2818 C C . LYS B 2 116 ? 0.710 -9.388 43.964 1.00 38.28 116 LYS E C 1
ATOM 2819 O O . LYS B 2 116 ? -0.110 -10.022 44.637 1.00 42.01 116 LYS E O 1
ATOM 2825 N N . GLN B 2 117 ? 1.224 -8.227 44.380 1.00 34.35 117 GLN E N 1
ATOM 2826 C CA . GLN B 2 117 ? 0.702 -7.605 45.595 1.00 38.47 117 GLN E CA 1
ATOM 2827 C C . GLN B 2 117 ? -0.731 -7.147 45.396 1.00 42.87 117 GLN E C 1
ATOM 2828 O O . GLN B 2 117 ? -1.570 -7.300 46.291 1.00 43.41 117 GLN E O 1
ATOM 2834 N N . ALA B 2 118 ? -1.030 -6.587 44.226 1.00 33.70 118 ALA E N 1
ATOM 2835 C CA . ALA B 2 118 ? -2.348 -6.015 43.994 1.00 34.93 118 ALA E CA 1
ATOM 2836 C C . ALA B 2 118 ? -3.444 -7.071 44.056 1.00 39.25 118 ALA E C 1
ATOM 2837 O O . ALA B 2 118 ? -4.541 -6.793 44.552 1.00 42.22 118 ALA E O 1
ATOM 2839 N N . ILE B 2 119 ? -3.180 -8.288 43.574 1.00 40.75 119 ILE E N 1
ATOM 2840 C CA . ILE B 2 119 ? -4.247 -9.285 43.489 1.00 50.34 119 ILE E CA 1
ATOM 2841 C C . ILE B 2 119 ? -4.446 -9.983 44.829 1.00 60.45 119 ILE E C 1
ATOM 2842 O O . ILE B 2 119 ? -5.259 -10.908 44.930 1.00 70.01 119 ILE E O 1
ATOM 2847 N N . GLN B 2 120 ? -3.702 -9.559 45.859 1.00 64.07 120 GLN E N 1
ATOM 2848 C CA . GLN B 2 120 ? -3.833 -10.188 47.172 1.00 66.95 120 GLN E CA 1
ATOM 2849 C C . GLN B 2 120 ? -5.274 -10.130 47.668 1.00 79.16 120 GLN E C 1
ATOM 2850 O O . GLN B 2 120 ? -5.800 -11.118 48.195 1.00 92.85 120 GLN E O 1
ATOM 2852 N N . SER B 2 121 ? -5.933 -8.992 47.484 1.00 76.06 121 SER E N 1
ATOM 2853 C CA . SER B 2 121 ? -7.342 -8.848 47.821 1.00 69.42 121 SER E CA 1
ATOM 2854 C C . SER B 2 121 ? -7.911 -7.651 47.079 1.00 64.95 121 SER E C 1
ATOM 2855 O O . SER B 2 121 ? -7.158 -6.797 46.607 1.00 62.22 121 SER E O 1
#

B-factor: mean 28.07, std 14.43, range [9.93, 92.85]

Sequence (372 aa):
GLAISEKMRGQIRGLEMASKNSQDGISSLIQTAEGALTETHAILQRVRELVVQAGNTGTQDKATDLQSSIQDEISALTDEIDGISNRTEFNGKKLLDGTYKVDTATPANQKNLVFQIGANATQQISVNIEDMGADALGIKEADGSIAALHSVNDLDVTKFADNAADTADIGFDAQLKVVDEAINQVSSQRAKLGAVQNRLEHTINNLSASGENLTAAESRIRDVDMAKEMSEFTKNNILSQASQAMLAQANQQPQNVLQLLRYQQNSVNTATPGELTLMLYNGCLKFIRLAAQAIENDDMERKNENLIKAQNIIQELNFTLNRNIELSASMGAMYDYMYRRLVQANIKNDTGMLAEVEGYVTDFRDAWKQAIQS

Secondary structure (DSSP, 8-state):
-HHHHHHHHHHHHHHHHHHHHHHHHHHHHHHHHHHHHHHHHHHHHHHHHHHHHT-TTT--IIIIIHHHHHHHHHHHHHHHHHHHH-EETTEE-SSSTT---SS-GGG---EEEE-SSSTT-EEEE-----SGGGSEEEPTTS-EEEEEEGGG--GGGGGGS-TT-TTTSHHHHHHHHHHHHHHHHHHHHHHHHHHHHHHHHHHHHHHHHHHHHT------SHHHHHHHHHHHHHHHHHTHHHHHHHH----HHHHHHHH-/--HHHHHH--HHHHHHHHHHHHHHHHHHHHHHHHTT-HHHHHHHHHHHHHHHHHHHHT--TTSTHHHHHHHHHHHHHHHHHHHHHHT-HHHHHHHHHHHHHHHHHHHHHTT-

Foldseek 3Di:
DVVVVVVLVVLLVQLVVLLVLLVLVLVLLVLVLVLLVLLLVLLVVLLVLLVVLLPLVPDDLVPRLVVSQVVLLVSLVVQQVSQQPRDDPPHRQAQAQQACDPPDRVSHDWDWGQNGSDPPNIDTDGAGHRHQLQAFDADPVSHADPLTTSNNQRSSLCNPDDQPDPSHHSVRSSRRSVRRSVVSVVRSVVSVVVSVVSVVSSVVSVVVSCVSVVNPPPPDDDVSVVVVVVVVVVCCVVPVVVVCVVPVDDDPVVVVVVVD/DCVVVCVPDDPLVNLLVLLVLLLVLLVQLLVCLVVVNLPSNVVSLVSSLVSLVVVLVPDDVVDPVSVVSNVLSVVLNVLSVVCSVVVPNVSSVVSSVVSVVVNVVSVVVVPD

Radius of gyration: 27.03 Å; Cα contacts (8 Å, |Δi|>4): 537; chains: 2; bounding box: 84×40×64 Å